Protein 6GQ8 (pdb70)

Structure (mmCIF, N/CA/C/O backbone):
data_6GQ8
#
_entry.id   6GQ8
#
_cell.length_a   51.880
_cell.length_b   82.010
_cell.length_c   91.300
_cell.angle_alpha   90.00
_cell.angle_beta   90.00
_cell.angle_gamma   90.00
#
_symmetry.space_group_name_H-M   'P 21 21 21'
#
loop_
_entity.id
_entity.type
_entity.pdbx_description
1 polymer NEQ011
2 non-polymer 'FE (III) ION'
3 water water
#
loop_
_atom_site.group_PDB
_atom_site.id
_atom_site.type_symbol
_atom_site.label_atom_id
_atom_site.label_alt_id
_atom_site.label_comp_id
_atom_site.label_asym_id
_atom_site.label_entity_id
_atom_site.label_seq_id
_atom_site.pdbx_PDB_ins_code
_atom_site.Cartn_x
_atom_site.Cartn_y
_atom_site.Cartn_z
_atom_site.occupancy
_atom_site.B_iso_or_equiv
_atom_site.auth_seq_id
_atom_site.auth_comp_id
_atom_site.auth_asym_id
_atom_site.auth_atom_id
_atom_site.pdbx_PDB_model_num
ATOM 1 N N . MET A 1 1 ? -6.714 -9.105 5.131 1.00 76.15 1 MET A N 1
ATOM 2 C CA . MET A 1 1 ? -6.638 -9.051 6.586 1.00 72.70 1 MET A CA 1
ATOM 3 C C . MET A 1 1 ? -7.546 -10.104 7.216 1.00 67.17 1 MET A C 1
ATOM 4 O O . MET A 1 1 ? -7.080 -10.991 7.933 1.00 68.11 1 MET A O 1
ATOM 9 N N . ILE A 1 2 ? -8.843 -9.999 6.941 1.00 63.04 2 ILE A N 1
ATOM 10 C CA . ILE A 1 2 ? -9.823 -10.970 7.412 1.00 56.54 2 ILE A CA 1
ATOM 11 C C . ILE A 1 2 ? -9.986 -12.044 6.346 1.00 55.90 2 ILE A C 1
ATOM 12 O O . ILE A 1 2 ? -10.168 -11.733 5.163 1.00 61.34 2 ILE A O 1
ATOM 17 N N . LYS A 1 3 ? -9.917 -13.308 6.756 1.00 51.70 3 LYS A N 1
ATOM 18 C CA . LYS A 1 3 ? -10.093 -14.417 5.827 1.00 53.74 3 LYS A CA 1
ATOM 19 C C . LYS A 1 3 ? -11.552 -14.852 5.801 1.00 51.99 3 LYS A C 1
ATOM 20 O O . LYS A 1 3 ? -12.131 -15.183 6.841 1.00 49.99 3 LYS A O 1
ATOM 26 N N . THR A 1 4 ? -12.131 -14.875 4.601 1.00 51.90 4 THR A N 1
ATOM 27 C CA . THR A 1 4 ? -13.522 -15.257 4.411 1.00 52.27 4 THR A CA 1
ATOM 28 C C . THR A 1 4 ? -13.673 -16.693 3.939 1.00 53.79 4 THR A C 1
ATOM 29 O O . THR A 1 4 ? -14.782 -17.235 3.993 1.00 52.22 4 THR A O 1
ATOM 33 N N . GLU A 1 5 ? -12.589 -17.305 3.469 1.00 58.66 5 GLU A N 1
ATOM 34 C CA . GLU A 1 5 ? -12.634 -18.685 3.013 1.00 65.53 5 GLU A CA 1
ATOM 35 C C . GLU A 1 5 ? -12.967 -19.613 4.174 1.00 59.69 5 GLU A C 1
ATOM 36 O O . GLU A 1 5 ? -12.521 -19.402 5.306 1.00 53.63 5 GLU A O 1
ATOM 42 N N . TYR A 1 6 ? -13.772 -20.634 3.895 1.00 61.49 6 TYR A N 1
ATOM 43 C CA . TYR A 1 6 ? -14.147 -21.579 4.936 1.00 59.83 6 TYR A CA 1
ATOM 44 C C . TYR A 1 6 ? -12.942 -22.409 5.362 1.00 57.74 6 TYR A C 1
ATOM 45 O O . TYR A 1 6 ? -12.124 -22.818 4.534 1.00 58.54 6 TYR A O 1
ATOM 54 N N . ASN A 1 7 ? -12.842 -22.659 6.664 1.00 57.90 7 ASN A N 1
ATOM 55 C CA . ASN A 1 7 ? -11.766 -23.465 7.225 1.00 60.02 7 ASN A CA 1
ATOM 56 C C . ASN A 1 7 ? -12.290 -24.232 8.432 1.00 59.35 7 ASN A C 1
ATOM 57 O O . ASN A 1 7 ? -12.744 -23.619 9.406 1.00 57.90 7 ASN A O 1
ATOM 62 N N . PRO A 1 8 ? -12.249 -25.567 8.405 1.00 60.84 8 PRO A N 1
ATOM 63 C CA . PRO A 1 8 ? -12.852 -26.344 9.502 1.00 63.09 8 PRO A CA 1
ATOM 64 C C . PRO A 1 8 ? -12.268 -26.043 10.871 1.00 62.43 8 PRO A C 1
ATOM 65 O O . PRO A 1 8 ? -12.979 -26.172 11.876 1.00 65.01 8 PRO A O 1
ATOM 69 N N . LYS A 1 9 ? -11.000 -25.642 10.948 1.00 58.00 9 LYS A N 1
ATOM 70 C CA . LYS A 1 9 ? -10.363 -25.411 12.238 1.00 53.65 9 LYS A CA 1
ATOM 71 C C . LYS A 1 9 ? -10.538 -23.986 12.742 1.00 50.68 9 LYS A C 1
ATOM 72 O O . LYS A 1 9 ? -10.492 -23.761 13.957 1.00 52.14 9 LYS A O 1
ATOM 78 N N . HIS A 1 10 ? -10.732 -23.015 11.846 1.00 48.34 10 HIS A N 1
ATOM 79 C CA . HIS A 1 10 ? -10.700 -21.609 12.221 1.00 46.10 10 HIS A CA 1
ATOM 80 C C . HIS A 1 10 ? -11.999 -20.852 11.977 1.00 47.84 10 HIS A C 1
ATOM 81 O O . HIS A 1 10 ? -12.210 -19.818 12.618 1.00 45.30 10 HIS A O 1
ATOM 88 N N . SER A 1 11 ? -12.865 -21.321 11.085 1.00 49.36 11 SER A N 1
ATOM 89 C CA . SER A 1 11 ? -14.069 -20.564 10.750 1.00 45.74 11 SER A CA 1
ATOM 90 C C . SER A 1 11 ? -15.061 -20.594 11.909 1.00 42.54 11 SER A C 1
ATOM 91 O O . SER A 1 11 ? -15.376 -21.673 12.422 1.00 44.88 11 SER A O 1
ATOM 94 N N . PRO A 1 12 ? -15.568 -19.440 12.356 1.00 42.02 12 PRO A N 1
ATOM 95 C CA . PRO A 1 12 ? -16.588 -19.422 13.414 1.00 43.31 12 PRO A CA 1
ATOM 96 C C . PRO A 1 12 ? -17.954 -19.787 12.854 1.00 48.09 12 PRO A C 1
ATOM 97 O O . PRO A 1 12 ? -18.577 -19.002 12.133 1.00 55.97 12 PRO A O 1
ATOM 101 N N . ILE A 1 13 ? -18.429 -20.981 13.191 1.00 47.79 13 ILE A N 1
ATOM 102 C CA . ILE A 1 13 ? -19.697 -21.473 12.659 1.00 47.05 13 ILE A CA 1
ATOM 103 C C . ILE A 1 13 ? -20.843 -20.873 13.462 1.00 44.95 13 ILE A C 1
ATOM 104 O O . ILE A 1 13 ? -20.838 -20.911 14.697 1.00 46.28 13 ILE A O 1
ATOM 109 N N .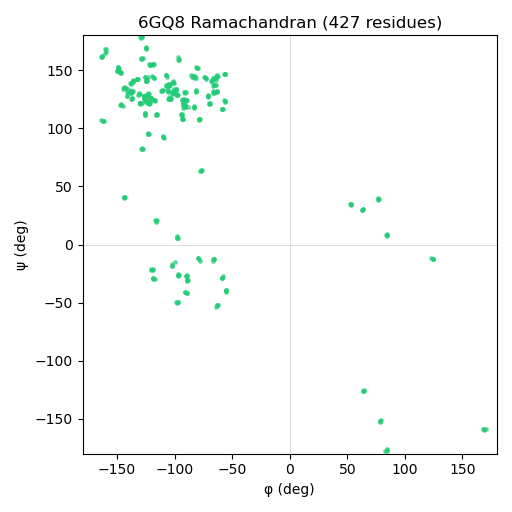 ILE A 1 14 ? -21.838 -20.334 12.761 1.00 45.59 14 ILE A N 1
ATOM 110 C CA . ILE A 1 14 ? -22.982 -19.674 13.382 1.00 46.80 14 ILE A CA 1
ATOM 111 C C . ILE A 1 14 ? -24.197 -20.586 13.274 1.00 47.69 14 ILE A C 1
ATOM 112 O O . ILE A 1 14 ? -24.500 -21.099 12.190 1.00 50.09 14 ILE A O 1
ATOM 117 N N . GLU A 1 15 ? -24.899 -20.772 14.391 1.00 49.03 15 GLU A N 1
ATOM 118 C CA . GLU A 1 15 ? -26.205 -21.419 14.407 1.00 55.63 15 GLU A CA 1
ATOM 119 C C . GLU A 1 15 ? -27.220 -20.498 15.068 1.00 57.10 15 GLU A C 1
ATOM 120 O O . GLU A 1 15 ? -26.912 -19.829 16.059 1.00 56.39 15 GLU A O 1
ATOM 126 N N . ILE A 1 16 ? -28.429 -20.467 14.513 1.00 51.10 16 ILE A N 1
ATOM 127 C CA . ILE A 1 16 ? -29.472 -19.540 14.935 1.00 51.65 16 ILE A CA 1
ATOM 128 C C . ILE A 1 16 ? -30.723 -20.329 15.295 1.00 55.44 16 ILE A C 1
ATOM 129 O O . ILE A 1 16 ? -31.180 -21.166 14.509 1.00 60.55 16 ILE A O 1
ATOM 134 N N . GLU A 1 17 ? -31.267 -20.072 16.484 1.00 55.78 17 GLU A N 1
ATOM 135 C CA . GLU A 1 17 ? -32.565 -20.600 16.889 1.00 59.76 17 GLU A CA 1
ATOM 136 C C . GLU A 1 17 ? -33.405 -19.461 17.441 1.00 59.96 17 GLU A C 1
ATOM 137 O O . GLU A 1 17 ? -32.945 -18.706 18.302 1.00 57.55 17 GLU A O 1
ATOM 143 N N . LYS A 1 18 ? -34.637 -19.348 16.954 1.00 63.29 18 LYS A N 1
ATOM 144 C CA . LYS A 1 18 ? -35.553 -18.301 17.385 1.00 64.24 18 LYS A CA 1
ATOM 145 C C . LYS A 1 18 ? -36.329 -18.795 18.598 1.00 69.74 18 LYS A C 1
ATOM 146 O O . LYS A 1 18 ? -37.048 -19.797 18.518 1.00 70.95 18 LYS A O 1
ATOM 152 N N . GLU A 1 19 ? -36.169 -18.101 19.722 1.00 65.70 19 GLU A N 1
ATOM 153 C CA . GLU A 1 19 ? -36.845 -18.437 20.974 1.00 73.42 19 GLU A CA 1
ATOM 154 C C . GLU A 1 19 ? -37.647 -17.224 21.433 1.00 71.69 19 GLU A C 1
ATOM 155 O O . GLU A 1 19 ? -37.111 -16.330 22.096 1.00 67.50 19 GLU A O 1
ATOM 161 N N . GLY A 1 20 ? -38.931 -17.199 21.089 1.00 75.32 20 GLY A N 1
ATOM 162 C CA . GLY A 1 20 ? -39.757 -16.056 21.439 1.00 77.48 20 GLY A CA 1
ATOM 163 C C . GLY A 1 20 ? -39.266 -14.801 20.749 1.00 74.30 20 GLY A C 1
ATOM 164 O O . GLY A 1 20 ? -39.103 -14.758 19.524 1.00 72.16 20 GLY A O 1
ATOM 165 N N . GLU A 1 21 ? -39.007 -13.762 21.543 1.00 73.49 21 GLU A N 1
ATOM 166 C CA . GLU A 1 21 ? -38.461 -12.521 21.011 1.00 74.94 21 GLU A CA 1
ATOM 167 C C . GLU A 1 21 ? -36.973 -12.614 20.723 1.00 69.18 21 GLU A C 1
ATOM 168 O O . GLU A 1 21 ? -36.438 -11.748 20.023 1.00 71.72 21 GLU A O 1
ATOM 174 N N . LEU A 1 22 ? -36.306 -13.643 21.230 1.00 66.31 22 LEU A N 1
ATOM 175 C CA . LEU A 1 22 ? -34.854 -13.721 21.231 1.00 58.25 22 LEU A CA 1
ATOM 176 C C . LEU A 1 22 ? -34.346 -14.637 20.127 1.00 60.16 22 LEU A C 1
ATOM 177 O O . LEU A 1 22 ? -34.941 -15.683 19.848 1.00 59.44 22 LEU A O 1
ATOM 182 N N . TYR A 1 23 ? -33.248 -14.233 19.495 1.00 53.92 23 TYR A N 1
ATOM 183 C CA . TYR A 1 23 ? -32.455 -15.142 18.680 1.00 53.85 23 TYR A CA 1
ATOM 184 C C . TYR A 1 23 ? -31.408 -15.784 19.580 1.00 51.30 23 TYR A C 1
ATOM 185 O O . TYR A 1 23 ? -30.624 -15.080 20.226 1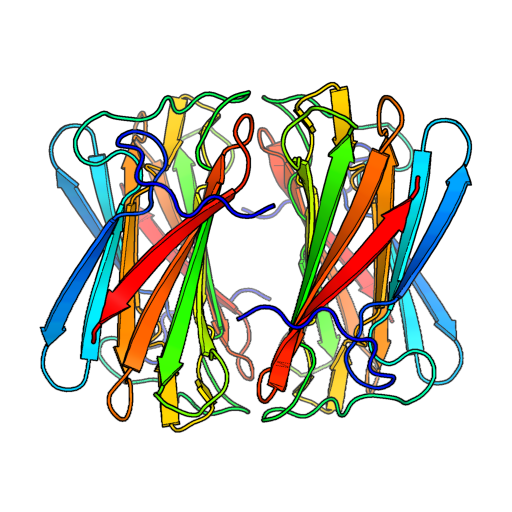.00 48.77 23 TYR A O 1
ATOM 194 N N . LYS A 1 24 ? -31.398 -17.113 19.625 1.00 52.03 24 LYS A N 1
ATOM 195 C CA . LYS A 1 24 ? -30.380 -17.856 20.357 1.00 50.90 24 LYS A CA 1
ATOM 196 C C . LYS A 1 24 ? -29.272 -18.197 19.371 1.00 50.53 24 LYS A C 1
ATOM 197 O O . LYS A 1 24 ? -29.467 -19.012 18.463 1.00 49.95 24 LYS A O 1
ATOM 203 N N . ILE A 1 25 ? -28.112 -17.576 19.550 1.00 45.81 25 ILE A N 1
ATOM 204 C CA . ILE A 1 25 ? -27.051 -17.586 18.554 1.00 43.72 25 ILE A CA 1
ATOM 205 C C . ILE A 1 25 ? -25.860 -18.321 19.152 1.00 46.56 25 ILE A C 1
ATOM 206 O O . ILE A 1 25 ? -25.232 -17.836 20.102 1.00 41.65 25 ILE A O 1
ATOM 211 N N . THR A 1 26 ? -25.557 -19.494 18.606 1.00 46.05 26 THR A N 1
ATOM 212 C CA . THR A 1 26 ? -24.407 -20.282 19.024 1.00 46.64 26 THR A CA 1
ATOM 213 C C . THR A 1 26 ? -23.269 -20.042 18.041 1.00 45.51 26 THR A C 1
ATOM 214 O O . THR A 1 26 ? -23.477 -20.075 16.824 1.00 47.57 26 THR A O 1
ATOM 218 N N . ILE A 1 27 ? -22.075 -19.791 18.571 1.00 43.38 27 ILE A N 1
ATOM 219 C CA . ILE A 1 27 ? -20.876 -19.605 17.765 1.00 43.29 27 ILE A CA 1
ATOM 220 C C . ILE A 1 27 ? -19.830 -20.584 18.274 1.00 43.44 27 ILE A C 1
ATOM 221 O O . ILE A 1 27 ? -19.532 -20.608 19.473 1.00 41.78 27 ILE A O 1
ATOM 226 N N . GLU A 1 28 ? -19.286 -21.397 17.372 1.00 45.69 28 GLU A N 1
ATOM 227 C CA . GLU A 1 28 ? -18.264 -22.369 17.735 1.00 46.27 28 GLU A CA 1
ATOM 228 C C . GLU A 1 28 ? -17.177 -22.378 16.674 1.00 47.41 28 GLU A C 1
ATOM 229 O O . GLU A 1 28 ? -17.474 -22.457 15.478 1.00 49.42 28 GLU A O 1
ATOM 235 N N . VAL A 1 29 ? -15.923 -22.296 17.113 1.00 45.89 29 VAL A N 1
ATOM 236 C CA . VAL A 1 29 ? -14.767 -22.395 16.229 1.00 46.94 29 VAL A CA 1
ATOM 237 C C . VAL A 1 29 ? -14.190 -23.797 16.361 1.00 49.12 29 VAL A C 1
ATOM 238 O O . VAL A 1 29 ? -13.972 -24.283 17.478 1.00 48.38 29 VAL A O 1
ATOM 242 N N . GLY A 1 30 ? -13.961 -24.452 15.229 1.00 52.09 30 GLY A N 1
ATOM 243 C CA . GLY A 1 30 ? -13.446 -25.808 15.258 1.00 54.63 30 GLY A CA 1
ATOM 244 C C . GLY A 1 30 ? -14.490 -26.840 15.616 1.00 57.94 30 GLY A C 1
ATOM 245 O O . GLY A 1 30 ? -14.195 -27.786 16.360 1.00 57.46 30 GLY A O 1
ATOM 246 N N . LYS A 1 31 ? -15.713 -26.682 15.105 1.00 58.78 31 LYS A N 1
ATOM 247 C CA . LYS A 1 31 ? -16.807 -27.572 15.480 1.00 62.49 31 LYS A CA 1
ATOM 248 C C . LYS A 1 31 ? -16.530 -29.012 15.056 1.00 72.47 31 LYS A C 1
ATOM 249 O O . LYS A 1 31 ? -16.606 -29.936 15.874 1.00 72.32 31 LYS A O 1
ATOM 255 N N . GLU A 1 32 ? -16.198 -29.224 13.780 1.00 79.51 32 GLU A N 1
ATOM 256 C CA . GLU A 1 32 ? -15.977 -30.575 13.274 1.00 92.14 32 GLU A CA 1
ATOM 257 C C . GLU A 1 32 ? -14.545 -31.053 13.447 1.00 89.21 32 GLU A C 1
ATOM 258 O O . GLU A 1 32 ? -14.321 -32.258 13.610 1.00 92.13 32 GLU A O 1
ATOM 264 N N . VAL A 1 33 ? -13.573 -30.148 13.408 1.00 82.71 33 VAL A N 1
ATOM 265 C CA . VAL A 1 33 ? -12.181 -30.473 13.683 1.00 77.16 33 VAL A CA 1
ATOM 266 C C . VAL A 1 33 ? -11.727 -29.519 14.777 1.00 73.72 33 VAL A C 1
ATOM 267 O O . VAL A 1 33 ? -11.616 -28.308 14.543 1.00 70.26 33 VAL A O 1
ATOM 271 N N . LYS A 1 34 ? -11.474 -30.056 15.968 1.00 72.76 34 LYS A N 1
ATOM 272 C CA . LYS A 1 34 ? -11.142 -29.222 17.115 1.00 68.37 34 LYS A CA 1
ATOM 273 C C . LYS A 1 34 ? -9.836 -28.474 16.877 1.00 61.01 34 LYS A C 1
ATOM 274 O O . LYS A 1 34 ? -8.838 -29.058 16.447 1.00 62.64 34 LYS A O 1
ATOM 280 N N . HIS A 1 35 ? -9.852 -27.177 17.147 1.00 60.88 35 HIS A N 1
ATOM 281 C CA . HIS A 1 35 ? -8.644 -26.371 17.052 1.00 52.59 35 HIS A CA 1
ATOM 282 C C . HIS A 1 35 ? -7.820 -26.539 18.328 1.00 51.42 35 HIS A C 1
ATOM 283 O O . HIS A 1 35 ? -8.387 -26.670 19.416 1.00 50.38 35 HIS A O 1
ATOM 290 N N . PRO A 1 36 ? -6.490 -26.562 18.222 1.00 51.86 36 PRO A N 1
ATOM 291 C CA . PRO A 1 36 ? -5.660 -26.645 19.430 1.00 51.67 36 PRO A CA 1
ATOM 292 C C . PRO A 1 36 ? -5.979 -25.515 20.399 1.00 50.89 36 PRO A C 1
ATOM 293 O O . PRO A 1 36 ? -6.344 -24.407 19.999 1.00 46.85 36 PRO A O 1
ATOM 297 N N . ASN A 1 37 ? -5.862 -25.816 21.696 1.00 47.29 37 ASN A N 1
ATOM 298 C CA . ASN A 1 37 ? -6.097 -24.838 22.763 1.00 49.08 37 ASN A CA 1
ATOM 299 C C . ASN A 1 37 ? -4.873 -24.870 23.673 1.00 51.42 37 ASN A C 1
ATOM 300 O O . ASN A 1 37 ? -4.871 -25.528 24.715 1.00 45.57 37 ASN A O 1
ATOM 305 N N . GLU A 1 38 ? -3.841 -24.141 23.275 1.00 47.87 38 GLU A N 1
ATOM 306 C CA . GLU A 1 38 ? -2.537 -24.130 23.917 1.00 44.82 38 GLU A CA 1
ATOM 307 C C . GLU A 1 38 ? -2.140 -22.696 24.217 1.00 42.73 38 GLU A C 1
ATOM 308 O O . GLU A 1 38 ? -2.666 -21.759 23.606 1.00 41.19 38 GLU A O 1
ATOM 314 N N . PRO A 1 39 ? -1.204 -22.485 25.152 1.00 42.92 39 PRO A N 1
ATOM 315 C CA . PRO A 1 39 ? -0.807 -21.104 25.476 1.00 41.30 39 PRO A CA 1
ATOM 316 C C . PRO A 1 39 ? -0.340 -20.305 24.271 1.00 43.34 39 PRO A C 1
ATOM 317 O O . PRO A 1 39 ? -0.703 -19.128 24.137 1.00 39.21 39 PRO A O 1
ATOM 321 N N . SER A 1 40 ? 0.426 -20.919 23.370 1.00 42.66 40 SER A N 1
ATOM 322 C CA . SER A 1 40 ? 0.969 -20.228 22.208 1.00 46.22 40 SER A CA 1
ATOM 323 C C . SER A 1 40 ? 0.148 -20.445 20.941 1.00 45.58 40 SER A C 1
ATOM 324 O O . SER A 1 40 ? 0.581 -20.030 19.861 1.00 45.96 40 SER A O 1
ATOM 327 N N . HIS A 1 41 ? -1.019 -21.083 21.043 1.00 43.17 41 HIS A N 1
ATOM 328 C CA . HIS A 1 41 ? -1.858 -21.315 19.867 1.00 43.35 41 HIS A CA 1
ATOM 329 C C . HIS A 1 41 ? -3.268 -21.628 20.348 1.00 42.51 41 HIS A C 1
ATOM 330 O O . HIS A 1 41 ? -3.517 -22.732 20.841 1.00 43.67 41 HIS A O 1
ATOM 337 N N . HIS A 1 42 ? -4.184 -20.672 20.193 1.00 40.74 42 HIS A N 1
ATOM 338 C CA . HIS A 1 42 ? -5.551 -20.870 20.657 1.00 39.98 42 HIS A CA 1
ATOM 339 C C . HIS A 1 42 ? -6.471 -19.852 20.001 1.00 38.72 42 HIS A C 1
ATOM 340 O O . HIS A 1 42 ? -6.027 -18.828 19.476 1.00 38.03 42 HIS A O 1
ATOM 347 N N . ILE A 1 43 ? -7.765 -20.157 20.040 1.00 38.68 43 ILE A N 1
ATOM 348 C CA . ILE A 1 43 ? -8.788 -19.210 19.617 1.00 37.52 43 ILE A CA 1
ATOM 349 C C . ILE A 1 43 ? -9.065 -18.292 20.800 1.00 37.65 43 ILE A C 1
ATOM 350 O O . ILE A 1 43 ? -9.509 -18.746 21.859 1.00 34.96 43 ILE A O 1
ATOM 355 N N . GLN A 1 44 ? -8.792 -17.003 20.625 1.00 34.00 44 GLN A N 1
ATOM 356 C CA . GLN A 1 44 ? -8.818 -16.072 21.746 1.00 36.73 44 GLN A CA 1
ATOM 357 C C . GLN A 1 44 ? -10.183 -15.427 21.949 1.00 31.15 44 GLN A C 1
ATOM 358 O O . GLN A 1 44 ? -10.624 -15.271 23.092 1.00 30.27 44 GLN A O 1
ATOM 364 N N . TRP A 1 45 ? -10.866 -15.043 20.873 1.00 27.19 45 TRP A N 1
ATOM 365 C CA . TRP A 1 45 ? -12.123 -14.322 21.024 1.00 26.33 45 TRP A CA 1
ATOM 366 C C . TRP A 1 45 ? -12.947 -14.432 19.750 1.00 25.07 45 TRP A C 1
ATOM 367 O O . TRP A 1 45 ? -12.450 -14.823 18.691 1.00 25.61 45 TRP A O 1
ATOM 378 N N . VAL A 1 46 ? -14.223 -14.072 19.874 1.00 27.67 46 VAL A N 1
ATOM 379 C CA . VAL A 1 46 ? -15.136 -13.971 18.742 1.00 27.83 46 VAL A CA 1
ATOM 380 C C . VAL A 1 46 ? -15.979 -12.712 18.912 1.00 23.22 46 VAL A C 1
ATOM 381 O O . VAL A 1 46 ? -16.503 -12.450 19.999 1.00 20.68 46 VAL A O 1
ATOM 385 N N . ASP A 1 47 ? -16.082 -11.919 17.850 1.00 22.98 47 ASP A N 1
ATOM 386 C CA . ASP A 1 47 ? -16.996 -10.786 17.797 1.00 26.10 47 ASP A CA 1
ATOM 387 C C . ASP A 1 47 ? -18.198 -11.159 16.941 1.00 27.80 47 ASP A C 1
ATOM 388 O O . ASP A 1 47 ? -18.048 -11.780 15.885 1.00 31.52 47 ASP A O 1
ATOM 393 N N . LEU A 1 48 ? -19.392 -10.789 17.403 1.00 29.05 48 LEU A N 1
ATOM 394 C CA . LEU A 1 48 ? -20.630 -11.068 16.684 1.00 27.31 4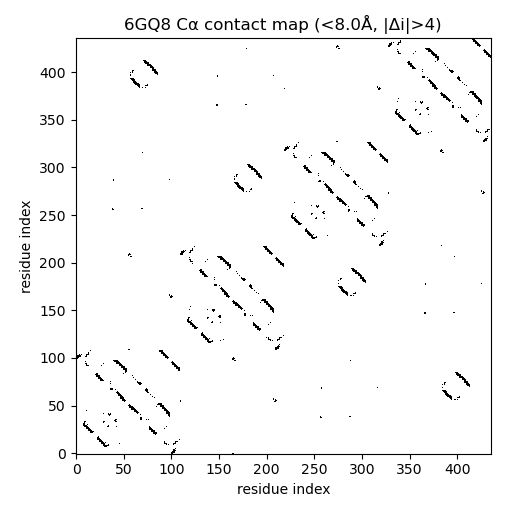8 LEU A CA 1
ATOM 395 C C . LEU A 1 48 ? -21.303 -9.753 16.321 1.00 29.40 48 LEU A C 1
ATOM 396 O O . LEU A 1 48 ? -21.584 -8.933 17.201 1.00 29.80 48 LEU A O 1
ATOM 401 N N . TYR A 1 49 ? -21.569 -9.559 15.032 1.00 26.25 49 TYR A N 1
ATOM 402 C CA . TYR A 1 49 ? -22.264 -8.379 14.543 1.00 30.07 49 TYR A CA 1
ATOM 403 C C . TYR A 1 49 ? -23.558 -8.785 13.851 1.00 32.28 49 TYR A C 1
ATOM 404 O O . TYR A 1 49 ? -23.694 -9.908 13.354 1.00 35.95 49 TYR A O 1
ATOM 413 N N . PHE A 1 50 ? -24.510 -7.856 13.821 1.00 36.01 50 PHE A N 1
ATOM 414 C CA . PHE A 1 50 ? -25.701 -7.977 12.991 1.00 34.74 50 PHE A CA 1
ATOM 415 C C . PHE A 1 50 ? -25.743 -6.771 12.068 1.00 40.81 50 PHE A C 1
ATOM 416 O O . PHE A 1 50 ? -25.722 -5.628 12.536 1.00 36.08 50 PHE A O 1
ATOM 424 N N . GLU A 1 51 ? -25.772 -7.026 10.762 1.00 38.80 51 GLU A N 1
ATOM 425 C CA . GLU A 1 51 ? -25.853 -5.967 9.762 1.00 46.57 51 GLU A CA 1
ATOM 426 C C . GLU A 1 51 ? -27.228 -6.015 9.113 1.00 49.40 51 GLU A C 1
ATOM 427 O O . GLU A 1 51 ? -27.438 -6.763 8.147 1.00 49.60 51 GLU A O 1
ATOM 433 N N . PRO A 1 52 ? -28.201 -5.253 9.610 1.00 56.11 52 PRO A N 1
ATOM 434 C CA . PRO A 1 52 ? -29.507 -5.215 8.945 1.00 60.78 52 PRO A CA 1
ATOM 435 C C . PRO A 1 52 ? -29.363 -4.665 7.535 1.00 64.37 52 PRO A C 1
ATOM 436 O O . PRO A 1 52 ? -28.531 -3.795 7.270 1.00 64.54 52 PRO A O 1
ATOM 440 N N . GLU A 1 53 ? -30.170 -5.205 6.625 1.00 68.97 53 GLU A N 1
ATOM 441 C CA . GLU A 1 53 ? -30.067 -4.854 5.215 1.00 73.26 53 GLU A CA 1
ATOM 442 C C . GLU A 1 53 ? -30.211 -3.351 5.015 1.00 70.09 53 GLU A C 1
ATOM 443 O O . GLU A 1 53 ? -31.207 -2.749 5.427 1.00 70.16 53 GLU A O 1
ATOM 449 N N . GLY A 1 54 ? -29.201 -2.748 4.392 1.00 68.75 54 GLY A N 1
ATOM 450 C CA . GLY A 1 54 ? -29.194 -1.324 4.143 1.00 69.80 54 GLY A CA 1
ATOM 451 C C . GLY A 1 54 ? -28.704 -0.469 5.289 1.00 67.41 54 GLY A C 1
ATOM 452 O O . GLY A 1 54 ? -28.801 0.761 5.204 1.00 71.70 54 GLY A O 1
ATOM 453 N N . LYS A 1 55 ? -28.172 -1.068 6.351 1.00 64.91 55 LYS A N 1
ATOM 454 C CA . LYS A 1 55 ? -27.724 -0.323 7.519 1.00 61.41 55 LYS A CA 1
ATOM 455 C C . LYS A 1 55 ? -26.297 -0.724 7.876 1.00 59.93 55 LYS A C 1
ATOM 456 O O . LYS A 1 55 ? -25.685 -1.589 7.241 1.00 58.22 55 LYS A O 1
ATOM 462 N N . GLU A 1 56 ? -25.773 -0.084 8.916 1.00 55.00 56 GLU A N 1
ATOM 463 C CA . GLU A 1 56 ? -24.437 -0.357 9.408 1.00 54.30 56 GLU A CA 1
ATOM 464 C C . GLU A 1 56 ? -24.438 -1.604 10.290 1.00 52.22 56 GLU A C 1
ATOM 465 O O . GLU A 1 56 ? -25.455 -1.937 10.904 1.00 51.89 56 GLU A O 1
ATOM 471 N N . PRO A 1 57 ? -23.315 -2.320 10.351 1.00 50.05 57 PRO A N 1
ATOM 472 C CA . PRO A 1 57 ? -23.229 -3.474 11.255 1.00 46.90 57 PRO A CA 1
ATOM 473 C C . PRO A 1 57 ? -23.289 -3.026 12.707 1.00 44.47 57 PRO A C 1
ATOM 474 O O . PRO A 1 57 ? -22.593 -2.092 13.114 1.00 41.78 57 PRO A O 1
ATOM 478 N N . THR A 1 58 ? -24.139 -3.689 13.484 1.00 40.80 58 THR A N 1
ATOM 479 C CA . THR A 1 58 ? -24.278 -3.414 14.908 1.00 37.44 58 THR A CA 1
ATOM 480 C C . THR A 1 58 ? -23.566 -4.496 15.709 1.00 31.30 58 THR A C 1
ATOM 481 O O . THR A 1 58 ? -23.823 -5.688 15.516 1.00 31.42 58 THR A O 1
ATOM 485 N N . HIS A 1 59 ? -22.663 -4.077 16.592 1.00 30.35 59 HIS A N 1
ATOM 486 C CA . HIS A 1 59 ? -21.958 -5.023 17.445 1.00 31.17 59 HIS A CA 1
ATOM 487 C C . HIS A 1 59 ? -22.930 -5.605 18.462 1.00 29.25 59 HIS A C 1
ATOM 488 O O . HIS A 1 59 ? -23.534 -4.864 19.246 1.00 30.36 59 HIS A O 1
ATOM 495 N N . ILE A 1 60 ? -23.087 -6.923 18.448 1.00 28.32 60 ILE A N 1
ATOM 496 C CA . ILE A 1 60 ? -24.033 -7.603 19.327 1.00 31.00 60 ILE A CA 1
ATOM 497 C C . ILE A 1 60 ? -23.346 -8.153 20.568 1.00 28.82 60 ILE A C 1
ATOM 498 O O . ILE A 1 60 ? -23.811 -7.940 21.688 1.00 31.03 60 ILE A O 1
ATOM 503 N N . ALA A 1 61 ? -22.239 -8.871 20.391 1.00 29.34 61 ALA A N 1
ATOM 504 C CA . ALA A 1 61 ? -21.563 -9.490 21.520 1.00 26.67 61 ALA A CA 1
ATOM 505 C C . ALA A 1 61 ? -20.068 -9.569 21.253 1.00 25.22 61 ALA A C 1
ATOM 506 O O . ALA A 1 61 ? -19.627 -9.612 20.101 1.00 28.43 61 ALA A O 1
ATOM 508 N N . ARG A 1 62 ? -19.297 -9.566 22.337 1.00 24.82 62 ARG A N 1
ATOM 509 C CA . ARG A 1 62 ? -17.864 -9.837 22.306 1.00 24.08 62 ARG A CA 1
ATOM 510 C C . ARG A 1 62 ? -17.566 -10.880 23.374 1.00 24.13 62 ARG A C 1
ATOM 511 O O . ARG A 1 62 ? -17.877 -10.669 24.550 1.00 29.98 62 ARG A O 1
ATOM 519 N N . ILE A 1 63 ? -16.990 -12.011 22.969 1.00 23.99 63 ILE A N 1
ATOM 520 C CA . ILE A 1 63 ? -16.715 -13.116 23.881 1.00 24.39 63 ILE A CA 1
ATOM 521 C C . ILE A 1 63 ? -15.223 -13.406 23.840 1.00 25.63 63 ILE A C 1
ATOM 522 O O . ILE A 1 63 ? -14.675 -13.720 22.776 1.00 28.08 63 ILE A O 1
ATOM 527 N N . GLU A 1 64 ? -14.572 -13.309 24.993 1.00 27.64 64 GLU A N 1
ATOM 528 C CA . GLU A 1 64 ? -13.166 -13.659 25.134 1.00 27.72 64 GLU A CA 1
ATOM 529 C C . GLU A 1 64 ? -13.063 -15.003 25.841 1.00 28.50 64 GLU A C 1
ATOM 530 O O . GLU A 1 64 ? -13.639 -15.188 26.919 1.00 25.70 64 GLU A O 1
ATOM 536 N N . PHE A 1 65 ? -12.354 -15.942 25.218 1.00 26.62 65 PHE A N 1
ATOM 537 C CA . PHE A 1 65 ? -12.062 -17.239 25.819 1.00 26.55 65 PHE A CA 1
ATOM 538 C C . PHE A 1 65 ? -10.706 -17.125 26.506 1.00 26.49 65 PHE A C 1
ATOM 539 O O . PHE A 1 65 ? -9.670 -17.061 25.837 1.00 26.65 65 PHE A O 1
ATOM 547 N N . LYS A 1 66 ? -10.709 -17.098 27.839 1.00 27.22 66 LYS A N 1
ATOM 548 C CA . LYS A 1 66 ? -9.578 -16.560 28.588 1.00 35.77 66 LYS A CA 1
ATOM 549 C C . LYS A 1 66 ? -8.581 -17.603 29.074 1.00 34.66 66 LYS A C 1
ATOM 550 O O . LYS A 1 66 ? -7.410 -17.263 29.277 1.00 30.80 66 LYS A O 1
ATOM 556 N N . ALA A 1 67 ? -8.996 -18.850 29.280 1.00 29.89 67 ALA A N 1
ATOM 557 C CA . ALA A 1 67 ? -8.122 -19.872 29.842 1.00 31.52 67 ALA A CA 1
ATOM 558 C C . ALA A 1 67 ? -7.593 -20.776 28.735 1.00 34.26 67 ALA A C 1
ATOM 559 O O . ALA A 1 67 ? -8.363 -21.259 27.898 1.00 31.74 67 ALA A O 1
ATOM 561 N N . HIS A 1 68 ? -6.281 -21.012 28.745 1.00 32.45 68 HIS A N 1
ATOM 562 C CA . HIS A 1 68 ? -5.617 -21.801 27.714 1.00 33.15 68 HIS A CA 1
ATOM 563 C C . HIS A 1 68 ? -4.507 -22.643 28.328 1.00 38.52 68 HIS A C 1
ATOM 564 O O . HIS A 1 68 ? -3.418 -22.780 27.761 1.00 42.46 68 HIS A O 1
ATOM 571 N N . GLY A 1 69 ? -4.771 -23.215 29.499 1.00 36.52 69 GLY A N 1
ATOM 572 C CA . GLY A 1 69 ? -3.828 -24.091 30.171 1.00 44.62 69 GLY A CA 1
ATOM 573 C C . GLY A 1 69 ? -3.469 -23.677 31.581 1.00 44.90 69 GLY A C 1
ATOM 574 O O . GLY A 1 69 ? -2.868 -24.482 32.309 1.00 43.84 69 GLY A O 1
ATOM 575 N N . GLU A 1 70 ? -3.815 -22.462 32.001 1.00 46.28 70 GLU A N 1
ATOM 576 C CA . GLU A 1 70 ? -3.521 -22.015 33.357 1.00 49.48 70 GLU A CA 1
ATOM 577 C C . GLU A 1 70 ? -4.171 -22.943 34.372 1.00 48.51 70 GLU A C 1
ATOM 578 O O . GLU A 1 70 ? -5.400 -23.056 34.426 1.00 49.27 70 GLU A O 1
ATOM 584 N N . TYR A 1 71 ? -3.338 -23.609 35.174 1.00 46.45 71 TYR A N 1
ATOM 585 C CA . TYR A 1 71 ? -3.796 -24.593 36.155 1.00 51.17 71 TYR A CA 1
ATOM 586 C C . TYR A 1 71 ? -4.677 -25.659 35.507 1.00 49.93 71 TYR A C 1
ATOM 587 O O . TYR A 1 71 ? -5.619 -26.165 36.123 1.00 51.20 71 TYR A O 1
ATOM 596 N N . ASN A 1 72 ? -4.361 -26.003 34.255 1.00 48.59 72 ASN A N 1
ATOM 597 C CA . ASN A 1 72 ? -5.063 -27.038 33.494 1.00 47.03 72 ASN A CA 1
ATOM 598 C C . ASN A 1 72 ? -6.526 -26.674 33.255 1.00 48.79 72 ASN A C 1
ATOM 599 O O . ASN A 1 72 ? -7.385 -27.550 33.136 1.00 47.41 72 ASN A O 1
ATOM 604 N N . ASN A 1 73 ? -6.819 -25.379 33.175 1.00 43.23 73 ASN A N 1
ATOM 605 C CA . ASN A 1 73 ? -8.148 -24.893 32.830 1.00 41.90 73 ASN A CA 1
ATOM 606 C C . ASN A 1 73 ? -8.147 -24.370 31.399 1.00 39.30 73 ASN A C 1
ATOM 607 O O . ASN A 1 73 ? -7.224 -23.661 30.985 1.00 37.80 73 ASN A O 1
ATOM 612 N N . TYR A 1 74 ? -9.193 -24.715 30.650 1.00 39.17 74 TYR A N 1
ATOM 613 C CA . TYR A 1 74 ? -9.268 -24.402 29.230 1.00 37.38 74 TYR A CA 1
ATOM 614 C C . TYR A 1 74 ? -10.662 -23.906 28.887 1.00 36.41 74 TYR A C 1
ATOM 615 O O . TYR A 1 74 ? -11.645 -24.608 29.139 1.00 38.07 74 TYR A O 1
ATOM 624 N N . THR A 1 75 ? -10.744 -22.724 28.282 1.00 34.06 75 THR A N 1
ATOM 625 C CA . THR A 1 75 ? -12.009 -22.209 27.774 1.00 33.17 75 THR A CA 1
ATOM 626 C C . THR A 1 75 ? -12.174 -22.646 26.323 1.00 37.34 75 THR A C 1
ATOM 627 O O . THR A 1 75 ? -11.339 -22.319 25.471 1.00 32.22 75 THR A O 1
ATOM 631 N N . GLU A 1 76 ? -13.239 -23.394 26.053 1.00 34.58 76 GLU A N 1
ATOM 632 C CA . GLU A 1 76 ? -13.515 -23.847 24.697 1.00 35.84 76 GLU A CA 1
ATOM 633 C C . GLU A 1 76 ? -14.004 -22.687 23.835 1.00 33.17 76 GLU A C 1
ATOM 634 O O . GLU A 1 76 ? -14.741 -21.820 24.315 1.00 35.51 76 GLU A O 1
ATOM 640 N N . PRO A 1 77 ? -13.622 -22.646 22.560 1.00 33.07 77 PRO A N 1
ATOM 641 C CA . PRO A 1 77 ? -14.084 -21.573 21.662 1.00 39.40 77 PRO A CA 1
ATOM 642 C C . PRO A 1 77 ? -15.518 -21.801 21.193 1.00 36.92 77 PRO A C 1
ATOM 643 O O . PRO A 1 77 ? -15.790 -22.016 20.008 1.00 36.26 77 PRO A O 1
ATOM 647 N N . LYS A 1 78 ? -16.449 -21.787 22.147 1.00 37.64 78 LYS A N 1
ATOM 648 C CA . LYS A 1 78 ? -17.868 -21.969 21.868 1.00 37.31 78 LYS A CA 1
ATOM 649 C C . LYS A 1 78 ? -18.669 -21.105 22.829 1.00 34.37 78 LYS A C 1
ATOM 650 O O . LYS A 1 78 ? -18.391 -21.094 24.031 1.00 38.20 78 LYS A O 1
ATOM 656 N N . ALA A 1 79 ? -19.659 -20.388 22.305 1.00 32.78 79 ALA A N 1
ATOM 657 C CA . ALA A 1 79 ? -20.458 -19.512 23.147 1.00 32.29 79 ALA A CA 1
ATOM 658 C C . ALA A 1 79 ? -21.862 -19.398 22.580 1.00 42.47 79 ALA A C 1
ATOM 659 O O . ALA A 1 79 ? -22.070 -19.486 21.367 1.00 38.39 79 ALA A O 1
ATOM 661 N N . ILE A 1 80 ? -22.823 -19.200 23.477 1.00 34.38 80 ILE A N 1
ATOM 662 C CA . ILE A 1 80 ? -24.208 -18.939 23.114 1.00 37.87 80 ILE A CA 1
ATOM 663 C C . ILE A 1 80 ? -24.593 -17.588 23.698 1.00 37.97 80 ILE A C 1
ATOM 664 O O . ILE A 1 80 ? -24.401 -17.348 24.896 1.00 36.97 80 ILE A O 1
ATOM 669 N N . VAL A 1 81 ? -25.097 -16.697 22.846 1.00 33.99 81 VAL A N 1
ATOM 670 C CA . VAL A 1 81 ? -25.585 -15.394 23.269 1.00 33.52 81 VAL A CA 1
ATOM 671 C C . VAL A 1 81 ? -27.017 -15.250 22.774 1.00 37.27 81 VAL A C 1
ATOM 672 O O . VAL A 1 81 ? -27.509 -16.051 21.978 1.00 36.80 81 VAL A O 1
ATOM 676 N N . TYR A 1 82 ? -27.681 -14.200 23.254 1.00 37.79 82 TYR A N 1
ATOM 677 C CA . TYR A 1 82 ? -29.103 -13.979 23.018 1.00 37.59 82 TYR A CA 1
ATOM 678 C C . TYR A 1 82 ? -29.304 -12.515 22.663 1.00 36.81 82 TYR A C 1
ATOM 679 O O . TYR A 1 82 ? -28.777 -11.636 23.352 1.00 37.39 82 TYR A O 1
ATOM 688 N N . ALA A 1 83 ? -30.060 -12.252 21.598 1.00 37.55 83 ALA A N 1
ATOM 689 C CA . ALA A 1 83 ? -30.252 -10.885 21.136 1.00 37.13 83 ALA A CA 1
ATOM 690 C C . ALA A 1 83 ? -31.644 -10.710 20.550 1.00 44.24 83 ALA A C 1
ATOM 691 O O . ALA A 1 83 ? -32.215 -11.638 19.971 1.00 46.22 83 ALA A O 1
ATOM 693 N N . LYS A 1 84 ? -32.175 -9.499 20.709 1.00 40.01 84 LYS A N 1
ATOM 694 C CA . LYS A 1 84 ? -33.354 -9.044 19.986 1.00 43.51 84 LYS A CA 1
ATOM 695 C C . LYS A 1 84 ? -32.879 -8.325 18.730 1.00 45.33 84 LYS A C 1
ATOM 696 O O . LYS A 1 84 ? -32.149 -7.333 18.823 1.00 39.62 84 LYS A O 1
ATOM 702 N N . LEU A 1 85 ? -33.280 -8.817 17.562 1.00 41.89 85 LEU A N 1
ATOM 703 C CA . LEU A 1 85 ? -32.836 -8.252 16.295 1.00 42.24 85 LEU A CA 1
ATOM 704 C C . LEU A 1 85 ? -34.045 -7.836 15.473 1.00 47.79 85 LEU A C 1
ATOM 705 O O . LEU A 1 85 ? -34.961 -8.637 15.262 1.00 49.39 85 LEU A O 1
ATOM 710 N N . GLU A 1 86 ? -34.037 -6.592 15.002 1.00 51.58 86 GLU A N 1
ATOM 711 C CA . GLU A 1 86 ? -35.150 -6.042 14.240 1.00 53.99 86 GLU A CA 1
ATOM 712 C C . GLU A 1 86 ? -34.837 -6.114 12.753 1.00 51.54 86 GLU A C 1
ATOM 713 O O . GLU A 1 86 ? -33.771 -5.670 12.313 1.00 48.76 86 GLU A O 1
ATOM 719 N N . GLY A 1 87 ? -35.764 -6.677 11.989 1.00 56.31 87 GLY A N 1
ATOM 720 C CA . GLY A 1 87 ? -35.635 -6.722 10.550 1.00 59.38 87 GLY A CA 1
ATOM 721 C C . GLY A 1 87 ? -34.799 -7.890 10.079 1.00 60.14 87 GLY A C 1
ATOM 722 O O . GLY A 1 87 ? -34.332 -8.731 10.849 1.00 58.87 87 GLY A O 1
ATOM 723 N N . LYS A 1 88 ? -34.612 -7.939 8.767 1.00 61.94 88 LYS A N 1
ATOM 724 C CA . LYS A 1 88 ? -33.798 -8.967 8.144 1.00 61.74 88 LYS A CA 1
ATOM 725 C C . LYS A 1 88 ? -32.389 -8.448 7.888 1.00 56.37 88 LYS A C 1
ATOM 726 O O . LYS A 1 88 ? -32.143 -7.241 7.819 1.00 52.39 88 LYS A O 1
ATOM 732 N N . GLY A 1 89 ? -31.464 -9.389 7.743 1.00 64.40 89 GLY A N 1
ATOM 733 C CA . GLY A 1 89 ? -30.067 -9.051 7.559 1.00 61.88 89 GLY A CA 1
ATOM 734 C C . GLY 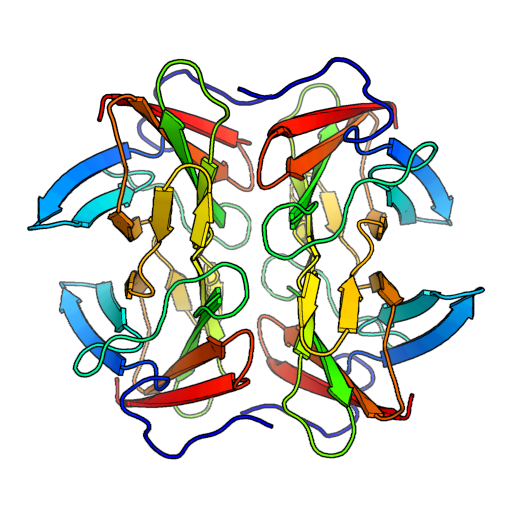A 1 89 ? -29.218 -10.298 7.699 1.00 59.99 89 GLY A C 1
ATOM 735 O O . GLY A 1 89 ? -29.714 -11.416 7.556 1.00 63.59 89 GLY A O 1
ATOM 736 N N . LYS A 1 90 ? -27.939 -10.093 7.990 1.00 56.72 90 LYS A N 1
ATOM 737 C CA . LYS A 1 90 ? -27.020 -11.206 8.171 1.00 54.77 90 LYS A CA 1
ATOM 738 C C . LYS A 1 90 ? -26.208 -11.018 9.442 1.00 47.92 90 LYS A C 1
ATOM 739 O O . LYS A 1 90 ? -25.812 -9.898 9.783 1.00 45.09 90 LYS A O 1
ATOM 745 N N . LEU A 1 91 ? -25.965 -12.122 10.139 1.00 43.72 91 LEU A N 1
ATOM 746 C CA . LEU A 1 91 ? -25.056 -12.135 11.273 1.00 44.89 91 LEU A CA 1
ATOM 747 C C . LEU A 1 91 ? -23.629 -12.326 10.781 1.00 45.20 91 LEU A C 1
ATOM 748 O O . LEU A 1 91 ? -23.374 -13.051 9.816 1.00 47.66 91 LEU A O 1
ATOM 753 N N . ILE A 1 92 ? -22.691 -11.676 11.462 1.00 40.85 92 ILE A N 1
ATOM 754 C CA . ILE A 1 92 ? -21.285 -11.727 11.086 1.00 39.87 92 ILE A CA 1
ATOM 755 C C . ILE A 1 92 ? -20.482 -12.103 12.320 1.00 36.24 92 ILE A C 1
ATOM 756 O O . ILE A 1 92 ? -20.546 -11.411 13.343 1.00 36.86 92 ILE A O 1
ATOM 761 N N . ALA A 1 93 ? -19.744 -13.205 12.233 1.00 38.63 93 ALA A N 1
ATOM 762 C CA . ALA A 1 93 ? -18.875 -13.654 13.309 1.00 33.24 93 ALA A CA 1
ATOM 763 C C . ALA A 1 93 ? -17.430 -13.491 12.870 1.00 32.87 93 ALA A C 1
ATOM 764 O O . ALA A 1 93 ? -17.065 -13.895 11.761 1.00 33.42 93 ALA A O 1
ATOM 766 N N . ILE A 1 94 ? -16.617 -12.903 13.740 1.00 32.24 94 ILE A N 1
ATOM 767 C CA . ILE A 1 94 ? -15.193 -12.712 13.502 1.00 34.08 94 ILE A CA 1
ATOM 768 C C . ILE A 1 94 ? -14.455 -13.347 14.666 1.00 32.41 94 ILE A C 1
ATOM 769 O O . ILE A 1 94 ? -14.697 -12.993 15.825 1.00 33.68 94 ILE A O 1
ATOM 774 N N . SER A 1 95 ? -13.562 -14.283 14.362 1.00 33.22 95 SER A N 1
ATOM 775 C CA . SER A 1 95 ? -12.797 -14.986 15.377 1.00 31.71 95 SER A CA 1
ATOM 776 C C . SER A 1 95 ? -11.310 -14.778 15.129 1.00 32.79 95 SER A C 1
ATOM 777 O O . SER A 1 95 ? -10.881 -14.534 13.997 1.00 35.22 95 SER A O 1
ATOM 780 N N . TYR A 1 96 ? -10.523 -14.886 16.197 1.00 30.09 96 TYR A N 1
ATOM 781 C CA . TYR A 1 96 ? -9.093 -14.616 16.140 1.00 31.43 96 TYR A CA 1
ATOM 782 C C . TYR A 1 96 ? -8.318 -15.802 16.686 1.00 32.09 96 TYR A C 1
ATOM 783 O O . TYR A 1 96 ? -8.594 -16.273 17.794 1.00 28.87 96 TYR A O 1
ATOM 792 N N . CYS A 1 97 ? -7.358 -16.281 15.902 1.00 32.90 97 CYS A N 1
ATOM 793 C CA . CYS A 1 97 ? -6.403 -17.289 16.333 1.00 31.91 97 CYS A CA 1
ATOM 794 C C . CYS A 1 97 ? -5.044 -16.629 16.518 1.00 33.05 97 CYS A C 1
ATOM 795 O O . CYS A 1 97 ? -4.639 -15.791 15.706 1.00 31.60 97 CYS A O 1
ATOM 798 N N . THR A 1 98 ? -4.354 -16.990 17.601 1.00 30.32 98 THR A N 1
ATOM 799 C CA . THR A 1 98 ? -3.104 -16.323 17.948 1.00 30.48 98 THR A CA 1
ATOM 800 C C . THR A 1 98 ? -1.987 -16.578 16.944 1.00 38.88 98 THR A C 1
ATOM 801 O O . THR A 1 98 ? -0.960 -15.893 17.005 1.00 37.11 98 THR A O 1
ATOM 805 N N . LEU A 1 99 ? -2.149 -17.536 16.033 1.00 34.37 99 LEU A N 1
ATOM 806 C CA . LEU A 1 99 ? -1.149 -17.798 15.010 1.00 37.07 99 LEU A CA 1
ATOM 807 C C . LEU A 1 99 ? -1.640 -17.573 13.590 1.00 38.44 99 LEU A C 1
ATOM 808 O O . LEU A 1 99 ? -0.834 -17.217 12.728 1.00 40.57 99 LEU A O 1
ATOM 813 N N . HIS A 1 100 ? -2.934 -17.758 13.319 1.00 37.69 100 HIS A N 1
ATOM 814 C CA . HIS A 1 100 ? -3.436 -17.756 11.949 1.00 39.84 100 HIS A CA 1
ATOM 815 C C . HIS A 1 100 ? -4.424 -16.625 11.680 1.00 40.87 100 HIS A C 1
ATOM 816 O O . HIS A 1 100 ? -5.223 -16.714 10.741 1.00 39.42 100 HIS A O 1
ATOM 823 N N . GLY A 1 101 ? -4.394 -15.569 12.488 1.00 36.41 101 GLY A N 1
ATOM 824 C CA . GLY A 1 101 ? -5.085 -14.347 12.129 1.00 35.27 101 GLY A CA 1
ATOM 825 C C . GLY A 1 101 ? -6.584 -14.408 12.373 1.00 35.66 101 GLY A C 1
ATOM 826 O O . GLY A 1 101 ? -7.075 -15.125 13.247 1.00 33.66 101 GLY A O 1
ATOM 827 N N . LEU A 1 102 ? -7.313 -13.635 11.573 1.00 35.22 102 LEU A N 1
ATOM 828 C CA . LEU A 1 102 ? -8.740 -13.411 11.744 1.00 34.12 102 LEU A CA 1
ATOM 829 C C . LEU A 1 102 ? -9.536 -14.143 10.670 1.00 36.10 102 LEU A C 1
ATOM 830 O O . LEU A 1 102 ? -9.106 -14.254 9.518 1.00 38.89 102 LEU A O 1
ATOM 835 N N . TRP A 1 103 ? -10.717 -14.621 11.060 1.00 34.35 103 TRP A N 1
ATOM 836 C CA . TRP A 1 103 ? -11.590 -15.393 10.188 1.00 37.65 103 TRP A CA 1
ATOM 837 C C . TRP A 1 103 ? -13.022 -14.902 10.346 1.00 38.41 103 TRP A C 1
ATOM 838 O O . TRP A 1 103 ? -13.458 -14.594 11.458 1.00 39.17 103 TRP A O 1
ATOM 849 N N . LYS A 1 104 ? -13.751 -14.843 9.232 1.00 38.68 104 LYS A N 1
ATOM 850 C CA . LYS A 1 104 ? -15.096 -14.286 9.192 1.00 37.72 104 LYS A CA 1
ATOM 851 C C . LYS A 1 104 ? -16.083 -15.308 8.646 1.00 44.23 104 LYS A C 1
ATOM 852 O O . LYS A 1 104 ? -15.753 -16.090 7.748 1.00 41.95 104 LYS A O 1
ATOM 858 N N . THR A 1 105 ? -17.297 -15.293 9.197 1.00 43.97 105 THR A N 1
ATOM 859 C CA . THR A 1 105 ? -18.415 -16.076 8.692 1.00 47.25 105 THR A CA 1
ATOM 860 C C . THR A 1 105 ? -19.669 -15.216 8.726 1.00 44.97 105 THR A C 1
ATOM 861 O O . THR A 1 105 ? -19.903 -14.486 9.693 1.00 42.97 105 THR A O 1
ATOM 865 N N . GLU A 1 106 ? -20.475 -15.306 7.670 1.00 46.25 106 GLU A N 1
ATOM 866 C CA . GLU A 1 106 ? -21.740 -14.593 7.581 1.00 49.78 106 GLU A CA 1
ATOM 867 C C . GLU A 1 106 ? -22.875 -15.600 7.477 1.00 51.08 106 GLU A C 1
ATOM 868 O O . GLU A 1 106 ? -22.729 -16.648 6.839 1.00 53.25 106 GLU A O 1
ATOM 874 N N . LYS A 1 107 ? -24.003 -15.283 8.110 1.00 48.39 107 LYS A N 1
ATOM 875 C CA . LYS A 1 107 ? -25.189 -16.123 8.026 1.00 52.33 107 LYS A CA 1
ATOM 876 C C . LYS A 1 107 ? -26.423 -15.238 7.948 1.00 55.21 107 LYS A C 1
ATOM 877 O O . LYS A 1 107 ? -26.609 -14.355 8.791 1.00 53.99 107 LYS A O 1
ATOM 883 N N . GLU A 1 108 ? -27.262 -15.482 6.945 1.00 59.85 108 GLU A N 1
ATOM 884 C CA . GLU A 1 108 ? -28.491 -14.716 6.796 1.00 66.89 108 GLU A CA 1
ATOM 885 C C . GLU A 1 108 ? -29.452 -15.013 7.940 1.00 65.56 108 GLU A C 1
ATOM 886 O O . GLU A 1 108 ? -29.640 -16.168 8.333 1.00 64.52 108 GLU A O 1
ATOM 892 N N . LEU A 1 109 ? -30.069 -13.961 8.468 1.00 65.72 109 LEU A N 1
ATOM 893 C CA . LEU A 1 109 ? -30.984 -14.093 9.596 1.00 64.97 109 LEU A CA 1
ATOM 894 C C . LEU A 1 109 ? -32.335 -14.648 9.160 1.00 75.54 109 LEU A C 1
ATOM 895 O O . LEU A 1 109 ? -32.918 -14.202 8.172 1.00 80.92 109 LEU A O 1
ATOM 901 N N . MET B 1 1 ? -18.222 -3.858 4.971 1.00 105.26 1 MET B N 1
ATOM 902 C CA . MET B 1 1 ? -18.362 -3.973 6.418 1.00 100.77 1 MET B CA 1
ATOM 903 C C . MET B 1 1 ? -17.451 -2.974 7.128 1.00 90.40 1 MET B C 1
ATOM 904 O O . MET B 1 1 ? -17.922 -2.116 7.878 1.00 89.92 1 MET B O 1
ATOM 909 N N . ILE B 1 2 ? -16.147 -3.093 6.889 1.00 80.20 2 ILE B N 1
ATOM 910 C CA . ILE B 1 2 ? -15.160 -2.178 7.451 1.00 68.75 2 ILE B CA 1
ATOM 911 C C . ILE B 1 2 ? -14.938 -1.034 6.469 1.00 67.79 2 ILE B C 1
ATOM 912 O O . ILE B 1 2 ? -14.720 -1.264 5.273 1.00 70.98 2 ILE B O 1
ATOM 917 N N . LYS B 1 3 ? -14.993 0.198 6.970 1.00 63.53 3 LYS B N 1
ATOM 918 C CA . LYS B 1 3 ? -14.768 1.380 6.146 1.00 65.95 3 LYS B CA 1
ATOM 919 C C . LYS B 1 3 ? -13.299 1.778 6.225 1.00 63.34 3 LYS B C 1
ATOM 920 O O . LYS B 1 3 ? -12.770 2.005 7.319 1.00 60.72 3 LYS B O 1
ATOM 926 N N . THR B 1 4 ? -12.646 1.877 5.067 1.00 64.07 4 THR B N 1
ATOM 927 C CA . THR B 1 4 ? -11.231 2.219 5.011 1.00 63.63 4 THR B CA 1
ATOM 928 C C . THR B 1 4 ? -10.969 3.666 4.616 1.00 68.50 4 THR B C 1
ATOM 929 O O . THR B 1 4 ? -9.863 4.164 4.855 1.00 66.23 4 THR B O 1
ATOM 933 N N . GLU B 1 5 ? -11.948 4.342 4.021 1.00 75.22 5 GLU B N 1
ATOM 934 C CA . GLU B 1 5 ? -11.780 5.733 3.621 1.00 80.85 5 GLU B CA 1
ATOM 935 C C . GLU B 1 5 ? -11.619 6.625 4.844 1.00 74.95 5 GLU B C 1
ATOM 936 O O . GLU B 1 5 ? -12.241 6.397 5.886 1.00 74.34 5 GLU B O 1
ATOM 942 N N . TYR B 1 6 ? -10.772 7.643 4.717 1.00 71.02 6 TYR B N 1
ATOM 943 C CA . TYR B 1 6 ? -10.519 8.546 5.831 1.00 67.44 6 TYR B CA 1
ATOM 944 C C . TYR B 1 6 ? -11.759 9.367 6.162 1.00 70.40 6 TYR B C 1
ATOM 945 O O . TYR B 1 6 ? -12.492 9.808 5.271 1.00 74.58 6 TYR B O 1
ATOM 954 N N . ASN B 1 7 ? -11.985 9.575 7.458 1.00 68.29 7 ASN B N 1
ATOM 955 C CA . ASN B 1 7 ? -13.106 10.361 7.957 1.00 68.72 7 ASN B CA 1
ATOM 956 C C . ASN B 1 7 ? -12.680 11.091 9.226 1.00 66.78 7 ASN B C 1
ATOM 957 O O . ASN B 1 7 ? -12.265 10.452 10.201 1.00 64.68 7 ASN B O 1
ATOM 962 N N . PRO B 1 8 ? -12.748 12.425 9.240 1.00 67.37 8 PRO B N 1
ATOM 963 C CA . PRO B 1 8 ? -12.247 13.182 10.401 1.00 64.43 8 PRO B CA 1
ATOM 964 C C . PRO B 1 8 ? -12.913 12.821 11.719 1.00 61.03 8 PRO B C 1
ATOM 965 O O . PRO B 1 8 ? -12.297 12.994 12.778 1.00 60.88 8 PRO B O 1
ATOM 969 N N . LYS B 1 9 ? -14.160 12.352 11.694 1.00 60.72 9 LYS B N 1
ATOM 970 C CA . LYS B 1 9 ? -14.886 12.069 12.926 1.00 58.18 9 LYS B CA 1
ATOM 971 C C . LYS B 1 9 ? -14.702 10.643 13.430 1.00 55.05 9 LYS B C 1
ATOM 972 O O . LYS B 1 9 ? -14.818 10.407 14.638 1.00 53.41 9 LYS B O 1
ATOM 978 N N . HIS B 1 10 ? -14.433 9.684 12.541 1.00 54.70 10 HIS B N 1
ATOM 979 C CA . HIS B 1 10 ? -14.459 8.274 12.907 1.00 52.69 10 HIS B CA 1
ATOM 980 C C . HIS B 1 10 ? -13.151 7.522 12.700 1.00 50.36 10 HIS B C 1
ATOM 981 O O . HIS B 1 10 ? -12.973 6.467 13.318 1.00 45.91 10 HIS B O 1
ATOM 988 N N . SER B 1 11 ? -12.253 8.003 11.848 1.00 53.37 11 SER B N 1
ATOM 989 C CA . SER B 1 11 ? -11.045 7.241 11.539 1.00 51.62 11 SER B CA 1
ATOM 990 C C . SER B 1 11 ? -10.090 7.236 12.729 1.00 47.14 11 SER B C 1
ATOM 991 O O . SER B 1 11 ? -9.762 8.303 13.260 1.00 48.70 11 SER B O 1
ATOM 994 N N . PRO B 1 12 ? -9.630 6.066 13.179 1.00 42.05 12 PRO B N 1
ATOM 995 C CA . PRO B 1 12 ? -8.645 6.007 14.268 1.00 39.82 12 PRO B CA 1
ATOM 996 C C . PRO B 1 12 ? -7.247 6.309 13.751 1.00 42.04 12 PRO B C 1
ATOM 997 O O . PRO B 1 12 ? -6.635 5.494 13.055 1.00 48.34 12 PRO B O 1
ATOM 1001 N N . ILE B 1 13 ? -6.737 7.483 14.094 1.00 40.56 13 ILE B N 1
ATOM 1002 C CA . ILE B 1 13 ? -5.433 7.917 13.605 1.00 44.37 13 ILE B CA 1
ATOM 1003 C C . ILE B 1 13 ? -4.341 7.291 14.462 1.00 43.59 13 ILE B C 1
ATOM 1004 O O . ILE B 1 13 ? -4.416 7.310 15.696 1.00 43.04 13 ILE B O 1
ATOM 1009 N N . ILE B 1 14 ? -3.325 6.730 13.808 1.00 44.31 14 ILE B N 1
ATOM 1010 C CA . ILE B 1 14 ? -2.219 6.058 14.482 1.00 43.90 14 ILE B CA 1
ATOM 1011 C C . ILE B 1 14 ? -0.993 6.955 14.433 1.00 40.86 14 ILE B C 1
ATOM 1012 O O . ILE B 1 14 ? -0.639 7.479 13.370 1.00 41.81 14 ILE B O 1
ATOM 1017 N N . GLU B 1 15 ? -0.339 7.126 15.579 1.00 40.66 15 GLU B N 1
ATOM 1018 C CA . GLU B 1 15 ? 0.972 7.754 15.657 1.00 46.42 15 GLU B CA 1
ATOM 1019 C C . GLU B 1 15 ? 1.932 6.804 16.356 1.00 42.83 15 GLU B C 1
ATOM 1020 O O . GLU B 1 15 ? 1.563 6.142 17.331 1.00 41.46 15 GLU B O 1
ATOM 1026 N N . ILE B 1 16 ? 3.167 6.745 15.863 1.00 42.75 16 ILE B N 1
ATOM 1027 C CA . ILE B 1 16 ? 4.158 5.775 16.315 1.00 46.02 16 ILE B CA 1
ATOM 1028 C C . ILE B 1 16 ? 5.396 6.520 16.791 1.00 47.59 16 ILE B C 1
ATOM 1029 O O . ILE B 1 16 ? 5.939 7.361 16.066 1.00 51.87 16 ILE B O 1
ATOM 1034 N N . GLU B 1 17 ? 5.846 6.200 18.002 1.00 49.37 17 GLU B N 1
ATOM 1035 C CA . GLU B 1 17 ? 7.097 6.714 18.545 1.00 55.25 17 GLU B CA 1
ATOM 1036 C C . GLU B 1 17 ? 7.911 5.543 19.073 1.00 55.44 17 GLU B C 1
ATOM 1037 O O . GLU B 1 17 ? 7.399 4.723 19.841 1.00 54.40 17 GLU B O 1
ATOM 1043 N N . LYS B 1 18 ? 9.172 5.465 18.660 1.00 57.72 18 LYS B N 1
ATOM 1044 C CA . LYS B 1 18 ? 10.060 4.392 19.087 1.00 60.24 18 LYS B CA 1
ATOM 1045 C C . LYS B 1 18 ? 10.802 4.817 20.348 1.00 65.19 18 LYS B C 1
ATOM 1046 O O . LYS B 1 18 ? 11.553 5.799 20.331 1.00 68.90 18 LYS B O 1
ATOM 1052 N N . GLU B 1 19 ? 10.595 4.079 21.435 1.00 65.26 19 GLU B N 1
ATOM 1053 C CA . GLU B 1 19 ? 11.240 4.356 22.717 1.00 71.66 19 GLU B CA 1
ATOM 1054 C C . GLU B 1 19 ? 12.010 3.112 23.151 1.00 69.09 19 GLU B C 1
ATOM 1055 O O . GLU B 1 19 ? 11.442 2.201 23.764 1.00 66.54 19 GLU B O 1
ATOM 1061 N N . GLY B 1 20 ? 13.304 3.083 22.839 1.00 70.69 20 GLY B N 1
ATOM 1062 C CA . GLY B 1 20 ? 14.119 1.922 23.161 1.00 67.01 20 GLY B CA 1
ATOM 1063 C C . GLY B 1 20 ? 13.639 0.696 22.413 1.00 57.60 20 GLY B C 1
ATOM 1064 O O . GLY B 1 20 ? 13.503 0.698 21.185 1.00 54.80 20 GLY B O 1
ATOM 1065 N N . GLU B 1 21 ? 13.376 -0.374 23.161 1.00 58.53 21 GLU B N 1
ATOM 1066 C CA . GLU B 1 21 ? 12.818 -1.588 22.581 1.00 58.59 21 GLU B CA 1
ATOM 1067 C C . GLU B 1 21 ? 11.319 -1.484 22.338 1.00 57.28 21 GLU B C 1
ATOM 1068 O O . GLU B 1 21 ? 10.756 -2.341 21.647 1.00 57.92 21 GLU B O 1
ATOM 1074 N N . LEU B 1 22 ? 10.662 -0.469 22.889 1.00 54.42 22 LEU B N 1
ATOM 1075 C CA . LEU B 1 22 ? 9.211 -0.366 22.858 1.00 45.50 22 LEU B CA 1
ATOM 1076 C C . LEU B 1 22 ? 8.751 0.610 21.786 1.00 43.22 22 LEU B C 1
ATOM 1077 O O . LEU B 1 22 ? 9.343 1.678 21.603 1.00 49.34 22 LEU B O 1
ATOM 1082 N N . TYR B 1 23 ? 7.682 0.238 21.091 1.00 39.96 23 TYR B N 1
ATOM 1083 C CA . TYR B 1 23 ? 6.927 1.168 20.266 1.00 40.80 23 TYR B CA 1
ATOM 1084 C C . TYR B 1 23 ? 5.841 1.792 21.131 1.00 37.80 23 TYR B C 1
ATOM 1085 O O . TYR B 1 23 ? 5.051 1.074 21.751 1.00 40.78 23 TYR B O 1
ATOM 1094 N N . LYS B 1 24 ? 5.820 3.118 21.193 1.00 39.89 24 LYS B N 1
ATOM 1095 C CA . LYS B 1 24 ? 4.758 3.848 21.874 1.00 38.35 24 LYS B CA 1
ATOM 1096 C C . LYS B 1 24 ? 3.722 4.220 20.821 1.00 39.67 24 LYS B C 1
ATOM 1097 O O . LYS B 1 24 ? 3.998 5.028 19.928 1.00 46.52 24 LYS B O 1
ATOM 1103 N N . ILE B 1 25 ? 2.538 3.621 20.912 1.00 36.69 25 ILE B N 1
ATOM 1104 C CA . ILE B 1 25 ? 1.544 3.666 19.848 1.00 33.96 25 ILE B CA 1
ATOM 1105 C C . ILE B 1 25 ? 0.325 4.416 20.365 1.00 33.11 25 ILE B C 1
ATOM 1106 O O . ILE B 1 25 ? -0.397 3.918 21.239 1.00 32.83 25 ILE B O 1
ATOM 1111 N N . THR B 1 26 ? 0.086 5.601 19.815 1.00 38.85 26 THR B N 1
ATOM 1112 C CA . THR B 1 26 ? -1.065 6.417 20.174 1.00 39.45 26 THR B CA 1
ATOM 1113 C C . THR B 1 26 ? -2.162 6.222 19.135 1.00 36.02 26 THR B C 1
ATOM 1114 O O . THR B 1 26 ? -1.892 6.239 17.930 1.00 38.09 26 THR B O 1
ATOM 1118 N N . ILE B 1 27 ? -3.388 6.013 19.605 1.00 34.30 27 ILE B N 1
ATOM 1119 C CA . ILE B 1 27 ? -4.558 5.879 18.746 1.00 34.85 27 ILE B CA 1
ATOM 1120 C C . ILE B 1 27 ? -5.610 6.868 19.226 1.00 35.38 27 ILE B C 1
ATOM 1121 O O . ILE B 1 27 ? -5.934 6.902 20.418 1.00 33.78 27 ILE B O 1
ATOM 1126 N N . GLU B 1 28 ? -6.119 7.690 18.312 1.00 38.10 28 GLU B N 1
ATOM 1127 C CA . GLU B 1 28 ? -7.159 8.651 18.652 1.00 39.09 28 GLU B CA 1
ATOM 1128 C C . GLU B 1 28 ? -8.213 8.672 17.558 1.00 42.28 28 GLU B C 1
ATOM 1129 O O . GLU B 1 28 ? -7.882 8.792 16.374 1.00 43.89 28 GLU B O 1
ATOM 1135 N N . VAL B 1 29 ? -9.477 8.572 17.962 1.00 41.35 29 VAL B N 1
ATOM 1136 C CA . VAL B 1 29 ? -10.614 8.671 17.055 1.00 43.21 29 VAL B CA 1
ATOM 1137 C C . VAL B 1 29 ? -11.197 10.070 17.186 1.00 49.30 29 VAL B C 1
ATOM 1138 O O . VAL B 1 29 ? -11.444 10.546 18.302 1.00 49.09 29 VAL B O 1
ATOM 1142 N N . GLY B 1 30 ? -11.405 10.735 16.055 1.00 54.58 30 GLY B N 1
ATOM 1143 C CA . GLY B 1 30 ? -11.916 12.091 16.086 1.00 58.10 30 GLY B CA 1
ATOM 1144 C C . GLY B 1 30 ? -10.869 13.113 16.462 1.00 59.91 30 GLY B C 1
ATOM 1145 O O . GLY B 1 30 ? -11.165 14.056 17.209 1.00 59.44 30 GLY B O 1
ATOM 1146 N N . LYS B 1 31 ? -9.643 12.953 15.958 1.00 60.06 31 LYS B N 1
ATOM 1147 C CA . LYS B 1 31 ? -8.547 13.830 16.354 1.00 63.61 31 LYS B CA 1
ATOM 1148 C C . LYS B 1 31 ? -8.815 15.281 15.963 1.00 70.64 31 LYS B C 1
ATOM 1149 O O . LYS B 1 31 ? -8.721 16.184 16.802 1.00 71.12 31 LYS B O 1
ATOM 1155 N N . GLU B 1 32 ? -9.149 15.531 14.697 1.00 76.87 32 GLU B N 1
ATOM 1156 C CA . GLU B 1 32 ? -9.338 16.909 14.259 1.00 86.30 32 GLU B CA 1
ATOM 1157 C C . GLU B 1 32 ? -10.769 17.400 14.445 1.00 86.21 32 GLU B C 1
ATOM 1158 O O . GLU B 1 32 ? -10.980 18.596 14.681 1.00 91.41 32 GLU B O 1
ATOM 1164 N N . VAL B 1 33 ? -11.754 16.510 14.339 1.00 80.59 33 VAL B N 1
ATOM 1165 C CA . VAL B 1 33 ? -13.156 16.837 14.573 1.00 76.86 33 VAL B CA 1
ATOM 1166 C C . VAL B 1 33 ? -13.685 15.854 15.608 1.00 72.69 33 VAL B C 1
ATOM 1167 O O . VAL B 1 33 ? -13.779 14.651 15.334 1.00 67.33 33 VAL B O 1
ATOM 1171 N N . LYS B 1 34 ? -14.020 16.361 16.793 1.00 74.59 34 LYS B N 1
ATOM 1172 C CA . LYS B 1 34 ? -14.441 15.502 17.891 1.00 75.94 34 LYS B CA 1
ATOM 1173 C C . LYS B 1 34 ? -15.729 14.767 17.545 1.00 70.07 34 LYS B C 1
ATOM 1174 O O . LYS B 1 34 ? -16.697 15.366 17.067 1.00 72.50 34 LYS B O 1
ATOM 1180 N N . HIS B 1 35 ? -15.732 13.463 17.786 1.00 65.23 35 HIS B N 1
ATOM 1181 C CA . HIS B 1 35 ? -16.915 12.634 17.613 1.00 64.65 35 HIS B CA 1
ATOM 1182 C C . HIS B 1 35 ? -17.811 12.752 18.845 1.00 50.22 35 HIS B C 1
ATOM 1183 O O . HIS B 1 35 ? -17.310 12.923 19.959 1.00 48.37 35 HIS B O 1
ATOM 1190 N N . PRO B 1 36 ? -19.133 12.716 18.671 1.00 51.58 36 PRO B N 1
ATOM 1191 C CA . PRO B 1 36 ? -20.025 12.738 19.838 1.00 50.50 36 PRO B CA 1
ATOM 1192 C C . PRO B 1 36 ? -19.715 11.594 20.795 1.00 48.00 36 PRO B C 1
ATOM 1193 O O . PRO B 1 36 ? -19.290 10.510 20.388 1.00 44.66 36 PRO B O 1
ATOM 1197 N N . ASN B 1 37 ? -19.907 11.859 22.091 1.00 45.36 37 ASN B N 1
ATOM 1198 C CA . ASN B 1 37 ? -19.711 10.860 23.146 1.00 43.63 37 ASN B CA 1
ATOM 1199 C C . ASN B 1 37 ? -20.980 10.868 23.998 1.00 44.17 37 ASN B C 1
ATOM 1200 O O . ASN B 1 37 ? -21.040 11.515 25.045 1.00 42.65 37 ASN B O 1
ATOM 1205 N N . GLU B 1 38 ? -21.998 10.156 23.533 1.00 43.01 38 GLU B N 1
ATOM 1206 C CA . GLU B 1 38 ? -23.322 10.131 24.135 1.00 45.58 38 GLU B CA 1
ATOM 1207 C C . GLU B 1 38 ? -23.756 8.690 24.341 1.00 42.44 38 GLU B C 1
ATOM 1208 O O . GLU B 1 38 ? -23.209 7.774 23.718 1.00 41.13 38 GLU B O 1
ATOM 1214 N N . PRO B 1 39 ? -24.739 8.451 25.218 1.00 42.81 39 PRO B N 1
ATOM 1215 C CA . PRO B 1 39 ? -25.191 7.066 25.434 1.00 44.07 39 PRO B CA 1
ATOM 1216 C C . PRO B 1 39 ? -25.617 6.363 24.157 1.00 46.30 39 PRO B C 1
ATOM 1217 O O . PRO B 1 39 ? -25.326 5.173 23.984 1.00 48.75 39 PRO B O 1
ATOM 1221 N N . SER B 1 40 ? -26.288 7.070 23.248 1.00 48.20 40 SER B N 1
ATOM 1222 C CA . SER B 1 40 ? -26.789 6.484 22.012 1.00 49.35 40 SER B CA 1
ATOM 1223 C C . SER B 1 40 ? -25.875 6.730 20.815 1.00 49.29 40 SER B C 1
ATOM 1224 O O . SER B 1 40 ? -26.245 6.379 19.690 1.00 50.88 40 SER B O 1
ATOM 1227 N N . HIS B 1 41 ? -24.700 7.327 21.022 1.00 46.29 41 HIS B N 1
ATOM 1228 C CA . HIS B 1 41 ? -23.783 7.600 19.914 1.00 46.82 41 HIS B CA 1
ATOM 1229 C C . HIS B 1 41 ? -22.404 7.895 20.489 1.00 47.49 41 HIS B C 1
ATOM 1230 O O . HIS B 1 41 ? -22.189 8.976 21.046 1.00 44.62 41 HIS B O 1
ATOM 1237 N N . HIS B 1 42 ? -21.476 6.951 20.342 1.00 42.06 42 HIS B N 1
ATOM 1238 C CA . HIS B 1 42 ? -20.138 7.121 20.891 1.00 39.78 42 HIS B CA 1
ATOM 1239 C C . HIS B 1 42 ? -19.189 6.125 20.240 1.00 38.45 42 HIS B C 1
ATOM 1240 O O . HIS B 1 42 ? -19.613 5.135 19.640 1.00 38.81 42 HIS B O 1
ATOM 1247 N N . ILE B 1 43 ? -17.896 6.406 20.369 1.00 37.23 43 ILE B N 1
ATOM 1248 C CA . ILE B 1 43 ? -16.857 5.467 19.957 1.00 36.96 43 ILE B CA 1
ATOM 1249 C C . ILE B 1 43 ? -16.653 4.471 21.092 1.00 32.96 43 ILE B C 1
ATOM 1250 O O . ILE B 1 43 ? -16.305 4.855 22.214 1.00 31.64 43 ILE B O 1
ATOM 1255 N N . GLN B 1 44 ? -16.896 3.192 20.811 1.00 32.45 44 GLN B N 1
ATOM 1256 C CA . GLN B 1 44 ? -16.942 2.193 21.871 1.00 30.45 44 GLN B CA 1
ATOM 1257 C C . GLN B 1 44 ? -15.589 1.539 22.133 1.00 28.87 44 GLN B C 1
ATOM 1258 O O . GLN B 1 44 ? -15.231 1.312 23.294 1.00 26.84 44 GLN B O 1
ATOM 1264 N N . TRP B 1 45 ? -14.829 1.225 21.088 1.00 18.00 45 TRP B N 1
ATOM 1265 C CA . TRP B 1 45 ? -13.573 0.507 21.273 1.00 19.96 45 TRP B CA 1
ATOM 1266 C C . TRP B 1 45 ? -12.689 0.696 20.049 1.00 22.87 45 TRP B C 1
ATOM 1267 O O . TRP B 1 45 ? -13.122 1.194 19.008 1.00 23.85 45 TRP B O 1
ATOM 1278 N N . VAL B 1 46 ? -11.429 0.294 20.200 1.00 26.22 46 VAL B N 1
ATOM 1279 C CA . VAL B 1 46 ? -10.478 0.231 19.098 1.00 26.72 46 VAL B CA 1
ATOM 1280 C C . VAL B 1 46 ? -9.615 -1.012 19.293 1.00 27.19 46 VAL B C 1
ATOM 1281 O O . VAL B 1 46 ? -9.180 -1.303 20.412 1.00 28.14 46 VAL B O 1
ATOM 1285 N N . ASP B 1 47 ? -9.412 -1.768 18.217 1.00 26.16 47 ASP B N 1
ATOM 1286 C CA . ASP B 1 47 ? -8.489 -2.898 18.200 1.00 24.02 47 ASP B CA 1
ATOM 1287 C C . ASP B 1 47 ? -7.230 -2.505 17.440 1.00 23.36 47 ASP B C 1
ATOM 1288 O O . ASP B 1 47 ? -7.307 -1.859 16.392 1.00 29.04 47 ASP B O 1
ATOM 1293 N N . LEU B 1 48 ? -6.071 -2.895 17.969 1.00 22.43 48 LEU B N 1
ATOM 1294 C CA . LEU B 1 48 ? -4.788 -2.596 17.343 1.00 24.48 48 LEU B CA 1
ATOM 1295 C C . LEU B 1 48 ? -4.108 -3.898 16.955 1.00 25.90 48 LEU B C 1
ATOM 1296 O O . LEU B 1 48 ? -3.866 -4.755 17.811 1.00 28.49 48 LEU B O 1
ATOM 1301 N N . TYR B 1 49 ? -3.775 -4.030 15.677 1.00 29.31 49 TYR B N 1
ATOM 1302 C CA . TYR B 1 49 ? -3.075 -5.193 15.160 1.00 26.77 49 TYR B CA 1
ATOM 1303 C C . TYR B 1 49 ? -1.732 -4.770 14.584 1.00 31.64 49 TYR B C 1
ATOM 1304 O O . TYR B 1 49 ? -1.532 -3.619 14.187 1.00 29.45 49 TYR B O 1
ATOM 1313 N N . PHE B 1 50 ? -0.806 -5.721 14.551 1.00 33.98 50 PHE B N 1
ATOM 1314 C CA . PHE B 1 50 ? 0.443 -5.579 13.817 1.00 34.68 50 PHE B CA 1
ATOM 1315 C C . PHE B 1 50 ? 0.517 -6.716 12.813 1.00 37.80 50 PHE B C 1
ATOM 1316 O O . PHE B 1 50 ? 0.440 -7.889 13.193 1.00 37.45 50 PHE B O 1
ATOM 1324 N N . GLU B 1 51 ? 0.633 -6.369 11.533 1.00 39.84 51 GLU B N 1
ATOM 1325 C CA . GLU B 1 51 ? 0.764 -7.356 10.466 1.00 45.72 51 GLU B CA 1
ATOM 1326 C C . GLU B 1 51 ? 2.175 -7.280 9.902 1.00 47.97 51 GLU B C 1
ATOM 1327 O O . GLU B 1 51 ? 2.447 -6.469 9.005 1.00 47.59 51 GLU B O 1
ATOM 1333 N N . PRO B 1 52 ? 3.112 -8.082 10.404 1.00 51.02 52 PRO B N 1
ATOM 1334 C CA . PRO B 1 52 ? 4.452 -8.102 9.807 1.00 58.53 52 PRO B CA 1
ATOM 1335 C C . PRO B 1 52 ? 4.384 -8.589 8.368 1.00 63.99 52 PRO B C 1
ATOM 1336 O O . PRO B 1 52 ? 3.542 -9.414 8.010 1.00 64.09 52 PRO B O 1
ATOM 1340 N N . GLU B 1 53 ? 5.263 -8.035 7.534 1.00 70.08 53 GLU B N 1
ATOM 1341 C CA . GLU B 1 53 ? 5.246 -8.339 6.109 1.00 77.66 53 GLU B CA 1
ATOM 1342 C C . GLU B 1 53 ? 5.364 -9.840 5.875 1.00 80.07 53 GLU B C 1
ATOM 1343 O O . GLU B 1 53 ? 6.320 -10.478 6.328 1.00 82.53 53 GLU B O 1
ATOM 1349 N N . GLY B 1 54 ? 4.382 -10.404 5.174 1.00 80.15 54 GLY B N 1
ATOM 1350 C CA . GLY B 1 54 ? 4.384 -11.821 4.879 1.00 84.49 54 GLY B CA 1
ATOM 1351 C C . GLY B 1 54 ? 3.826 -12.722 5.958 1.00 83.13 54 GLY B C 1
ATOM 1352 O O . GLY B 1 54 ? 3.951 -13.946 5.839 1.00 85.98 54 GLY B O 1
ATOM 1353 N N . LYS B 1 55 ? 3.220 -12.170 7.008 1.00 78.55 55 LYS B N 1
ATOM 1354 C CA . LYS B 1 55 ? 2.692 -12.972 8.104 1.00 76.94 55 LYS B CA 1
ATOM 1355 C C . LYS B 1 55 ? 1.241 -12.593 8.379 1.00 74.56 55 LYS B C 1
ATOM 1356 O O . LYS B 1 55 ? 0.666 -11.708 7.738 1.00 71.02 55 LYS B O 1
ATOM 1362 N N . GLU B 1 56 ? 0.653 -13.286 9.357 1.00 69.52 56 GLU B N 1
ATOM 1363 C CA . GLU B 1 56 ? -0.714 -13.068 9.795 1.00 67.61 56 GLU B CA 1
ATOM 1364 C C . GLU B 1 56 ? -0.784 -11.862 10.728 1.00 63.75 56 GLU B C 1
ATOM 1365 O O . GLU B 1 56 ? 0.192 -11.540 11.412 1.00 64.38 56 GLU B O 1
ATOM 1371 N N . PRO B 1 57 ? -1.924 -11.173 10.768 1.00 60.19 57 PRO B N 1
ATOM 1372 C CA . PRO B 1 57 ? -2.073 -10.061 11.716 1.00 53.46 57 PRO B CA 1
ATOM 1373 C C . PRO B 1 57 ? -2.071 -10.569 13.150 1.00 47.67 57 PRO B C 1
ATOM 1374 O O . PRO B 1 57 ? -2.793 -11.508 13.491 1.00 51.37 57 PRO B O 1
ATOM 1378 N N . THR B 1 58 ? -1.251 -9.941 13.988 1.00 40.08 58 THR B N 1
ATOM 1379 C CA . THR B 1 58 ? -1.171 -10.265 15.406 1.00 32.46 58 THR B CA 1
ATOM 1380 C C . THR B 1 58 ? -1.909 -9.198 16.202 1.00 30.85 58 THR B C 1
ATOM 1381 O O . THR B 1 58 ? -1.620 -8.004 16.065 1.00 29.11 58 THR B O 1
ATOM 1385 N N . HIS B 1 59 ? -2.860 -9.628 17.027 1.00 29.35 59 HIS B N 1
ATOM 1386 C CA . HIS B 1 59 ? -3.607 -8.703 17.869 1.00 30.67 59 HIS B CA 1
ATOM 1387 C C . HIS B 1 59 ? -2.695 -8.160 18.963 1.00 29.66 59 HIS B C 1
ATOM 1388 O O . HIS B 1 59 ? -2.137 -8.929 19.752 1.00 29.12 59 HIS B O 1
ATOM 1395 N N . ILE B 1 60 ? -2.537 -6.841 19.007 1.00 29.89 60 ILE B N 1
ATOM 1396 C CA . ILE B 1 60 ? -1.641 -6.189 19.959 1.00 20.43 60 ILE B CA 1
ATOM 1397 C C . ILE B 1 60 ? -2.391 -5.683 21.182 1.00 20.96 60 ILE B C 1
ATOM 1398 O O . ILE B 1 60 ? -1.975 -5.922 22.316 1.00 20.31 60 ILE B O 1
ATOM 1403 N N . ALA B 1 61 ? -3.491 -4.964 20.978 1.00 22.65 61 ALA B N 1
ATOM 1404 C CA . ALA B 1 61 ? -4.228 -4.405 22.100 1.00 20.06 61 ALA B CA 1
ATOM 1405 C C . ALA B 1 61 ? -5.704 -4.315 21.753 1.00 23.26 61 ALA B C 1
ATOM 1406 O O . ALA B 1 61 ? -6.079 -4.210 20.584 1.00 26.61 61 ALA B O 1
ATOM 1408 N N . ARG B 1 62 ? -6.532 -4.378 22.793 1.00 24.10 62 ARG B N 1
ATOM 1409 C CA . ARG B 1 62 ? -7.963 -4.114 22.706 1.00 23.03 62 ARG B CA 1
ATOM 1410 C C . ARG B 1 62 ? -8.305 -3.123 23.804 1.00 23.23 62 ARG B C 1
ATOM 1411 O O . ARG B 1 62 ? -8.033 -3.386 24.980 1.00 24.27 62 ARG B O 1
ATOM 1419 N N . ILE B 1 63 ? -8.863 -1.975 23.423 1.00 23.13 63 ILE B N 1
ATOM 1420 C CA . ILE B 1 63 ? -9.181 -0.903 24.360 1.00 23.64 63 ILE B CA 1
ATOM 1421 C C . ILE B 1 63 ? -10.660 -0.579 24.230 1.00 25.00 63 ILE B C 1
ATOM 1422 O O . ILE B 1 63 ? -11.124 -0.208 23.145 1.00 23.44 63 ILE B O 1
ATOM 1427 N N . GLU B 1 64 ? -11.392 -0.702 25.332 1.00 22.34 64 GLU B N 1
ATOM 1428 C CA . GLU B 1 64 ? -12.807 -0.358 25.388 1.00 23.29 64 GLU B CA 1
ATOM 1429 C C . GLU B 1 64 ? -12.958 0.961 26.133 1.00 26.11 64 GLU B C 1
ATOM 1430 O O . GLU B 1 64 ? -12.487 1.091 27.267 1.00 25.89 64 GLU B O 1
ATOM 1436 N N . PHE B 1 65 ? -13.607 1.932 25.493 1.00 26.27 65 PHE B N 1
ATOM 1437 C CA . PHE B 1 65 ? -13.930 3.211 26.120 1.00 24.55 65 PHE B CA 1
ATOM 1438 C C . PHE B 1 65 ? -15.336 3.111 26.705 1.00 27.31 65 PHE B C 1
ATOM 1439 O O . PHE B 1 65 ? -16.324 3.097 25.963 1.00 30.66 65 PHE B O 1
ATOM 1447 N N . LYS B 1 66 ? -15.430 3.055 28.035 1.00 25.69 66 LYS B N 1
ATOM 1448 C CA . LYS B 1 66 ? -16.616 2.523 28.697 1.00 24.29 66 LYS B CA 1
ATOM 1449 C C . LYS B 1 66 ? -17.622 3.570 29.162 1.00 29.94 66 LYS B C 1
ATOM 1450 O O . LYS B 1 66 ? -18.811 3.250 29.262 1.00 32.21 66 LYS B O 1
ATOM 1456 N N . ALA B 1 67 ? -17.206 4.800 29.450 1.00 26.50 67 ALA B N 1
ATOM 1457 C CA . ALA B 1 67 ? -18.110 5.806 30.004 1.00 27.92 67 ALA B CA 1
ATOM 1458 C C . ALA B 1 67 ? -18.571 6.743 28.898 1.00 27.40 67 ALA B C 1
ATOM 1459 O O . ALA B 1 67 ? -17.759 7.204 28.090 1.00 26.63 67 ALA B O 1
ATOM 1461 N N . HIS B 1 68 ? -19.876 7.010 28.850 1.00 32.08 68 HIS B N 1
ATOM 1462 C CA . HIS B 1 68 ? -20.455 7.836 27.795 1.00 34.91 68 HIS B CA 1
ATOM 1463 C C . HIS B 1 68 ? -21.586 8.697 28.339 1.00 34.82 68 HIS B C 1
ATOM 1464 O O . HIS B 1 68 ? -22.621 8.877 27.689 1.00 37.56 68 HIS B O 1
ATOM 1471 N N . GLY B 1 69 ? -21.403 9.247 29.534 1.00 35.40 69 GLY B N 1
ATOM 1472 C CA . GLY B 1 69 ? -22.376 10.141 30.133 1.00 41.23 69 GLY B CA 1
ATOM 1473 C C . GLY B 1 69 ? -22.864 9.724 31.499 1.00 42.78 69 GLY B C 1
ATOM 1474 O O . GLY B 1 69 ? -23.494 10.541 32.189 1.00 45.14 69 GLY B O 1
ATOM 1475 N N . GLU B 1 70 ? -22.587 8.493 31.929 1.00 40.63 70 GLU B N 1
ATOM 1476 C CA . GLU B 1 70 ? -23.004 8.043 33.249 1.00 43.26 70 GLU B CA 1
ATOM 1477 C C . GLU B 1 70 ? -22.420 8.952 34.318 1.00 44.69 70 GLU B C 1
ATOM 1478 O O . GLU B 1 70 ? -21.196 9.053 34.460 1.00 41.99 70 GLU B O 1
ATOM 1484 N N . TYR B 1 71 ? -23.304 9.627 35.051 1.00 45.92 71 TYR B N 1
ATOM 1485 C CA . TYR B 1 71 ? -22.912 10.590 36.077 1.00 48.19 71 TYR B CA 1
ATOM 1486 C C . TYR B 1 71 ? -21.954 11.635 35.509 1.00 44.97 71 TYR B C 1
ATOM 1487 O O . TYR B 1 71 ? -21.025 12.089 36.180 1.00 44.71 71 TYR B O 1
ATOM 1496 N N . ASN B 1 72 ? -22.177 11.997 34.242 1.00 43.30 72 ASN B N 1
ATOM 1497 C CA . ASN B 1 72 ? -21.409 13.030 33.547 1.00 39.80 72 ASN B CA 1
ATOM 1498 C C . ASN B 1 72 ? -19.940 12.649 33.406 1.00 39.32 72 ASN B C 1
ATOM 1499 O O . ASN B 1 72 ? -19.062 13.514 33.382 1.00 39.84 72 ASN B O 1
ATOM 1504 N N . ASN B 1 73 ? -19.663 11.351 33.315 1.00 37.63 73 ASN B N 1
ATOM 1505 C CA . ASN B 1 73 ? -18.321 10.850 33.061 1.00 33.11 73 ASN B CA 1
ATOM 1506 C C . ASN B 1 73 ? -18.220 10.356 31.624 1.00 34.44 73 ASN B C 1
ATOM 1507 O O . ASN B 1 73 ? -19.117 9.667 31.129 1.00 34.81 73 ASN B O 1
ATOM 1512 N N . TYR B 1 74 ? -17.115 10.698 30.962 1.00 33.56 74 TYR B N 1
ATOM 1513 C CA . TYR B 1 74 ? -16.935 10.411 29.544 1.00 29.45 74 TYR B CA 1
ATOM 1514 C C . TYR B 1 74 ? -15.527 9.895 29.301 1.00 32.48 74 TYR B C 1
ATOM 1515 O O . TYR B 1 74 ? -14.555 10.548 29.689 1.00 29.39 74 TYR B O 1
ATOM 1524 N N . THR B 1 75 ? -15.417 8.733 28.659 1.00 30.69 75 THR B N 1
ATOM 1525 C CA . THR B 1 75 ? -14.127 8.205 28.233 1.00 29.23 75 THR B CA 1
ATOM 1526 C C . THR B 1 75 ? -13.832 8.676 26.814 1.00 31.01 75 THR B C 1
ATOM 1527 O O . THR B 1 75 ? -14.569 8.344 25.879 1.00 31.19 75 THR B O 1
ATOM 1531 N N . GLU B 1 76 ? -12.746 9.425 26.653 1.00 31.85 76 GLU B N 1
ATOM 1532 C CA . GLU B 1 76 ? -12.367 9.903 25.332 1.00 33.14 76 GLU B CA 1
ATOM 1533 C C . GLU B 1 76 ? -11.824 8.747 24.494 1.00 28.62 76 GLU B C 1
ATOM 1534 O O . GLU B 1 76 ? -11.125 7.877 25.019 1.00 31.03 76 GLU B O 1
ATOM 1540 N N . PRO B 1 77 ? -12.122 8.711 23.193 1.00 30.30 77 PRO B N 1
ATOM 1541 C CA . PRO B 1 77 ? -11.615 7.628 22.327 1.00 27.30 77 PRO B CA 1
ATOM 1542 C C . PRO B 1 77 ? -10.154 7.837 21.939 1.00 28.43 77 PRO B C 1
ATOM 1543 O O . PRO B 1 77 ? -9.807 8.002 20.766 1.00 31.62 77 PRO B O 1
ATOM 1547 N N . LYS B 1 78 ? -9.283 7.824 22.942 1.00 27.49 78 LYS B N 1
ATOM 1548 C CA . LYS B 1 78 ? -7.853 7.996 22.746 1.00 26.77 78 LYS B CA 1
ATOM 1549 C C . LYS B 1 78 ? -7.128 7.095 23.729 1.00 28.48 78 LYS B C 1
ATOM 1550 O O . LYS B 1 78 ? -7.494 7.028 24.906 1.00 30.42 78 LYS B O 1
ATOM 1556 N N . ALA B 1 79 ? -6.108 6.394 23.238 1.00 26.05 79 ALA B N 1
ATOM 1557 C CA . ALA B 1 79 ? -5.361 5.466 24.070 1.00 26.66 79 ALA B CA 1
ATOM 1558 C C . ALA B 1 79 ? -3.924 5.397 23.580 1.00 24.89 79 ALA B C 1
ATOM 1559 O O . ALA B 1 79 ? -3.647 5.572 22.391 1.00 28.86 79 ALA B O 1
ATOM 1561 N N . ILE B 1 80 ? -3.013 5.156 24.516 1.00 24.50 80 ILE B N 1
ATOM 1562 C CA . ILE B 1 80 ? -1.607 4.925 24.218 1.00 24.67 80 ILE B CA 1
ATOM 1563 C C . ILE B 1 80 ? -1.248 3.548 24.755 1.00 27.72 80 ILE B C 1
ATOM 1564 O O . ILE B 1 80 ? -1.498 3.250 25.930 1.00 27.26 80 ILE B O 1
ATOM 1569 N N . VAL B 1 81 ? -0.687 2.705 23.894 1.00 25.62 81 VAL B N 1
ATOM 1570 C CA . VAL B 1 81 ? -0.260 1.371 24.284 1.00 25.90 81 VAL B CA 1
ATOM 1571 C C . VAL B 1 81 ? 1.213 1.215 23.922 1.00 25.71 81 VAL B C 1
ATOM 1572 O O . VAL B 1 81 ? 1.796 2.051 23.233 1.00 33.31 81 VAL B O 1
ATOM 1576 N N . TYR B 1 82 ? 1.814 0.131 24.414 1.00 28.46 82 TYR B N 1
ATOM 1577 C CA . TYR B 1 82 ? 3.251 -0.087 24.286 1.00 27.99 82 TYR B CA 1
ATOM 1578 C C . TYR B 1 82 ? 3.505 -1.538 23.919 1.00 29.90 82 TYR B C 1
ATOM 1579 O O . TYR B 1 82 ? 2.984 -2.443 24.576 1.00 29.47 82 TYR B O 1
ATOM 1588 N N . ALA B 1 83 ? 4.326 -1.760 22.895 1.00 30.44 83 ALA B N 1
ATOM 1589 C CA . ALA B 1 83 ? 4.576 -3.117 22.438 1.00 30.04 83 ALA B CA 1
ATOM 1590 C C . ALA B 1 83 ? 5.989 -3.241 21.891 1.00 32.05 83 ALA B C 1
ATOM 1591 O O . ALA B 1 83 ? 6.560 -2.278 21.369 1.00 35.35 83 ALA B O 1
ATOM 1593 N N . LYS B 1 84 ? 6.556 -4.436 22.044 1.00 33.67 84 LYS B N 1
ATOM 1594 C CA . LYS B 1 84 ? 7.739 -4.836 21.295 1.00 37.82 84 LYS B CA 1
ATOM 1595 C C . LYS B 1 84 ? 7.269 -5.560 20.041 1.00 39.04 84 LYS B C 1
ATOM 1596 O O . LYS B 1 84 ? 6.513 -6.535 20.126 1.00 37.94 84 LYS B O 1
ATOM 1602 N N . LEU B 1 85 ? 7.675 -5.057 18.881 1.00 42.61 85 LEU B N 1
ATOM 1603 C CA . LEU B 1 85 ? 7.258 -5.599 17.598 1.00 40.63 85 LEU B CA 1
ATOM 1604 C C . LEU B 1 85 ? 8.498 -5.998 16.813 1.00 43.66 85 LEU B C 1
ATOM 1605 O O . LEU B 1 85 ? 9.438 -5.206 16.688 1.00 46.26 85 LEU B O 1
ATOM 1610 N N . GLU B 1 86 ? 8.505 -7.222 16.293 1.00 43.94 86 GLU B N 1
ATOM 1611 C CA . GLU B 1 86 ? 9.655 -7.751 15.571 1.00 46.09 86 GLU B CA 1
ATOM 1612 C C . GLU B 1 86 ? 9.449 -7.592 14.070 1.00 46.15 86 GLU B C 1
ATOM 1613 O O . GLU B 1 86 ? 8.400 -7.967 13.537 1.00 42.01 86 GLU B O 1
ATOM 1619 N N . GLY B 1 87 ? 10.446 -7.019 13.400 1.00 50.01 87 GLY B N 1
ATOM 1620 C CA . GLY B 1 87 ? 10.419 -6.905 11.958 1.00 55.86 87 GLY B CA 1
ATOM 1621 C C . GLY B 1 87 ? 9.653 -5.691 11.477 1.00 53.60 87 GLY B C 1
ATOM 1622 O O . GLY B 1 87 ? 9.162 -4.862 12.246 1.00 53.77 87 GLY B O 1
ATOM 1623 N N . LYS B 1 88 ? 9.551 -5.592 10.158 1.00 53.63 88 LYS B N 1
ATOM 1624 C CA . LYS B 1 88 ? 8.823 -4.508 9.521 1.00 53.61 88 LYS B CA 1
ATOM 1625 C C . LYS B 1 88 ? 7.404 -4.952 9.187 1.00 50.11 88 LYS B C 1
ATOM 1626 O O . LYS B 1 88 ? 7.106 -6.143 9.074 1.00 51.77 88 LYS B O 1
ATOM 1632 N N . GLY B 1 89 ? 6.529 -3.966 9.026 1.00 52.62 89 GLY B N 1
ATOM 1633 C CA . GLY B 1 89 ? 5.133 -4.249 8.756 1.00 51.85 89 GLY B CA 1
ATOM 1634 C C . GLY B 1 89 ? 4.307 -2.987 8.901 1.00 51.25 89 GLY B C 1
ATOM 1635 O O . GLY B 1 89 ? 4.833 -1.876 8.823 1.00 51.61 89 GLY B O 1
ATOM 1636 N N . LYS B 1 90 ? 3.008 -3.177 9.109 1.00 49.36 90 LYS B N 1
ATOM 1637 C CA . LYS B 1 90 ? 2.095 -2.061 9.291 1.00 49.32 90 LYS B CA 1
ATOM 1638 C C . LYS B 1 90 ? 1.192 -2.309 10.489 1.00 45.54 90 LYS B C 1
ATOM 1639 O O . LYS B 1 90 ? 0.769 -3.441 10.744 1.00 43.02 90 LYS B O 1
ATOM 1645 N N . LEU B 1 91 ? 0.910 -1.241 11.226 1.00 41.47 91 LEU B N 1
ATOM 1646 C CA . LEU B 1 91 ? -0.089 -1.296 12.279 1.00 37.63 91 LEU B CA 1
ATOM 1647 C C . LEU B 1 91 ? -1.465 -1.073 11.673 1.00 36.20 91 LEU B C 1
ATOM 1648 O O . LEU B 1 91 ? -1.617 -0.321 10.706 1.00 37.86 91 LEU B O 1
ATOM 1653 N N . ILE B 1 92 ? -2.465 -1.748 12.229 1.00 34.11 92 ILE B N 1
ATOM 1654 C CA . ILE B 1 92 ? -3.838 -1.661 11.747 1.00 33.47 92 ILE B CA 1
ATOM 1655 C C . ILE B 1 92 ? -4.733 -1.378 12.942 1.00 31.73 92 ILE B C 1
ATOM 1656 O O . ILE B 1 92 ? -4.741 -2.147 13.910 1.00 28.89 92 ILE B O 1
ATOM 1661 N N . ALA B 1 93 ? -5.473 -0.274 12.882 1.00 33.67 93 ALA B N 1
ATOM 1662 C CA . ALA B 1 93 ? -6.415 0.106 13.925 1.00 33.31 93 ALA B CA 1
ATOM 1663 C C . ALA B 1 93 ? -7.836 -0.024 13.396 1.00 32.19 93 ALA B C 1
ATOM 1664 O O . ALA B 1 93 ? -8.135 0.437 12.289 1.00 30.15 93 ALA B O 1
ATOM 1666 N N . ILE B 1 94 ? -8.702 -0.654 14.184 1.00 30.53 94 ILE B N 1
ATOM 1667 C CA . ILE B 1 94 ? -10.116 -0.798 13.860 1.00 29.79 94 ILE B CA 1
ATOM 1668 C C . ILE B 1 94 ? -10.913 -0.235 15.024 1.00 27.83 94 ILE B C 1
ATOM 1669 O O . ILE B 1 94 ? -10.724 -0.661 16.168 1.00 27.35 94 ILE B O 1
ATOM 1674 N N . SER B 1 95 ? -11.795 0.722 14.739 1.00 29.87 95 SER B N 1
ATOM 1675 C CA . SER B 1 95 ? -12.617 1.359 15.756 1.00 26.72 95 SER B CA 1
ATOM 1676 C C . SER B 1 95 ? -14.089 1.165 15.420 1.00 29.01 95 SER B C 1
ATOM 1677 O O . SER B 1 95 ? -14.458 0.988 14.255 1.00 32.48 95 SER B O 1
ATOM 1680 N N . TYR B 1 96 ? -14.933 1.212 16.448 1.00 27.80 96 TYR B N 1
ATOM 1681 C CA . TYR B 1 96 ? -16.356 0.947 16.290 1.00 27.97 96 TYR B CA 1
ATOM 1682 C C . TYR B 1 96 ? -17.163 2.103 16.856 1.00 29.81 96 TYR B C 1
ATOM 1683 O O . TYR B 1 96 ? -16.944 2.524 17.998 1.00 27.22 96 TYR B O 1
ATOM 1692 N N . CYS B 1 97 ? -18.077 2.624 16.045 1.00 31.41 97 CYS B N 1
ATOM 1693 C CA . CYS B 1 97 ? -19.054 3.609 16.481 1.00 33.75 97 CYS B CA 1
ATOM 1694 C C . CYS B 1 97 ? -20.418 2.935 16.553 1.00 34.25 97 CYS B C 1
ATOM 1695 O O . CYS B 1 97 ? -20.789 2.167 15.659 1.00 36.41 97 CYS B O 1
ATOM 1698 N N . THR B 1 98 ? -21.159 3.218 17.624 1.00 33.00 98 THR B N 1
ATOM 1699 C CA . THR B 1 98 ? -22.419 2.527 17.876 1.00 36.33 98 THR B CA 1
ATOM 1700 C C . THR B 1 98 ? -23.492 2.832 16.837 1.00 38.60 98 THR B C 1
ATOM 1701 O O . THR B 1 98 ? -24.521 2.147 16.820 1.00 42.02 98 THR B O 1
ATOM 1705 N N . LEU B 1 99 ? -23.294 3.836 15.988 1.00 38.00 99 LEU B N 1
ATOM 1706 C CA . LEU B 1 99 ? -24.242 4.145 14.929 1.00 38.28 99 LEU B CA 1
ATOM 1707 C C . LEU B 1 99 ? -23.666 4.028 13.527 1.00 42.35 99 LEU B C 1
ATOM 1708 O O . LEU B 1 99 ? -24.409 3.704 12.600 1.00 44.39 99 LEU B O 1
ATOM 1713 N N . HIS B 1 100 ? -22.365 4.265 13.345 1.00 37.85 100 HIS B N 1
ATOM 1714 C CA . HIS B 1 100 ? -21.786 4.365 12.010 1.00 40.36 100 HIS B CA 1
ATOM 1715 C C . HIS B 1 100 ? -20.762 3.268 11.730 1.00 38.69 100 HIS B C 1
ATOM 1716 O O . HIS B 1 100 ? -19.933 3.414 10.826 1.00 40.27 100 HIS B O 1
ATOM 1723 N N . GLY B 1 101 ? -20.811 2.168 12.479 1.00 39.56 101 GLY B N 1
ATOM 1724 C CA . GLY B 1 101 ? -20.082 0.973 12.095 1.00 36.59 101 GLY B CA 1
ATOM 1725 C C . GLY B 1 101 ? -18.597 1.005 12.421 1.00 37.34 101 GLY B C 1
ATOM 1726 O O . GLY B 1 101 ? -18.148 1.637 13.380 1.00 34.25 101 GLY B O 1
ATOM 1727 N N . LEU B 1 102 ? -17.832 0.280 11.607 1.00 38.79 102 LEU B N 1
ATOM 1728 C CA . LEU B 1 102 ? -16.420 0.022 11.837 1.00 36.82 102 LEU B CA 1
ATOM 1729 C C . LEU B 1 102 ? -15.563 0.823 10.863 1.00 37.73 102 LEU B C 1
ATOM 1730 O O . LEU B 1 102 ? -15.948 1.055 9.714 1.00 43.13 102 LEU B O 1
ATOM 1735 N N . TRP B 1 103 ? -14.394 1.245 11.339 1.00 35.32 103 TRP B N 1
ATOM 1736 C CA . TRP B 1 103 ? -13.477 2.063 10.557 1.00 37.43 103 TRP B CA 1
ATOM 1737 C C . TRP B 1 103 ? -12.062 1.535 10.736 1.00 36.16 103 TRP B C 1
ATOM 1738 O O . TRP B 1 103 ? -11.681 1.134 11.839 1.00 35.71 103 TRP B O 1
ATOM 1749 N N . LYS B 1 104 ? -11.285 1.536 9.653 1.00 38.97 104 LYS B N 1
ATOM 1750 C CA . LYS B 1 104 ? -9.942 0.972 9.655 1.00 38.75 104 LYS B CA 1
ATOM 1751 C C . LYS B 1 104 ? -8.930 2.015 9.200 1.00 42.05 104 LYS B C 1
ATOM 1752 O O . LYS B 1 104 ? -9.206 2.816 8.302 1.00 44.93 104 LYS B O 1
ATOM 1758 N N . THR B 1 105 ? -7.751 1.990 9.821 1.00 44.98 105 THR B N 1
ATOM 1759 C CA . THR B 1 105 ? -6.622 2.818 9.424 1.00 46.86 105 THR B CA 1
ATOM 1760 C C . THR B 1 105 ? -5.359 1.973 9.489 1.00 45.28 105 THR B C 1
ATOM 1761 O O . THR B 1 105 ? -5.189 1.173 10.412 1.00 42.17 105 THR B O 1
ATOM 1765 N N . GLU B 1 106 ? -4.483 2.141 8.502 1.00 48.56 106 GLU B N 1
ATOM 1766 C CA . GLU B 1 106 ? -3.211 1.434 8.451 1.00 49.10 106 GLU B CA 1
ATOM 1767 C C . GLU B 1 106 ? -2.059 2.428 8.471 1.00 50.55 106 GLU B C 1
ATOM 1768 O O . GLU B 1 106 ? -2.156 3.514 7.892 1.00 51.72 106 GLU B O 1
ATOM 1774 N N . LYS B 1 107 ? -0.970 2.056 9.143 1.00 49.88 107 LYS B N 1
ATOM 1775 C CA . LYS B 1 107 ? 0.243 2.862 9.153 1.00 49.83 107 LYS B CA 1
ATOM 1776 C C . LYS B 1 107 ? 1.461 1.955 9.097 1.00 48.86 107 LYS B C 1
ATOM 1777 O O . LYS B 1 107 ? 1.591 1.035 9.909 1.00 44.11 107 LYS B O 1
ATOM 1783 N N . GLU B 1 108 ? 2.356 2.229 8.151 1.00 52.29 108 GLU B N 1
ATOM 1784 C CA . GLU B 1 108 ? 3.582 1.453 8.033 1.00 63.61 108 GLU B CA 1
ATOM 1785 C C . GLU B 1 108 ? 4.475 1.670 9.247 1.00 66.46 108 GLU B C 1
ATOM 1786 O O . GLU B 1 108 ? 4.636 2.795 9.729 1.00 67.96 108 GLU B O 1
ATOM 1792 N N . LEU B 1 109 ? 5.052 0.580 9.742 1.00 66.20 109 LEU B N 1
ATOM 1793 C CA . LEU B 1 109 ? 5.905 0.636 10.920 1.00 67.38 109 LEU B CA 1
ATOM 1794 C C . LEU B 1 109 ? 7.274 1.203 10.562 1.00 76.61 109 LEU B C 1
ATOM 1795 O O . LEU B 1 109 ? 7.890 0.803 9.572 1.00 81.37 109 LEU B O 1
ATOM 1801 N N . MET C 1 1 ? -10.605 -12.321 47.246 1.00 91.42 1 MET C N 1
ATOM 1802 C CA . MET C 1 1 ? -10.591 -12.486 45.797 1.00 88.96 1 MET C CA 1
ATOM 1803 C C . MET C 1 1 ? -9.644 -11.493 45.134 1.00 82.08 1 MET C C 1
ATOM 1804 O O . MET C 1 1 ? -8.685 -11.885 44.469 1.00 83.27 1 MET C O 1
ATOM 1809 N N . ILE C 1 2 ? -9.914 -10.206 45.325 1.00 75.66 2 ILE C N 1
ATOM 1810 C CA . ILE C 1 2 ? -9.057 -9.149 44.804 1.00 68.31 2 ILE C CA 1
ATOM 1811 C C . ILE C 1 2 ? -8.011 -8.821 45.857 1.00 61.76 2 ILE C C 1
ATOM 1812 O O . ILE C 1 2 ? -8.338 -8.632 47.036 1.00 62.56 2 ILE C O 1
ATOM 1817 N N . LYS C 1 3 ? -6.751 -8.761 45.440 1.00 55.34 3 LYS C N 1
ATOM 1818 C CA . LYS C 1 3 ? -5.663 -8.433 46.348 1.00 55.86 3 LYS C CA 1
ATOM 1819 C C . LYS C 1 3 ? -5.417 -6.930 46.331 1.00 54.05 3 LYS C C 1
ATOM 1820 O O . LYS C 1 3 ? -5.204 -6.340 45.267 1.00 52.72 3 LYS C O 1
ATOM 1826 N N . THR C 1 4 ? -5.459 -6.314 47.513 1.00 54.81 4 THR C N 1
ATOM 1827 C CA . THR C 1 4 ? -5.260 -4.877 47.648 1.00 53.77 4 THR C CA 1
ATOM 1828 C C . THR C 1 4 ? -3.870 -4.506 48.141 1.00 58.60 4 THR C C 1
ATOM 1829 O O . THR C 1 4 ? -3.475 -3.342 48.008 1.00 50.26 4 THR C O 1
ATOM 1833 N N . GLU C 1 5 ? -3.130 -5.459 48.704 1.00 62.77 5 GLU C N 1
ATOM 1834 C CA . GLU C 1 5 ? -1.789 -5.180 49.201 1.00 67.00 5 GLU C CA 1
ATOM 1835 C C . GLU C 1 5 ? -0.862 -4.796 48.055 1.00 62.00 5 GLU C C 1
ATOM 1836 O O . GLU C 1 5 ? -0.974 -5.315 46.941 1.00 60.50 5 GLU C O 1
ATOM 1842 N N . TYR C 1 6 ? 0.046 -3.862 48.329 1.00 61.13 6 TYR C N 1
ATOM 1843 C CA . TYR C 1 6 ? 0.973 -3.411 47.302 1.00 59.45 6 TYR C CA 1
ATOM 1844 C C . TYR C 1 6 ? 1.934 -4.531 46.925 1.00 55.73 6 TYR C C 1
ATOM 1845 O O . TYR C 1 6 ? 2.411 -5.281 47.782 1.00 59.12 6 TYR C O 1
ATOM 1854 N N . ASN C 1 7 ? 2.220 -4.637 45.632 1.00 52.38 7 ASN C N 1
ATOM 1855 C CA . ASN C 1 7 ? 3.139 -5.641 45.117 1.00 53.95 7 ASN C CA 1
ATOM 1856 C C . ASN C 1 7 ? 3.870 -5.065 43.911 1.00 52.01 7 ASN C C 1
ATOM 1857 O O . ASN C 1 7 ? 3.229 -4.688 42.921 1.00 47.22 7 ASN C O 1
ATOM 1862 N N . PRO C 1 8 ? 5.201 -4.970 43.960 1.00 52.98 8 PRO C N 1
ATOM 1863 C CA . PRO C 1 8 ? 5.932 -4.311 42.863 1.00 52.72 8 PRO C CA 1
ATOM 1864 C C . PRO C 1 8 ? 5.711 -4.945 41.499 1.00 52.48 8 PRO C C 1
ATOM 1865 O O . PRO C 1 8 ? 5.779 -4.239 40.485 1.00 48.00 8 PRO C O 1
ATOM 1869 N N . LYS C 1 9 ? 5.439 -6.250 41.439 1.00 50.37 9 LYS C N 1
ATOM 1870 C CA . LYS C 1 9 ? 5.290 -6.935 40.161 1.00 54.03 9 LYS C CA 1
ATOM 1871 C C . LYS C 1 9 ? 3.862 -6.934 39.631 1.00 54.56 9 LYS C C 1
ATOM 1872 O O . LYS C 1 9 ? 3.665 -7.016 38.413 1.00 57.26 9 LYS C O 1
ATOM 1878 N N . HIS C 1 10 ? 2.859 -6.850 40.506 1.00 49.09 10 HIS C N 1
ATOM 1879 C CA . HIS C 1 10 ? 1.479 -7.068 40.100 1.00 46.17 10 HIS C CA 1
ATOM 1880 C C . HIS C 1 10 ? 0.557 -5.876 40.302 1.00 45.23 10 HIS C C 1
ATOM 1881 O O . HIS C 1 10 ? -0.496 -5.826 39.657 1.00 46.52 10 HIS C O 1
ATOM 1888 N N . SER C 1 11 ? 0.898 -4.935 41.173 1.00 44.28 11 SER C N 1
ATOM 1889 C CA . SER C 1 11 ? -0.013 -3.832 41.462 1.00 41.82 11 SER C CA 1
ATOM 1890 C C . SER C 1 11 ? -0.090 -2.884 40.271 1.00 39.63 11 SER C C 1
ATOM 1891 O O . SER C 1 11 ? 0.949 -2.450 39.760 1.00 40.65 11 SER C O 1
ATOM 1894 N N . PRO C 1 12 ? -1.291 -2.557 39.785 1.00 38.64 12 PRO C N 1
ATOM 1895 C CA . PRO C 1 12 ? -1.427 -1.572 38.703 1.00 36.02 12 PRO C CA 1
ATOM 1896 C C . PRO C 1 12 ? -1.299 -0.157 39.248 1.00 40.31 12 PRO C C 1
ATOM 1897 O O . PRO C 1 12 ? -2.208 0.356 39.907 1.00 45.43 12 PRO C O 1
ATOM 1901 N N . ILE C 1 13 ? -0.171 0.485 38.958 1.00 40.49 13 ILE C N 1
ATOM 1902 C CA . ILE C 1 13 ? 0.106 1.814 39.496 1.00 41.60 13 ILE C CA 1
ATOM 1903 C C . ILE C 1 13 ? -0.611 2.861 38.653 1.00 38.86 13 ILE C C 1
ATOM 1904 O O . ILE C 1 13 ? -0.537 2.839 37.419 1.00 36.18 13 ILE C O 1
ATOM 1909 N N . ILE C 1 14 ? -1.304 3.784 39.320 1.00 41.13 14 ILE C N 1
ATOM 1910 C CA . ILE C 1 14 ? -2.090 4.823 38.661 1.00 37.43 14 ILE C CA 1
ATOM 1911 C C . ILE C 1 14 ? -1.354 6.151 38.774 1.00 36.92 14 ILE C C 1
ATOM 1912 O O . ILE C 1 14 ? -0.893 6.526 39.859 1.00 39.22 14 ILE C O 1
ATOM 1917 N N . GLU C 1 15 ? -1.245 6.864 37.656 1.00 36.49 15 GLU C N 1
ATOM 1918 C CA . GLU C 1 15 ? -0.771 8.241 37.639 1.00 40.93 15 GLU C CA 1
ATOM 1919 C C . GLU C 1 15 ? -1.816 9.113 36.957 1.00 40.77 15 GLU C C 1
ATOM 1920 O O . GLU C 1 15 ? -2.429 8.702 35.967 1.00 41.30 15 GLU C O 1
ATOM 1926 N N . ILE C 1 16 ? -2.017 10.315 37.492 1.00 40.15 16 ILE C N 1
ATOM 1927 C CA . ILE C 1 16 ? -3.086 11.211 37.067 1.00 40.51 16 ILE C CA 1
ATOM 1928 C C . ILE C 1 16 ? -2.465 12.538 36.656 1.00 40.30 16 ILE C C 1
ATOM 1929 O O . ILE C 1 16 ? -1.685 13.123 37.416 1.00 41.33 16 ILE C O 1
ATOM 1934 N N . GLU C 1 17 ? -2.804 13.004 35.456 1.00 39.49 17 GLU C N 1
ATOM 1935 C CA . GLU C 1 17 ? -2.400 14.317 34.968 1.00 47.16 17 GLU C CA 1
ATOM 1936 C C . GLU C 1 17 ? -3.625 15.023 34.412 1.00 43.84 17 GLU C C 1
ATOM 1937 O O . GLU C 1 17 ? -4.350 14.450 33.594 1.00 41.17 17 GLU C O 1
ATOM 1943 N N . LYS C 1 18 ? -3.857 16.258 34.848 1.00 47.89 18 LYS C N 1
ATOM 1944 C CA . LYS C 1 18 ? -4.992 17.040 34.373 1.00 48.07 18 LYS C CA 1
ATOM 1945 C C . LYS C 1 18 ? -4.559 17.860 33.161 1.00 50.43 18 LYS C C 1
ATOM 1946 O O . LYS C 1 18 ? -3.671 18.711 33.270 1.00 48.28 18 LYS C O 1
ATOM 1952 N N . GLU C 1 19 ? -5.186 17.608 32.012 1.00 43.86 19 GLU C N 1
ATOM 1953 C CA . GLU C 1 19 ? -4.889 18.326 30.773 1.00 51.12 19 GLU C CA 1
ATOM 1954 C C . GLU C 1 19 ? -6.187 18.957 30.278 1.00 55.68 19 GLU C C 1
ATOM 1955 O O . GLU C 1 19 ? -6.989 18.298 29.608 1.00 54.81 19 GLU C O 1
ATOM 1961 N N . GLY C 1 20 ? -6.386 20.229 30.609 1.00 57.21 20 GLY C N 1
ATOM 1962 C CA . GLY C 1 20 ? -7.625 20.898 30.247 1.00 59.68 20 GLY C CA 1
ATOM 1963 C C . GLY C 1 20 ? -8.797 20.249 30.952 1.00 56.78 20 GLY C C 1
ATOM 1964 O O . GLY C 1 20 ? -8.810 20.100 32.178 1.00 55.30 20 GLY C O 1
ATOM 1965 N N . GLU C 1 21 ? -9.801 19.853 30.171 1.00 56.34 21 GLU C N 1
ATOM 1966 C CA . GLU C 1 21 ? -10.947 19.136 30.712 1.00 55.61 21 GLU C CA 1
ATOM 1967 C C . GLU C 1 21 ? -10.668 17.659 30.943 1.00 50.81 21 GLU C C 1
ATOM 1968 O O . GLU C 1 21 ? -11.484 16.985 31.583 1.00 48.97 21 GLU C O 1
ATOM 1974 N N . LEU C 1 22 ? -9.553 17.144 30.437 1.00 49.90 22 LEU C N 1
ATOM 1975 C CA . LEU C 1 22 ? -9.269 15.718 30.445 1.00 48.93 22 LEU C CA 1
ATOM 1976 C C . LEU C 1 22 ? -8.312 15.353 31.568 1.00 47.48 22 LEU C C 1
ATOM 1977 O O . LEU C 1 22 ? -7.339 16.065 31.830 1.00 43.91 22 LEU C O 1
ATOM 1982 N N . TYR C 1 23 ? -8.590 14.227 32.215 1.00 35.44 23 TYR C N 1
ATOM 1983 C CA . TYR C 1 23 ? -7.617 13.568 33.072 1.00 34.86 23 TYR C CA 1
ATOM 1984 C C . TYR C 1 23 ? -6.829 12.598 32.207 1.00 33.95 23 TYR C C 1
ATOM 1985 O O . TYR C 1 23 ? -7.419 11.751 31.528 1.00 32.96 23 TYR C O 1
ATOM 1994 N N . LYS C 1 24 ? -5.509 12.736 32.212 1.00 34.96 24 LYS C N 1
ATOM 1995 C CA . LYS C 1 24 ? -4.620 11.796 31.537 1.00 34.61 24 LYS C CA 1
ATOM 1996 C C . LYS C 1 24 ? -4.184 10.764 32.565 1.00 33.60 24 LYS C C 1
ATOM 1997 O O . LYS C 1 24 ? -3.462 11.093 33.513 1.00 36.83 24 LYS C O 1
ATOM 2003 N N . ILE C 1 25 ? -4.629 9.522 32.391 1.00 32.08 25 ILE C N 1
ATOM 2004 C CA . ILE C 1 25 ? -4.505 8.490 33.412 1.00 31.29 25 ILE C CA 1
ATOM 2005 C C . ILE C 1 25 ? -3.603 7.389 32.871 1.00 31.54 25 ILE C C 1
ATOM 2006 O O . ILE C 1 25 ? -3.983 6.665 31.941 1.00 32.02 25 ILE C O 1
ATOM 2011 N N . THR C 1 26 ? -2.415 7.255 33.458 1.00 30.53 26 THR C N 1
ATOM 2012 C CA . THR C 1 26 ? -1.462 6.216 33.089 1.00 35.08 26 THR C CA 1
ATOM 2013 C C . THR C 1 26 ? -1.568 5.062 34.076 1.00 36.14 26 THR C C 1
ATOM 2014 O O . THR C 1 26 ? -1.618 5.280 35.291 1.00 34.89 26 THR C O 1
ATOM 2018 N N . ILE C 1 27 ? -1.612 3.838 33.550 1.00 35.05 27 ILE C N 1
ATOM 2019 C CA . ILE C 1 27 ? -1.657 2.625 34.358 1.00 37.04 27 ILE C CA 1
ATOM 2020 C C . ILE C 1 27 ? -0.526 1.711 33.909 1.00 33.04 27 ILE C C 1
ATOM 2021 O O . ILE C 1 27 ? -0.414 1.401 32.718 1.00 33.87 27 ILE C O 1
ATOM 2026 N N . GLU C 1 28 ? 0.311 1.281 34.852 1.00 35.62 28 GLU C N 1
ATOM 2027 C CA . GLU C 1 28 ? 1.403 0.369 34.530 1.00 37.41 28 GLU C CA 1
ATOM 2028 C C . GLU C 1 28 ? 1.531 -0.704 35.600 1.00 44.42 28 GLU C C 1
ATOM 2029 O O . GLU C 1 28 ? 1.589 -0.391 36.794 1.00 40.64 28 GLU C O 1
ATOM 2035 N N . VAL C 1 29 ? 1.604 -1.961 35.166 1.00 39.21 29 VAL C N 1
ATOM 2036 C CA . VAL C 1 29 ? 1.819 -3.101 36.051 1.00 41.41 29 VAL C CA 1
ATOM 2037 C C . VAL C 1 29 ? 3.281 -3.512 35.959 1.00 44.18 29 VAL C C 1
ATOM 2038 O O . VAL C 1 29 ? 3.824 -3.657 34.856 1.00 44.21 29 VAL C O 1
ATOM 2042 N N . GLY C 1 30 ? 3.921 -3.687 37.109 1.00 54.77 30 GLY C N 1
ATOM 2043 C CA . GLY C 1 30 ? 5.329 -4.034 37.123 1.00 56.51 30 GLY C CA 1
ATOM 2044 C C . GLY C 1 30 ? 6.235 -2.859 36.840 1.00 62.56 30 GLY C C 1
ATOM 2045 O O . GLY C 1 30 ? 7.238 -3.007 36.128 1.00 61.36 30 GLY C O 1
ATOM 2046 N N . LYS C 1 31 ? 5.901 -1.684 37.379 1.00 68.49 31 LYS C N 1
ATOM 2047 C CA . LYS C 1 31 ? 6.666 -0.474 37.091 1.00 73.27 31 LYS C CA 1
ATOM 2048 C C . LYS C 1 31 ? 8.102 -0.576 37.600 1.00 76.84 31 LYS C C 1
ATOM 2049 O O . LYS C 1 31 ? 9.054 -0.366 36.840 1.00 79.23 31 LYS C O 1
ATOM 2055 N N . GLU C 1 32 ? 8.286 -0.898 38.880 1.00 78.87 32 GLU C N 1
ATOM 2056 C CA . GLU C 1 32 ? 9.638 -0.933 39.430 1.00 87.38 32 GLU C CA 1
ATOM 2057 C C . GLU C 1 32 ? 10.306 -2.294 39.284 1.00 82.88 32 GLU C C 1
ATOM 2058 O O . GLU C 1 32 ? 11.537 -2.362 39.177 1.00 84.52 32 GLU C O 1
ATOM 2064 N N . VAL C 1 33 ? 9.532 -3.376 39.298 1.00 74.85 33 VAL C N 1
ATOM 2065 C CA . VAL C 1 33 ? 10.041 -4.726 39.083 1.00 71.46 33 VAL C CA 1
ATOM 2066 C C . VAL C 1 33 ? 9.229 -5.336 37.950 1.00 65.84 33 VAL C C 1
ATOM 2067 O O . VAL C 1 33 ? 8.024 -5.575 38.104 1.00 59.75 33 VAL C O 1
ATOM 2071 N N . LYS C 1 34 ? 9.881 -5.583 36.815 1.00 63.95 34 LYS C N 1
ATOM 2072 C CA . LYS C 1 34 ? 9.179 -6.068 35.634 1.00 67.71 34 LYS C CA 1
ATOM 2073 C C . LYS C 1 34 ? 8.558 -7.436 35.881 1.00 64.19 34 LYS C C 1
ATOM 2074 O O . LYS C 1 34 ? 9.213 -8.352 36.387 1.00 67.80 34 LYS C O 1
ATOM 2080 N N . HIS C 1 35 ? 7.286 -7.563 35.529 1.00 59.32 35 HIS C N 1
ATOM 2081 C CA . HIS C 1 35 ? 6.585 -8.835 35.585 1.00 61.14 35 HIS C CA 1
ATOM 2082 C C . HIS C 1 35 ? 6.871 -9.636 34.314 1.00 55.06 35 HIS C C 1
ATOM 2083 O O . HIS C 1 35 ? 7.016 -9.052 33.236 1.00 53.54 35 HIS C O 1
ATOM 2090 N N . PRO C 1 36 ? 6.990 -10.961 34.411 1.00 57.06 36 PRO C N 1
ATOM 2091 C CA . PRO C 1 36 ? 7.193 -11.768 33.202 1.00 57.26 36 PRO C CA 1
ATOM 2092 C C . PRO C 1 36 ? 6.081 -11.551 32.184 1.00 55.28 36 PRO C C 1
ATOM 2093 O O . PRO C 1 36 ? 4.923 -11.309 32.533 1.00 51.09 36 PRO C O 1
ATOM 2097 N N . ASN C 1 37 ? 6.452 -11.625 30.901 1.00 53.19 37 ASN C N 1
ATOM 2098 C CA . ASN C 1 37 ? 5.507 -11.496 29.786 1.00 53.23 37 ASN C CA 1
ATOM 2099 C C . ASN C 1 37 ? 5.728 -12.702 28.876 1.00 51.47 37 ASN C C 1
ATOM 2100 O O . ASN C 1 37 ? 6.417 -12.615 27.857 1.00 52.07 37 ASN C O 1
ATOM 2105 N N . GLU C 1 38 ? 5.120 -13.820 29.244 1.00 52.18 38 GLU C N 1
ATOM 2106 C CA . GLU C 1 38 ? 5.308 -15.109 28.597 1.00 54.18 38 GLU C CA 1
ATOM 2107 C C . GLU C 1 38 ? 3.950 -15.681 28.235 1.00 52.12 38 GLU C C 1
ATOM 2108 O O . GLU C 1 38 ? 2.925 -15.260 28.784 1.00 49.77 38 GLU C O 1
ATOM 2114 N N . PRO C 1 39 ? 3.901 -16.637 27.300 1.00 53.10 39 PRO C N 1
ATOM 2115 C CA . PRO C 1 39 ? 2.600 -17.232 26.948 1.00 51.43 39 PRO C CA 1
ATOM 2116 C C . PRO C 1 39 ? 1.857 -17.806 28.143 1.00 51.93 39 PRO C C 1
ATOM 2117 O O . PRO C 1 39 ? 0.631 -17.660 28.230 1.00 49.44 39 PRO C O 1
ATOM 2121 N N . SER C 1 40 ? 2.560 -18.445 29.077 1.00 55.24 40 SER C N 1
ATOM 2122 C CA . SER C 1 40 ? 1.931 -19.066 30.235 1.00 57.83 40 SER C CA 1
ATOM 2123 C C . SER C 1 40 ? 1.983 -18.197 31.488 1.00 55.70 40 SER C C 1
ATOM 2124 O O . SER C 1 40 ? 1.574 -18.654 32.560 1.00 57.39 40 SER C O 1
ATOM 2127 N N . HIS C 1 41 ? 2.466 -16.960 31.383 1.00 54.12 41 HIS C N 1
ATOM 2128 C CA . HIS C 1 41 ? 2.553 -16.083 32.550 1.00 53.81 41 HIS C CA 1
ATOM 2129 C C . HIS C 1 41 ? 2.707 -14.651 32.058 1.00 51.15 41 HIS C C 1
ATOM 2130 O O . HIS C 1 41 ? 3.784 -14.273 31.586 1.00 52.21 41 HIS C O 1
ATOM 2137 N N . HIS C 1 42 ? 1.642 -13.860 32.176 1.00 47.94 42 HIS C N 1
ATOM 2138 C CA . HIS C 1 42 ? 1.665 -12.488 31.694 1.00 45.45 42 HIS C CA 1
ATOM 2139 C C . HIS C 1 42 ? 0.510 -11.716 32.315 1.00 42.82 42 HIS C C 1
ATOM 2140 O O . HIS C 1 42 ? -0.453 -12.299 32.819 1.00 42.41 42 HIS C O 1
ATOM 2147 N N . ILE C 1 43 ? 0.624 -10.391 32.271 1.00 41.26 43 ILE C N 1
ATOM 2148 C CA . ILE C 1 43 ? -0.464 -9.509 32.678 1.00 38.65 43 ILE C CA 1
ATOM 2149 C C . ILE C 1 43 ? -1.415 -9.353 31.500 1.00 38.45 43 ILE C C 1
ATOM 2150 O O . ILE C 1 43 ? -1.036 -8.826 30.449 1.00 34.82 43 ILE C O 1
ATOM 2155 N N . GLN C 1 44 ? -2.660 -9.785 31.681 1.00 34.26 44 GLN C N 1
ATOM 2156 C CA . GLN C 1 44 ? -3.576 -9.881 30.554 1.00 31.90 44 GLN C CA 1
ATOM 2157 C C . GLN C 1 44 ? -4.365 -8.601 30.314 1.00 29.02 44 GLN C C 1
ATOM 2158 O O . GLN C 1 44 ? -4.537 -8.198 29.160 1.00 29.19 44 GLN C O 1
ATOM 2164 N N . TRP C 1 45 ? -4.847 -7.947 31.369 1.00 25.18 45 TRP C N 1
ATOM 2165 C CA . TRP C 1 45 ? -5.719 -6.796 31.177 1.00 23.98 45 TRP C CA 1
ATOM 2166 C C . TRP C 1 45 ? -5.749 -5.934 32.431 1.00 26.22 45 TRP C C 1
ATOM 2167 O O . TRP C 1 45 ? -5.329 -6.348 33.513 1.00 31.55 45 TRP C O 1
ATOM 2178 N N . VAL C 1 46 ? -6.248 -4.712 32.258 1.00 26.45 46 VAL C N 1
ATOM 2179 C CA A VAL C 1 46 ? -6.478 -3.794 33.366 0.50 24.69 46 VAL C CA 1
ATOM 2180 C CA B VAL C 1 46 ? -6.464 -3.770 33.353 0.50 24.66 46 VAL C CA 1
ATOM 2181 C C . VAL C 1 46 ? -7.821 -3.110 33.149 1.00 22.18 46 VAL C C 1
ATOM 2182 O O . VAL C 1 46 ? -8.132 -2.664 32.040 1.00 23.53 46 VAL C O 1
ATOM 2189 N N . ASP C 1 47 ? -8.631 -3.059 34.204 1.00 24.30 47 ASP C N 1
ATOM 2190 C CA . ASP C 1 47 ? -9.891 -2.327 34.199 1.00 26.34 47 ASP C CA 1
ATOM 2191 C C . ASP C 1 47 ? -9.722 -1.067 35.037 1.00 26.54 47 ASP C C 1
ATOM 2192 O O . ASP C 1 47 ? -9.140 -1.114 36.125 1.00 32.67 47 ASP C O 1
ATOM 2197 N N . LEU C 1 48 ? -10.233 0.056 34.534 1.00 25.69 48 LEU C N 1
ATOM 2198 C CA . LEU C 1 48 ? -10.154 1.336 35.230 1.00 24.01 48 LEU C CA 1
ATOM 2199 C C . LEU C 1 48 ? -11.559 1.831 35.541 1.00 26.34 48 LEU C C 1
ATOM 2200 O O . LEU C 1 48 ? -12.381 1.983 34.632 1.00 24.34 48 LEU C O 1
ATOM 2205 N N . TYR C 1 49 ? -11.822 2.095 36.818 1.00 27.59 49 TYR C N 1
ATOM 2206 C CA . TYR C 1 49 ? -13.094 2.631 37.273 1.00 30.23 49 TYR C CA 1
ATOM 2207 C C . TYR C 1 49 ? -12.879 3.988 37.933 1.00 32.85 49 TYR C C 1
ATOM 2208 O O . TYR C 1 49 ? -11.800 4.289 38.450 1.00 29.16 49 TYR C O 1
ATOM 2217 N N . PHE C 1 50 ? -13.932 4.801 37.926 1.00 34.83 50 PHE C N 1
ATOM 2218 C CA . PHE C 1 50 ? -13.990 6.032 38.705 1.00 33.75 50 PHE C CA 1
ATOM 2219 C C . PHE C 1 50 ? -15.181 5.938 39.642 1.00 36.52 50 PHE C C 1
ATOM 2220 O O . PHE C 1 50 ? -16.314 5.738 39.192 1.00 36.80 50 PHE C O 1
ATOM 2228 N N . GLU C 1 51 ? -14.924 6.066 40.943 1.00 38.27 51 GLU C N 1
ATOM 2229 C CA . GLU C 1 51 ? -15.977 6.036 41.952 1.00 39.04 51 GLU C CA 1
ATOM 2230 C C . GLU C 1 51 ? -16.133 7.430 42.545 1.00 45.54 51 GLU C C 1
ATOM 2231 O O . GLU C 1 51 ? -15.422 7.789 43.495 1.00 50.25 51 GLU C O 1
ATOM 2237 N N . PRO C 1 52 ? -17.026 8.262 42.010 1.00 47.01 52 PRO C N 1
ATOM 2238 C CA . PRO C 1 52 ? -17.261 9.572 42.628 1.00 50.93 52 PRO C CA 1
ATOM 2239 C C . PRO C 1 52 ? -17.827 9.397 44.028 1.00 56.65 52 PRO C C 1
ATOM 2240 O O . PRO C 1 52 ? -18.597 8.472 44.292 1.00 60.74 52 PRO C O 1
ATOM 2244 N N . GLU C 1 53 ? -17.423 10.289 44.930 1.00 58.44 53 GLU C N 1
ATOM 2245 C CA . GLU C 1 53 ? -17.822 10.174 46.327 1.00 63.60 53 GLU C CA 1
ATOM 2246 C C . GLU C 1 53 ? -19.340 10.153 46.452 1.00 61.65 53 GLU C C 1
ATOM 2247 O O . GLU C 1 53 ? -20.029 11.044 45.946 1.00 61.85 53 GLU C O 1
ATOM 2253 N N . GLY C 1 54 ? -19.857 9.111 47.099 1.00 60.58 54 GLY C N 1
ATOM 2254 C CA . GLY C 1 54 ? -21.282 8.957 47.297 1.00 62.47 54 GLY C CA 1
ATOM 2255 C C . GLY C 1 54 ? -22.033 8.319 46.152 1.00 60.53 54 GLY C C 1
ATOM 2256 O O . GLY C 1 54 ? -23.267 8.277 46.192 1.00 64.10 54 GLY C O 1
ATOM 2257 N N . LYS C 1 55 ? -21.338 7.819 45.134 1.00 56.11 55 LYS C N 1
ATOM 2258 C CA . LYS C 1 55 ? -21.985 7.196 43.989 1.00 59.61 55 LYS C CA 1
ATOM 2259 C C . LYS C 1 55 ? -21.356 5.833 43.723 1.00 57.94 55 LYS C C 1
ATOM 2260 O O . LYS C 1 55 ? -20.412 5.411 44.398 1.00 55.96 55 LYS C O 1
ATOM 2266 N N . GLU C 1 56 ? -21.894 5.147 42.718 1.00 60.10 56 GLU C N 1
ATOM 2267 C CA . GLU C 1 56 ? -21.425 3.836 42.306 1.00 57.71 56 GLU C CA 1
ATOM 2268 C C . GLU C 1 56 ? -20.186 3.958 41.423 1.00 54.71 56 GLU C C 1
ATOM 2269 O O . GLU C 1 56 ? -20.006 4.963 40.728 1.00 52.38 56 GLU C O 1
ATOM 2275 N N . PRO C 1 57 ? -19.319 2.946 41.427 1.00 51.61 57 PRO C N 1
ATOM 2276 C CA . PRO C 1 57 ? -18.148 2.978 40.542 1.00 46.42 57 PRO C CA 1
ATOM 2277 C C . PRO C 1 57 ? -18.571 2.926 39.081 1.00 45.05 57 PRO C C 1
ATOM 2278 O O . PRO C 1 57 ? -19.381 2.085 38.683 1.00 47.07 57 PRO C O 1
ATOM 2282 N N . THR C 1 58 ? -18.020 3.840 38.285 1.00 37.56 58 THR C N 1
ATOM 2283 C CA . THR C 1 58 ? -18.284 3.907 36.854 1.00 32.88 58 THR C CA 1
ATOM 2284 C C . THR C 1 58 ? -17.094 3.343 36.089 1.00 33.55 58 THR C C 1
ATOM 2285 O O . THR C 1 58 ? -15.961 3.804 36.269 1.00 32.68 58 THR C O 1
ATOM 2289 N N . HIS C 1 59 ? -17.358 2.362 35.229 1.00 33.37 59 HIS C N 1
ATOM 2290 C CA . HIS C 1 59 ? -16.311 1.762 34.411 1.00 31.00 59 HIS C CA 1
ATOM 2291 C C . HIS C 1 59 ? -15.839 2.767 33.367 1.00 30.21 59 HIS C C 1
ATOM 2292 O O . HIS C 1 59 ? -16.642 3.262 32.568 1.00 30.53 59 HIS C O 1
ATOM 2299 N N . ILE C 1 60 ? -14.548 3.085 33.386 1.00 28.25 60 ILE C N 1
ATOM 2300 C CA . ILE C 1 60 ? -13.971 4.090 32.495 1.00 27.69 60 ILE C CA 1
ATOM 2301 C C . ILE C 1 60 ? -13.305 3.454 31.281 1.00 29.57 60 ILE C C 1
ATOM 2302 O O . ILE C 1 60 ? -13.549 3.860 30.145 1.00 30.25 60 ILE C O 1
ATOM 2307 N N . ALA C 1 61 ? -12.446 2.463 31.500 1.00 23.10 61 ALA C N 1
ATOM 2308 C CA . ALA C 1 61 ? -11.721 1.850 30.399 1.00 19.87 61 ALA C CA 1
ATOM 2309 C C . ALA C 1 61 ? -11.456 0.388 30.714 1.00 19.97 61 ALA C C 1
ATOM 2310 O O . ALA C 1 61 ? -11.371 -0.010 31.878 1.00 21.05 61 ALA C O 1
ATOM 2312 N N . ARG C 1 62 ? -11.345 -0.405 29.653 1.00 23.79 62 ARG C N 1
ATOM 2313 C CA . ARG C 1 62 ? -10.905 -1.792 29.722 1.00 23.55 62 ARG C CA 1
ATOM 2314 C C . ARG C 1 62 ? -9.812 -1.968 28.680 1.00 23.30 62 ARG C C 1
ATOM 2315 O O . ARG C 1 62 ? -10.036 -1.698 27.496 1.00 27.03 62 ARG C O 1
ATOM 2323 N N . ILE C 1 63 ? -8.628 -2.390 29.117 1.00 23.86 63 ILE C N 1
ATOM 2324 C CA . ILE C 1 63 ? -7.467 -2.508 28.241 1.00 23.80 63 ILE C CA 1
ATOM 2325 C C . ILE C 1 63 ? -6.975 -3.944 28.294 1.00 20.77 63 ILE C C 1
ATOM 2326 O O . ILE C 1 63 ? -6.639 -4.449 29.371 1.00 24.63 63 ILE C O 1
ATOM 2331 N N . GLU C 1 64 ? -6.934 -4.599 27.140 1.00 21.60 64 GLU C N 1
ATOM 2332 C CA . GLU C 1 64 ? -6.400 -5.948 27.024 1.00 25.77 64 GLU C CA 1
ATOM 2333 C C . GLU C 1 64 ? -5.035 -5.890 26.353 1.00 24.78 64 GLU C C 1
ATOM 2334 O O . GLU C 1 64 ? -4.900 -5.327 25.262 1.00 23.11 64 GLU C O 1
ATOM 2340 N N . PHE C 1 65 ? -4.029 -6.458 27.014 1.00 24.15 65 PHE C N 1
ATOM 2341 C CA . PHE C 1 65 ? -2.692 -6.590 26.445 1.00 25.07 65 PHE C CA 1
ATOM 2342 C C . PHE C 1 65 ? -2.625 -7.962 25.781 1.00 27.19 65 PHE C C 1
ATOM 2343 O O . PHE C 1 65 ? -2.579 -8.987 26.469 1.00 31.69 65 PHE C O 1
ATOM 2351 N N . LYS C 1 66 ? -2.627 -7.985 24.448 1.00 27.22 66 LYS C N 1
ATOM 2352 C CA . LYS C 1 66 ? -2.997 -9.184 23.702 1.00 28.77 66 LYS C CA 1
ATOM 2353 C C . LYS C 1 66 ? -1.825 -10.034 23.231 1.00 30.15 66 LYS C C 1
ATOM 2354 O O . LYS C 1 66 ? -2.002 -11.240 23.040 1.00 28.49 66 LYS C O 1
ATOM 2360 N N . ALA C 1 67 ? -0.647 -9.456 23.021 1.00 30.03 67 ALA C N 1
ATOM 2361 C CA . ALA C 1 67 ? 0.483 -10.188 22.463 1.00 28.36 67 ALA C CA 1
ATOM 2362 C C . ALA C 1 67 ? 1.444 -10.587 23.574 1.00 29.50 67 ALA C C 1
ATOM 2363 O O . ALA C 1 67 ? 1.809 -9.758 24.415 1.00 33.27 67 ALA C O 1
ATOM 2365 N N . HIS C 1 68 ? 1.853 -11.855 23.572 1.00 27.72 68 HIS C N 1
ATOM 2366 C CA . HIS C 1 68 ? 2.735 -12.406 24.599 1.00 33.55 68 HIS C CA 1
ATOM 2367 C C . HIS C 1 68 ? 3.701 -13.408 23.985 1.00 38.32 68 HIS C C 1
ATOM 2368 O O . HIS C 1 68 ? 3.985 -14.463 24.563 1.00 41.77 68 HIS C O 1
ATOM 2375 N N . GLY C 1 69 ? 4.220 -13.092 22.803 1.00 36.87 69 GLY C N 1
ATOM 2376 C CA . GLY C 1 69 ? 5.197 -13.932 22.136 1.00 41.35 69 GLY C CA 1
ATOM 2377 C C . GLY C 1 69 ? 4.812 -14.366 20.740 1.00 42.68 69 GLY C C 1
ATOM 2378 O O . GLY C 1 69 ? 5.668 -14.902 20.019 1.00 42.72 69 GLY C O 1
ATOM 2379 N N . GLU C 1 70 ? 3.560 -14.173 20.328 1.00 36.40 70 GLU C N 1
ATOM 2380 C CA . GLU C 1 70 ? 3.143 -14.539 18.980 1.00 38.31 70 GLU C CA 1
ATOM 2381 C C . GLU C 1 70 ? 3.985 -13.786 17.960 1.00 37.38 70 GLU C C 1
ATOM 2382 O O . GLU C 1 70 ? 3.939 -12.553 17.894 1.00 41.49 70 GLU C O 1
ATOM 2388 N N . TYR C 1 71 ? 4.751 -14.535 17.168 1.00 31.36 71 TYR C N 1
ATOM 2389 C CA . TYR C 1 71 ? 5.689 -13.962 16.202 1.00 44.65 71 TYR C CA 1
ATOM 2390 C C . TYR C 1 71 ? 6.631 -12.959 16.867 1.00 43.77 71 TYR C C 1
ATOM 2391 O O . TYR C 1 71 ? 7.014 -11.951 16.268 1.00 42.42 71 TYR C O 1
ATOM 2400 N N . ASN C 1 72 ? 6.996 -13.243 18.122 1.00 39.79 72 ASN C N 1
ATOM 2401 C CA . ASN C 1 72 ? 7.948 -12.444 18.901 1.00 38.20 72 ASN C CA 1
ATOM 2402 C C . ASN C 1 72 ? 7.438 -11.029 19.164 1.00 35.20 72 ASN C C 1
ATOM 2403 O O . ASN C 1 72 ? 8.224 -10.087 19.292 1.00 35.20 72 ASN C O 1
ATOM 2408 N N . ASN C 1 73 ? 6.122 -10.874 19.256 1.00 35.34 73 ASN C N 1
ATOM 2409 C CA . ASN C 1 73 ? 5.489 -9.610 19.605 1.00 33.38 73 ASN C CA 1
ATOM 2410 C C . ASN C 1 73 ? 4.966 -9.664 21.036 1.00 33.33 73 ASN C C 1
ATOM 2411 O O . ASN C 1 73 ? 4.410 -10.682 21.464 1.00 34.41 73 ASN C O 1
ATOM 2416 N N . TYR C 1 74 ? 5.168 -8.573 21.778 1.00 33.67 74 TYR C N 1
ATOM 2417 C CA . TYR C 1 74 ? 4.810 -8.497 23.191 1.00 33.90 74 TYR C CA 1
ATOM 2418 C C . TYR C 1 74 ? 4.168 -7.154 23.495 1.00 34.96 74 TYR C C 1
ATOM 2419 O O . TYR C 1 74 ? 4.779 -6.111 23.251 1.00 32.79 74 TYR C O 1
ATOM 2428 N N . THR C 1 75 ? 2.964 -7.180 24.062 1.00 31.43 75 THR C N 1
ATOM 2429 C CA . THR C 1 75 ? 2.309 -5.968 24.543 1.00 31.83 75 THR C CA 1
ATOM 2430 C C . THR C 1 75 ? 2.679 -5.763 26.007 1.00 30.72 75 THR C C 1
ATOM 2431 O O . THR C 1 75 ? 2.391 -6.619 26.850 1.00 34.56 75 THR C O 1
ATOM 2435 N N . GLU C 1 76 ? 3.321 -4.642 26.305 1.00 28.78 76 GLU C N 1
ATOM 2436 C CA . GLU C 1 76 ? 3.685 -4.356 27.683 1.00 30.87 76 GLU C CA 1
ATOM 2437 C C . GLU C 1 76 ? 2.448 -3.955 28.483 1.00 28.77 76 GLU C C 1
ATOM 2438 O O . GLU C 1 76 ? 1.555 -3.286 27.955 1.00 28.94 76 GLU C O 1
ATOM 2444 N N . PRO C 1 77 ? 2.366 -4.344 29.758 1.00 29.98 77 PRO C N 1
ATOM 2445 C CA . PRO C 1 77 ? 1.197 -3.994 30.587 1.00 27.63 77 PRO C CA 1
ATOM 2446 C C . PRO C 1 77 ? 1.223 -2.538 31.039 1.00 28.42 77 PRO C C 1
ATOM 2447 O O . PRO C 1 77 ? 1.330 -2.224 32.228 1.00 31.82 77 PRO C O 1
ATOM 2451 N N . LYS C 1 78 ? 1.132 -1.631 30.070 1.00 25.78 78 LYS C N 1
ATOM 2452 C CA . LYS C 1 78 ? 1.116 -0.200 30.335 1.00 30.37 78 LYS C CA 1
ATOM 2453 C C . LYS C 1 78 ? 0.170 0.455 29.343 1.00 27.49 78 LYS C C 1
ATOM 2454 O O . LYS C 1 78 ? 0.184 0.121 28.154 1.00 24.84 78 LYS C O 1
ATOM 2460 N N . ALA C 1 79 ? -0.672 1.358 29.834 1.00 28.20 79 ALA C N 1
ATOM 2461 C CA . ALA C 1 79 ? -1.634 2.027 28.973 1.00 24.60 79 ALA C CA 1
ATOM 2462 C C . ALA C 1 79 ? -1.919 3.412 29.527 1.00 25.64 79 ALA C C 1
ATOM 2463 O O . ALA C 1 79 ? -1.850 3.638 30.738 1.00 26.80 79 ALA C O 1
ATOM 2465 N N . ILE C 1 80 ? -2.230 4.336 28.625 1.00 23.53 80 ILE C N 1
ATOM 2466 C CA . ILE C 1 80 ? -2.666 5.680 28.982 1.00 24.64 80 ILE C CA 1
ATOM 2467 C C . ILE C 1 80 ? -4.054 5.887 28.394 1.00 21.60 80 ILE C C 1
ATOM 2468 O O . ILE C 1 80 ? -4.256 5.692 27.191 1.00 25.14 80 ILE C O 1
ATOM 2473 N N . VAL C 1 81 ? -5.007 6.277 29.238 1.00 23.53 81 VAL C N 1
ATOM 2474 C CA . VAL C 1 81 ? -6.367 6.556 28.797 1.00 25.56 81 VAL C CA 1
ATOM 2475 C C . VAL C 1 81 ? -6.742 7.966 29.238 1.00 27.33 81 VAL C C 1
ATOM 2476 O O . VAL C 1 81 ? -6.031 8.611 30.011 1.00 24.37 81 VAL C O 1
ATOM 2480 N N . TYR C 1 82 ? -7.875 8.443 28.717 1.00 25.79 82 TYR C N 1
ATOM 2481 C CA . TYR C 1 82 ? -8.298 9.831 28.884 1.00 26.39 82 TYR C CA 1
ATOM 2482 C C . TYR C 1 82 ? -9.788 9.880 29.177 1.00 26.62 82 TYR C C 1
ATOM 2483 O O . TYR C 1 82 ? -10.577 9.239 28.476 1.00 24.10 82 TYR C O 1
ATOM 2492 N N . ALA C 1 83 ? -10.175 10.645 30.197 1.00 28.55 83 ALA C N 1
ATOM 2493 C CA . ALA C 1 83 ? -11.577 10.712 30.581 1.00 29.69 83 ALA C CA 1
ATOM 2494 C C . ALA C 1 83 ? -11.917 12.091 31.125 1.00 30.87 83 ALA C C 1
ATOM 2495 O O . ALA C 1 83 ? -11.087 12.749 31.758 1.00 29.22 83 ALA C O 1
ATOM 2497 N N . LYS C 1 84 ? -13.156 12.513 30.879 1.00 29.41 84 LYS C N 1
ATOM 2498 C CA . LYS C 1 84 ? -13.745 13.653 31.569 1.00 33.56 84 LYS C CA 1
ATOM 2499 C C . LYS C 1 84 ? -14.495 13.119 32.781 1.00 34.47 84 LYS C C 1
ATOM 2500 O O . LYS C 1 84 ? -15.405 12.296 32.637 1.00 35.60 84 LYS C O 1
ATOM 2506 N N . LEU C 1 85 ? -14.104 13.567 33.968 1.00 33.99 85 LEU C N 1
ATOM 2507 C CA . LEU C 1 85 ? -14.677 13.079 35.214 1.00 34.27 85 LEU C CA 1
ATOM 2508 C C . LEU C 1 85 ? -15.238 14.254 35.995 1.00 38.61 85 LEU C C 1
ATOM 2509 O O . LEU C 1 85 ? -14.547 15.260 36.189 1.00 41.58 85 LEU C O 1
ATOM 2514 N N . GLU C 1 86 ? -16.484 14.127 36.440 1.00 40.62 86 GLU C N 1
ATOM 2515 C CA . GLU C 1 86 ? -17.165 15.195 37.159 1.00 43.61 86 GLU C CA 1
ATOM 2516 C C . GLU C 1 86 ? -17.065 14.947 38.657 1.00 44.09 86 GLU C C 1
ATOM 2517 O O . GLU C 1 86 ? -17.375 13.849 39.133 1.00 44.36 86 GLU C O 1
ATOM 2523 N N . GLY C 1 87 ? -16.612 15.961 39.388 1.00 43.31 87 GLY C N 1
ATOM 2524 C CA . GLY C 1 87 ? -16.558 15.888 40.831 1.00 46.94 87 GLY C CA 1
ATOM 2525 C C . GLY C 1 87 ? -15.316 15.169 41.311 1.00 50.78 87 GLY C C 1
ATOM 2526 O O . GLY C 1 87 ? -14.459 14.737 40.538 1.00 47.55 87 GLY C O 1
ATOM 2527 N N . LYS C 1 88 ? -15.227 15.028 42.626 1.00 55.82 88 LYS C N 1
ATOM 2528 C CA . LYS C 1 88 ? -14.120 14.306 43.229 1.00 57.50 88 LYS C CA 1
ATOM 2529 C C . LYS C 1 88 ? -14.508 12.864 43.528 1.00 53.22 88 LYS C C 1
ATOM 2530 O O . LYS C 1 88 ? -15.686 12.503 43.596 1.00 52.23 88 LYS C O 1
ATOM 2536 N N . GLY C 1 89 ? -13.481 12.042 43.700 1.00 46.83 89 GLY C N 1
ATOM 2537 C CA . GLY C 1 89 ? -13.667 10.622 43.926 1.00 44.75 89 GLY C CA 1
ATOM 2538 C C . GLY C 1 89 ? -12.322 9.930 43.850 1.00 43.81 89 GLY C C 1
ATOM 2539 O O . GLY C 1 89 ? -11.281 10.566 44.020 1.00 41.88 89 GLY C O 1
ATOM 2540 N N . LYS C 1 90 ? -12.352 8.625 43.598 1.00 44.26 90 LYS C N 1
ATOM 2541 C CA . LYS C 1 90 ? -11.114 7.870 43.485 1.00 47.71 90 LYS C CA 1
ATOM 2542 C C . LYS C 1 90 ? -11.134 6.989 42.246 1.00 41.49 90 LYS C C 1
ATOM 2543 O O . LYS C 1 90 ? -12.168 6.417 41.886 1.00 36.23 90 LYS C O 1
ATOM 2549 N N . LEU C 1 91 ? -9.976 6.886 41.602 1.00 40.46 91 LEU C N 1
ATOM 2550 C CA . LEU C 1 91 ? -9.801 5.953 40.502 1.00 38.14 91 LEU C CA 1
ATOM 2551 C C . LEU C 1 91 ? -9.461 4.584 41.064 1.00 35.39 91 LEU C C 1
ATOM 2552 O O . LEU C 1 91 ? -8.799 4.472 42.099 1.00 35.08 91 LEU C O 1
ATOM 2557 N N . ILE C 1 92 ? -9.945 3.540 40.399 1.00 36.18 92 ILE C N 1
ATOM 2558 C CA . ILE C 1 92 ? -9.724 2.165 40.831 1.00 35.39 92 ILE C CA 1
ATOM 2559 C C . ILE C 1 92 ? -9.220 1.377 39.633 1.00 33.89 92 ILE C C 1
ATOM 2560 O O . ILE C 1 92 ? -9.900 1.304 38.603 1.00 32.46 92 ILE C O 1
ATOM 2565 N N . ALA C 1 93 ? -8.033 0.794 39.765 1.00 33.89 93 ALA C N 1
ATOM 2566 C CA . ALA C 1 93 ? -7.443 -0.043 38.730 1.00 34.15 93 ALA C CA 1
ATOM 2567 C C . ALA C 1 93 ? -7.433 -1.485 39.210 1.00 28.60 93 ALA C C 1
ATOM 2568 O O . ALA C 1 93 ? -7.048 -1.760 40.350 1.00 34.72 93 ALA C O 1
ATOM 2570 N N . ILE C 1 94 ? -7.878 -2.393 38.349 1.00 30.13 94 ILE C N 1
ATOM 2571 C CA . ILE C 1 94 ? -7.867 -3.823 38.630 1.00 33.11 94 ILE C CA 1
ATOM 2572 C C . ILE C 1 94 ? -7.137 -4.509 37.485 1.00 31.88 94 ILE C C 1
ATOM 2573 O O . ILE C 1 94 ? -7.532 -4.366 36.323 1.00 32.10 94 ILE C O 1
ATOM 2578 N N . SER C 1 95 ? -6.086 -5.257 37.808 1.00 33.33 95 SER C N 1
ATOM 2579 C CA . SER C 1 95 ? -5.289 -5.951 36.808 1.00 32.84 95 SER C CA 1
ATOM 2580 C C . SER C 1 95 ? -5.304 -7.445 37.091 1.00 32.02 95 SER C C 1
ATOM 2581 O O . SER C 1 95 ? -5.484 -7.874 38.234 1.00 32.55 95 SER C O 1
ATOM 2584 N N . TYR C 1 96 ? -5.093 -8.236 36.042 1.00 30.32 96 TYR C N 1
ATOM 2585 C CA . TYR C 1 96 ? -5.172 -9.688 36.141 1.00 32.40 96 TYR C CA 1
ATOM 2586 C C . TYR C 1 96 ? -3.899 -10.315 35.606 1.00 29.30 96 TYR C C 1
ATOM 2587 O O . TYR C 1 96 ? -3.494 -10.041 34.472 1.00 33.15 96 TYR C O 1
ATOM 2596 N N . CYS C 1 97 ? -3.291 -11.168 36.420 1.00 31.44 97 CYS C N 1
ATOM 2597 C CA . CYS C 1 97 ? -2.162 -11.993 36.021 1.00 34.47 97 CYS C CA 1
ATOM 2598 C C . CYS C 1 97 ? -2.646 -13.425 35.860 1.00 36.00 97 CYS C C 1
ATOM 2599 O O . CYS C 1 97 ? -3.402 -13.929 36.697 1.00 34.62 97 CYS C O 1
ATOM 2602 N N . THR C 1 98 ? -2.202 -14.082 34.786 1.00 35.67 98 THR C N 1
ATOM 2603 C CA . THR C 1 98 ? -2.728 -15.399 34.446 1.00 36.53 98 THR C CA 1
ATOM 2604 C C . THR C 1 98 ? -2.389 -16.468 35.477 1.00 42.10 98 THR C C 1
ATOM 2605 O O . THR C 1 98 ? -2.971 -17.557 35.420 1.00 45.35 98 THR C O 1
ATOM 2609 N N . LEU C 1 99 ? -1.473 -16.200 36.402 1.00 38.34 99 LEU C N 1
ATOM 2610 C CA . LEU C 1 99 ? -1.148 -17.154 37.453 1.00 41.54 99 LEU C CA 1
ATOM 2611 C C . LEU C 1 99 ? -1.417 -16.644 38.860 1.00 43.95 99 LEU C C 1
ATOM 2612 O O . LEU C 1 99 ? -1.707 -17.454 39.743 1.00 45.45 99 LEU C O 1
ATOM 2617 N N . HIS C 1 100 ? -1.343 -15.333 39.096 1.00 41.50 100 HIS C N 1
ATOM 2618 C CA . HIS C 1 100 ? -1.392 -14.792 40.450 1.00 47.16 100 HIS C CA 1
ATOM 2619 C C . HIS C 1 100 ? -2.623 -13.924 40.694 1.00 46.71 100 HIS C C 1
ATOM 2620 O O . HIS C 1 100 ? -2.625 -13.099 41.614 1.00 46.08 100 HIS C O 1
ATOM 2627 N N . GLY C 1 101 ? -3.668 -14.090 39.886 1.00 43.63 101 GLY C N 1
ATOM 2628 C CA . GLY C 1 101 ? -4.965 -13.540 40.227 1.00 40.11 101 GLY C CA 1
ATOM 2629 C C . GLY C 1 101 ? -5.102 -12.050 39.957 1.00 39.73 101 GLY C C 1
ATOM 2630 O O . GLY C 1 101 ? -4.457 -11.479 39.076 1.00 35.74 101 GLY C O 1
ATOM 2631 N N . LEU C 1 102 ? -5.968 -11.421 40.746 1.00 41.45 102 LEU C N 1
ATOM 2632 C CA . LEU C 1 102 ? -6.388 -10.044 40.542 1.00 38.46 102 LEU C CA 1
ATOM 2633 C C . LEU C 1 102 ? -5.751 -9.140 41.589 1.00 38.13 102 LEU C C 1
ATOM 2634 O O . LEU C 1 102 ? -5.587 -9.534 42.748 1.00 38.84 102 LEU C O 1
ATOM 2639 N N . TRP C 1 103 ? -5.412 -7.921 41.177 1.00 38.29 103 TRP C N 1
ATOM 2640 C CA . TRP C 1 103 ? -4.746 -6.958 42.041 1.00 42.23 103 TRP C CA 1
ATOM 2641 C C . TRP C 1 103 ? -5.401 -5.600 41.850 1.00 40.06 103 TRP C C 1
ATOM 2642 O O . TRP C 1 103 ? -5.744 -5.227 40.726 1.00 40.29 103 TRP C O 1
ATOM 2653 N N . LYS C 1 104 ? -5.577 -4.863 42.947 1.00 39.44 104 LYS C N 1
ATOM 2654 C CA . LYS C 1 104 ? -6.306 -3.603 42.912 1.00 39.85 104 LYS C CA 1
ATOM 2655 C C . LYS C 1 104 ? -5.460 -2.474 43.485 1.00 40.05 104 LYS C C 1
ATOM 2656 O O . LYS C 1 104 ? -4.696 -2.673 44.433 1.00 38.91 104 LYS C O 1
ATOM 2662 N N . THR C 1 105 ? -5.603 -1.291 42.894 1.00 37.31 105 THR C N 1
ATOM 2663 C CA . THR C 1 105 ? -4.998 -0.069 43.401 1.00 42.36 105 THR C CA 1
ATOM 2664 C C . THR C 1 105 ? -6.013 1.058 43.281 1.00 41.58 105 THR C C 1
ATOM 2665 O O . THR C 1 105 ? -6.749 1.134 42.294 1.00 38.57 105 THR C O 1
ATOM 2669 N N . GLU C 1 106 ? -6.073 1.909 44.304 1.00 44.11 106 GLU C N 1
ATOM 2670 C CA . GLU C 1 106 ? -6.939 3.079 44.317 1.00 43.00 106 GLU C CA 1
ATOM 2671 C C . GLU C 1 106 ? -6.101 4.341 44.453 1.00 42.94 106 GLU C C 1
ATOM 2672 O O . GLU C 1 106 ? -5.071 4.343 45.134 1.00 41.72 106 GLU C O 1
ATOM 2678 N N . LYS C 1 107 ? -6.543 5.414 43.801 1.00 42.79 107 LYS C N 1
ATOM 2679 C CA . LYS C 1 107 ? -5.888 6.707 43.934 1.00 47.70 107 LYS C CA 1
ATOM 2680 C C . LYS C 1 107 ? -6.935 7.808 43.977 1.00 49.39 107 LYS C C 1
ATOM 2681 O O . LYS C 1 107 ? -7.843 7.841 43.139 1.00 43.15 107 LYS C O 1
ATOM 2687 N N . GLU C 1 108 ? -6.814 8.689 44.967 1.00 54.13 108 GLU C N 1
ATOM 2688 C CA . GLU C 1 108 ? -7.723 9.820 45.078 1.00 59.40 108 GLU C CA 1
ATOM 2689 C C . GLU C 1 108 ? -7.529 10.748 43.885 1.00 59.09 108 GLU C C 1
ATOM 2690 O O . GLU C 1 108 ? -6.401 11.028 43.472 1.00 58.47 108 GLU C O 1
ATOM 2696 N N . LEU C 1 109 ? -8.635 11.224 43.327 1.00 59.62 109 LEU C N 1
ATOM 2697 C CA . LEU C 1 109 ? -8.563 12.073 42.147 1.00 63.73 109 LEU C CA 1
ATOM 2698 C C . LEU C 1 109 ? -8.113 13.479 42.524 1.00 70.81 109 LEU C C 1
ATOM 2699 O O . LEU C 1 109 ? -8.609 14.071 43.483 1.00 73.38 109 LEU C O 1
ATOM 2705 N N . MET D 1 1 ? -17.373 -1.855 47.068 1.00 101.82 1 MET D N 1
ATOM 2706 C CA . MET D 1 1 ? -17.226 -1.732 45.623 1.00 99.31 1 MET D CA 1
ATOM 2707 C C . MET D 1 1 ? -18.066 -2.781 44.905 1.00 88.30 1 MET D C 1
ATOM 2708 O O . MET D 1 1 ? -18.978 -2.449 44.145 1.00 89.45 1 MET D O 1
ATOM 2713 N N . ILE D 1 2 ? -17.763 -4.049 45.156 1.00 77.41 2 ILE D N 1
ATOM 2714 C CA . ILE D 1 2 ? -18.529 -5.152 44.593 1.00 64.45 2 ILE D CA 1
ATOM 2715 C C . ILE D 1 2 ? -19.632 -5.508 45.577 1.00 61.59 2 ILE D C 1
ATOM 2716 O O . ILE D 1 2 ? -19.376 -5.677 46.775 1.00 65.43 2 ILE D O 1
ATOM 2721 N N . LYS D 1 3 ? -20.860 -5.610 45.079 1.00 59.01 3 LYS D N 1
ATOM 2722 C CA . LYS D 1 3 ? -22.003 -5.960 45.913 1.00 62.86 3 LYS D CA 1
ATOM 2723 C C . LYS D 1 3 ? -22.227 -7.467 45.857 1.00 62.69 3 LYS D C 1
ATOM 2724 O O . LYS D 1 3 ? -22.391 -8.036 44.772 1.00 60.47 3 LYS D O 1
ATOM 2730 N N . THR D 1 4 ? -22.238 -8.109 47.026 1.00 63.74 4 THR D N 1
ATOM 2731 C CA . THR D 1 4 ? -22.419 -9.552 47.098 1.00 66.66 4 THR D CA 1
ATOM 2732 C C . THR D 1 4 ? -23.825 -9.968 47.503 1.00 73.68 4 THR D C 1
ATOM 2733 O O . THR D 1 4 ? -24.200 -11.121 47.266 1.00 73.79 4 THR D O 1
ATOM 2737 N N . GLU D 1 5 ? -24.604 -9.071 48.101 1.00 79.86 5 GLU D N 1
ATOM 2738 C CA . GLU D 1 5 ? -25.972 -9.406 48.471 1.00 87.25 5 GLU D CA 1
ATOM 2739 C C . GLU D 1 5 ? -26.807 -9.634 47.218 1.00 83.32 5 GLU D C 1
ATOM 2740 O O . GLU D 1 5 ? -26.638 -8.949 46.205 1.00 84.52 5 GLU D O 1
ATOM 2746 N N . TYR D 1 6 ? -27.716 -10.602 47.292 1.00 78.52 6 TYR D N 1
ATOM 2747 C CA . TYR D 1 6 ? -28.522 -10.963 46.133 1.00 75.69 6 TYR D CA 1
ATOM 2748 C C . TYR D 1 6 ? -29.458 -9.827 45.739 1.00 78.74 6 TYR D C 1
ATOM 2749 O O . TYR D 1 6 ? -30.010 -9.125 46.591 1.00 82.97 6 TYR D O 1
ATOM 2758 N N . ASN D 1 7 ? -29.640 -9.660 44.430 1.00 75.50 7 ASN D N 1
ATOM 2759 C CA . ASN D 1 7 ? -30.512 -8.641 43.864 1.00 74.60 7 ASN D CA 1
ATOM 2760 C C . ASN D 1 7 ? -31.178 -9.195 42.611 1.00 70.36 7 ASN D C 1
ATOM 2761 O O . ASN D 1 7 ? -30.489 -9.566 41.652 1.00 66.09 7 ASN D O 1
ATOM 2766 N N . PRO D 1 8 ? -32.511 -9.271 42.587 1.00 71.62 8 PRO D N 1
ATOM 2767 C CA . PRO D 1 8 ? -33.193 -9.912 41.449 1.00 68.21 8 PRO D CA 1
ATOM 2768 C C . PRO D 1 8 ? -32.891 -9.272 40.108 1.00 68.28 8 PRO D C 1
ATOM 2769 O O . PRO D 1 8 ? -32.920 -9.963 39.082 1.00 65.75 8 PRO D O 1
ATOM 2773 N N . LYS D 1 9 ? -32.598 -7.973 40.082 1.00 66.44 9 LYS D N 1
ATOM 2774 C CA . LYS D 1 9 ? -32.375 -7.267 38.828 1.00 65.84 9 LYS D CA 1
ATOM 2775 C C . LYS D 1 9 ? -30.924 -7.291 38.375 1.00 62.00 9 LYS D C 1
ATOM 2776 O O . LYS D 1 9 ? -30.661 -7.201 37.170 1.00 61.73 9 LYS D O 1
ATOM 2782 N N . HIS D 1 10 ? -29.973 -7.405 39.306 1.00 61.13 10 HIS D N 1
ATOM 2783 C CA . HIS D 1 10 ? -28.565 -7.201 38.992 1.00 58.48 10 HIS D CA 1
ATOM 2784 C C . HIS D 1 10 ? -27.660 -8.398 39.255 1.00 56.83 10 HIS D C 1
ATOM 2785 O O . HIS D 1 10 ? -26.567 -8.447 38.682 1.00 54.95 10 HIS D O 1
ATOM 2792 N N . SER D 1 11 ? -28.059 -9.338 40.105 1.00 56.08 11 SER D N 1
ATOM 2793 C CA . SER D 1 11 ? -27.169 -10.441 40.465 1.00 54.63 11 SER D CA 1
ATOM 2794 C C . SER D 1 11 ? -27.003 -11.401 39.291 1.00 53.44 11 SER D C 1
ATOM 2795 O O . SER D 1 11 ? -28.003 -11.882 38.742 1.00 54.05 11 SER D O 1
ATOM 2798 N N . PRO D 1 12 ? -25.768 -11.719 38.888 1.00 50.50 12 PRO D N 1
ATOM 2799 C CA . PRO D 1 12 ? -25.547 -12.685 37.801 1.00 52.63 12 PRO D CA 1
ATOM 2800 C C . PRO D 1 12 ? -25.709 -14.116 38.291 1.00 58.21 12 PRO D C 1
ATOM 2801 O O . PRO D 1 12 ? -24.863 -14.640 39.020 1.00 61.41 12 PRO D O 1
ATOM 2805 N N . ILE D 1 13 ? -26.799 -14.756 37.881 1.00 51.21 13 ILE D N 1
ATOM 2806 C CA . ILE D 1 13 ? -27.096 -16.112 38.332 1.00 56.46 13 ILE D CA 1
ATOM 2807 C C . ILE D 1 13 ? -26.295 -17.106 37.502 1.00 50.71 13 ILE D C 1
ATOM 2808 O O . ILE D 1 13 ? -26.243 -17.006 36.271 1.00 50.16 13 ILE D O 1
ATOM 2813 N N . ILE D 1 14 ? -25.648 -18.052 38.181 1.00 53.09 14 ILE D N 1
ATOM 2814 C CA . ILE D 1 14 ? -24.815 -19.072 37.552 1.00 50.46 14 ILE D CA 1
ATOM 2815 C C . ILE D 1 14 ? -25.548 -20.406 37.605 1.00 51.36 14 ILE D C 1
ATOM 2816 O O . ILE D 1 14 ? -26.072 -20.792 38.657 1.00 53.22 14 ILE D O 1
ATOM 2821 N N . GLU D 1 15 ? -25.575 -21.113 36.478 1.00 52.68 15 GLU D N 1
ATOM 2822 C CA . GLU D 1 15 ? -26.020 -22.499 36.424 1.00 53.69 15 GLU D CA 1
ATOM 2823 C C . GLU D 1 15 ? -24.911 -23.348 35.818 1.00 57.81 15 GLU D C 1
ATOM 2824 O O . GLU D 1 15 ? -24.241 -22.923 34.872 1.00 57.90 15 GLU D O 1
ATOM 2830 N N . ILE D 1 16 ? -24.719 -24.548 36.361 1.00 55.57 16 ILE D N 1
ATOM 2831 C CA . ILE D 1 16 ? -23.606 -25.414 35.989 1.00 54.78 16 ILE D CA 1
ATOM 2832 C C . ILE D 1 16 ? -24.160 -26.752 35.525 1.00 61.04 16 ILE D C 1
ATOM 2833 O O . ILE D 1 16 ? -24.945 -27.387 36.238 1.00 65.00 16 ILE D O 1
ATOM 2838 N N . GLU D 1 17 ? -23.750 -27.177 34.332 1.00 59.48 17 GLU D N 1
ATOM 2839 C CA . GLU D 1 17 ? -24.063 -28.505 33.822 1.00 59.11 17 GLU D CA 1
ATOM 2840 C C . GLU D 1 17 ? -22.789 -29.139 33.289 1.00 57.72 17 GLU D C 1
ATOM 2841 O O . GLU D 1 17 ? -22.072 -28.526 32.492 1.00 55.06 17 GLU D O 1
ATOM 2847 N N . LYS D 1 18 ? -22.507 -30.359 33.734 1.00 62.55 18 LYS D N 1
ATOM 2848 C CA . LYS D 1 18 ? -21.333 -31.096 33.287 1.00 62.82 18 LYS D CA 1
ATOM 2849 C C . LYS D 1 18 ? -21.716 -31.937 32.076 1.00 65.10 18 LYS D C 1
ATOM 2850 O O . LYS D 1 18 ? -22.605 -32.792 32.165 1.00 66.81 18 LYS D O 1
ATOM 2856 N N . GLU D 1 19 ? -21.060 -31.687 30.948 1.00 62.97 19 GLU D N 1
ATOM 2857 C CA . GLU D 1 19 ? -21.311 -32.421 29.709 1.00 65.71 19 GLU D CA 1
ATOM 2858 C C . GLU D 1 19 ? -19.996 -33.057 29.273 1.00 64.48 19 GLU D C 1
ATOM 2859 O O . GLU D 1 19 ? -19.183 -32.419 28.597 1.00 63.94 19 GLU D O 1
ATOM 2865 N N . GLY D 1 20 ? -19.803 -34.317 29.646 1.00 68.40 20 GLY D N 1
ATOM 2866 C CA . GLY D 1 20 ? -18.547 -34.981 29.344 1.00 67.86 20 GLY D CA 1
ATOM 2867 C C . GLY D 1 20 ? -17.402 -34.308 30.072 1.00 63.14 20 GLY D C 1
ATOM 2868 O O . GLY D 1 20 ? -17.420 -34.150 31.298 1.00 60.69 20 GLY D O 1
ATOM 2869 N N . GLU D 1 21 ? -16.383 -33.909 29.314 1.00 60.19 21 GLU D N 1
ATOM 2870 C CA . GLU D 1 21 ? -15.249 -33.184 29.869 1.00 57.54 21 GLU D CA 1
ATOM 2871 C C . GLU D 1 21 ? -15.537 -31.706 30.091 1.00 54.70 21 GLU D C 1
ATOM 2872 O O . GLU D 1 21 ? -14.734 -31.029 30.743 1.00 53.65 21 GLU D O 1
ATOM 2878 N N . LEU D 1 22 ? -16.641 -31.193 29.557 1.00 54.79 22 LEU D N 1
ATOM 2879 C CA . LEU D 1 22 ? -16.922 -29.766 29.542 1.00 52.53 22 LEU D CA 1
ATOM 2880 C C . LEU D 1 22 ? -17.916 -29.381 30.628 1.00 57.10 22 LEU D C 1
ATOM 2881 O O . LEU D 1 22 ? -18.897 -30.089 30.873 1.00 54.18 22 LEU D O 1
ATOM 2886 N N . TYR D 1 23 ? -17.664 -28.242 31.266 1.00 51.35 23 TYR D N 1
ATOM 2887 C CA . TYR D 1 23 ? -18.674 -27.577 32.077 1.00 50.50 23 TYR D CA 1
ATOM 2888 C C . TYR D 1 23 ? -19.444 -26.605 31.194 1.00 49.19 23 TYR D C 1
ATOM 2889 O O . TYR D 1 23 ? -18.844 -25.740 30.545 1.00 47.81 23 TYR D O 1
ATOM 2898 N N . LYS D 1 24 ? -20.764 -26.763 31.154 1.00 50.97 24 LYS D N 1
ATOM 2899 C CA . LYS D 1 24 ? -21.641 -25.823 30.468 1.00 51.23 24 LYS D CA 1
ATOM 2900 C C . LYS D 1 24 ? -22.135 -24.827 31.508 1.00 50.15 24 LYS D C 1
ATOM 2901 O O . LYS D 1 24 ? -22.892 -25.189 32.413 1.00 51.40 24 LYS D O 1
ATOM 2907 N N . ILE D 1 25 ? -21.692 -23.581 31.394 1.00 48.19 25 ILE D N 1
ATOM 2908 C CA . ILE D 1 25 ? -21.877 -22.580 32.435 1.00 47.08 25 ILE D CA 1
ATOM 2909 C C . ILE D 1 25 ? -22.756 -21.475 31.868 1.00 55.39 25 ILE D C 1
ATOM 2910 O O . ILE D 1 25 ? -22.346 -20.751 30.952 1.00 46.88 25 ILE D O 1
ATOM 2915 N N . THR D 1 26 ? -23.970 -21.359 32.397 1.00 46.75 26 THR D N 1
ATOM 2916 C CA . THR D 1 26 ? -24.916 -20.328 31.997 1.00 45.68 26 THR D CA 1
ATOM 2917 C C . THR D 1 26 ? -24.875 -19.193 33.010 1.00 42.41 26 THR D C 1
ATOM 2918 O O . THR D 1 26 ? -24.896 -19.437 34.221 1.00 46.26 26 THR D O 1
ATOM 2922 N N . ILE D 1 27 ? -24.803 -17.959 32.515 1.00 40.86 27 ILE D N 1
ATOM 2923 C CA . ILE D 1 27 ? -24.826 -16.769 33.354 1.00 40.95 27 ILE D CA 1
ATOM 2924 C C . ILE D 1 27 ? -25.924 -15.852 32.838 1.00 45.24 27 ILE D C 1
ATOM 2925 O O . ILE D 1 27 ? -25.940 -15.506 31.652 1.00 44.58 27 ILE D O 1
ATOM 2930 N N . GLU D 1 28 ? -26.840 -15.463 33.721 1.00 44.37 28 GLU D N 1
ATOM 2931 C CA . GLU D 1 28 ? -27.913 -14.555 33.343 1.00 48.36 28 GLU D CA 1
ATOM 2932 C C . GLU D 1 28 ? -28.133 -13.530 34.443 1.00 49.75 28 GLU D C 1
ATOM 2933 O O . GLU D 1 28 ? -28.219 -13.888 35.621 1.00 50.91 28 GLU D O 1
ATOM 2939 N N . VAL D 1 29 ? -28.200 -12.259 34.054 1.00 50.30 29 VAL D N 1
ATOM 2940 C CA . VAL D 1 29 ? -28.538 -11.167 34.959 1.00 53.81 29 VAL D CA 1
ATOM 2941 C C . VAL D 1 29 ? -29.989 -10.782 34.708 1.00 57.13 29 VAL D C 1
ATOM 2942 O O . VAL D 1 29 ? -30.390 -10.564 33.558 1.00 57.47 29 VAL D O 1
ATOM 2946 N N . GLY D 1 30 ? -30.777 -10.711 35.774 1.00 62.49 30 GLY D N 1
ATOM 2947 C CA . GLY D 1 30 ? -32.182 -10.378 35.634 1.00 68.75 30 GLY D CA 1
ATOM 2948 C C . GLY D 1 30 ? -33.051 -11.506 35.124 1.00 74.21 30 GLY D C 1
ATOM 2949 O O . GLY D 1 30 ? -33.970 -11.267 34.330 1.00 74.85 30 GLY D O 1
ATOM 2950 N N . LYS D 1 31 ? -32.784 -12.739 35.561 1.00 78.70 31 LYS D N 1
ATOM 2951 C CA . LYS D 1 31 ? -33.542 -13.890 35.074 1.00 87.08 31 LYS D CA 1
ATOM 2952 C C . LYS D 1 31 ? -35.013 -13.789 35.460 1.00 97.78 31 LYS D C 1
ATOM 2953 O O . LYS D 1 31 ? -35.903 -13.907 34.610 1.00 97.54 31 LYS D O 1
ATOM 2959 N N . GLU D 1 32 ? -35.286 -13.572 36.744 1.00 108.43 32 GLU D N 1
ATOM 2960 C CA . GLU D 1 32 ? -36.648 -13.537 37.258 1.00 118.12 32 GLU D CA 1
ATOM 2961 C C . GLU D 1 32 ? -37.275 -12.148 37.206 1.00 113.31 32 GLU D C 1
ATOM 2962 O O . GLU D 1 32 ? -38.499 -12.035 37.060 1.00 120.01 32 GLU D O 1
ATOM 2968 N N . VAL D 1 33 ? -36.472 -11.093 37.330 1.00 98.88 33 VAL D N 1
ATOM 2969 C CA . VAL D 1 33 ? -36.938 -9.718 37.191 1.00 88.43 33 VAL D CA 1
ATOM 2970 C C . VAL D 1 33 ? -36.064 -9.062 36.132 1.00 81.51 33 VAL D C 1
ATOM 2971 O O . VAL D 1 33 ? -34.869 -8.837 36.361 1.00 77.64 33 VAL D O 1
ATOM 2975 N N . LYS D 1 34 ? -36.655 -8.751 34.979 1.00 78.07 34 LYS D N 1
ATOM 2976 C CA . LYS D 1 34 ? -35.885 -8.226 33.859 1.00 74.77 34 LYS D CA 1
ATOM 2977 C C . LYS D 1 34 ? -35.274 -6.872 34.193 1.00 68.48 34 LYS D C 1
ATOM 2978 O O . LYS D 1 34 ? -35.954 -5.974 34.697 1.00 69.51 34 LYS D O 1
ATOM 2984 N N . HIS D 1 35 ? -33.981 -6.736 33.913 1.00 61.72 35 HIS D N 1
ATOM 2985 C CA . HIS D 1 35 ? -33.293 -5.461 34.051 1.00 59.91 35 HIS D CA 1
ATOM 2986 C C . HIS D 1 35 ? -33.516 -4.616 32.797 1.00 58.21 35 HIS D C 1
ATOM 2987 O O . HIS D 1 35 ? -33.574 -5.158 31.690 1.00 55.85 35 HIS D O 1
ATOM 2994 N N . PRO D 1 36 ? -33.661 -3.298 32.939 1.00 57.43 36 PRO D N 1
ATOM 2995 C CA . PRO D 1 36 ? -33.794 -2.443 31.753 1.00 57.15 36 PRO D CA 1
ATOM 2996 C C . PRO D 1 36 ? -32.614 -2.615 30.808 1.00 53.59 36 PRO D C 1
ATOM 2997 O O . PRO D 1 36 ? -31.481 -2.857 31.229 1.00 51.10 36 PRO D O 1
ATOM 3001 N N . ASN D 1 37 ? -32.894 -2.491 29.509 1.00 53.64 37 ASN D N 1
ATOM 3002 C CA . ASN D 1 37 ? -31.870 -2.580 28.464 1.00 50.80 37 ASN D CA 1
ATOM 3003 C C . ASN D 1 37 ? -32.016 -1.334 27.595 1.00 55.16 37 ASN D C 1
ATOM 3004 O O . ASN D 1 37 ? -32.630 -1.368 26.526 1.00 52.67 37 ASN D O 1
ATOM 3009 N N . GLU D 1 38 ? -31.439 -0.235 28.061 1.00 51.00 38 GLU D N 1
ATOM 3010 C CA . GLU D 1 38 ? -31.551 1.077 27.447 1.00 52.02 38 GLU D CA 1
ATOM 3011 C C . GLU D 1 38 ? -30.159 1.658 27.271 1.00 49.55 38 GLU D C 1
ATOM 3012 O O . GLU D 1 38 ? -29.212 1.225 27.937 1.00 47.42 38 GLU D O 1
ATOM 3018 N N . PRO D 1 39 ? -29.995 2.645 26.381 1.00 50.04 39 PRO D N 1
ATOM 3019 C CA . PRO D 1 39 ? -28.655 3.225 26.188 1.00 51.86 39 PRO D CA 1
ATOM 3020 C C . PRO D 1 39 ? -28.021 3.744 27.469 1.00 47.38 39 PRO D C 1
ATOM 3021 O O . PRO D 1 39 ? -26.823 3.531 27.687 1.00 45.14 39 PRO D O 1
ATOM 3025 N N . SER D 1 40 ? -28.798 4.382 28.343 1.00 49.44 40 SER D N 1
ATOM 3026 C CA . SER D 1 40 ? -28.273 4.978 29.564 1.00 50.06 40 SER D CA 1
ATOM 3027 C C . SER D 1 40 ? -28.435 4.086 30.789 1.00 52.95 40 SER D C 1
ATOM 3028 O O . SER D 1 40 ? -28.123 4.523 31.902 1.00 55.68 40 SER D O 1
ATOM 3031 N N . HIS D 1 41 ? -28.904 2.851 30.616 1.00 48.73 41 HIS D N 1
ATOM 3032 C CA . HIS D 1 41 ? -29.102 1.950 31.750 1.00 50.13 41 HIS D CA 1
ATOM 3033 C C . HIS D 1 41 ? -29.206 0.532 31.207 1.00 48.87 41 HIS D C 1
ATOM 3034 O O . HIS D 1 41 ? -30.230 0.172 30.617 1.00 49.50 41 HIS D O 1
ATOM 3041 N N . HIS D 1 42 ? -28.156 -0.263 31.400 1.00 45.43 42 HIS D N 1
ATOM 3042 C CA . HIS D 1 42 ? -28.139 -1.628 30.889 1.00 44.43 42 HIS D CA 1
ATOM 3043 C C . HIS D 1 42 ? -27.035 -2.417 31.578 1.00 42.34 42 HIS D C 1
ATOM 3044 O O . HIS D 1 42 ? -26.103 -1.846 32.150 1.00 41.24 42 HIS D O 1
ATOM 3051 N N . ILE D 1 43 ? -27.149 -3.741 31.506 1.00 42.00 43 ILE D N 1
ATOM 3052 C CA . ILE D 1 43 ? -26.080 -4.625 31.959 1.00 41.61 43 ILE D CA 1
ATOM 3053 C C . ILE D 1 43 ? -25.071 -4.748 30.826 1.00 39.69 43 ILE D C 1
ATOM 3054 O O . ILE D 1 43 ? -25.400 -5.241 29.742 1.00 37.67 43 ILE D O 1
ATOM 3059 N N . GLN D 1 44 ? -23.838 -4.309 31.078 1.00 36.07 44 GLN D N 1
ATOM 3060 C CA . GLN D 1 44 ? -22.851 -4.175 30.014 1.00 34.31 44 GLN D CA 1
ATOM 3061 C C . GLN D 1 44 ? -22.026 -5.440 29.794 1.00 38.81 44 GLN D C 1
ATOM 3062 O O . GLN D 1 44 ? -21.773 -5.811 28.643 1.00 31.96 44 GLN D O 1
ATOM 3068 N N . TRP D 1 45 ? -21.595 -6.115 30.857 1.00 22.31 45 TRP D N 1
ATOM 3069 C CA . TRP D 1 45 ? -20.719 -7.268 30.682 1.00 25.16 45 TRP D CA 1
ATOM 3070 C C . TRP D 1 45 ? -20.763 -8.149 31.921 1.00 28.39 45 TRP D C 1
ATOM 3071 O O . TRP D 1 45 ? -21.280 -7.761 32.971 1.00 30.97 45 TRP D O 1
ATOM 3082 N N . VAL D 1 46 ? -20.199 -9.349 31.777 1.00 28.06 46 VAL D N 1
ATOM 3083 C CA . VAL D 1 46 ? -20.026 -10.294 32.875 1.00 31.71 46 VAL D CA 1
ATOM 3084 C C . VAL D 1 46 ? -18.667 -10.974 32.725 1.00 28.30 46 VAL D C 1
ATOM 3085 O O . VAL D 1 46 ? -18.293 -11.396 31.625 1.00 28.78 46 VAL D O 1
ATOM 3089 N N . ASP D 1 47 ? -17.918 -11.055 33.824 1.00 25.73 47 ASP D N 1
ATOM 3090 C CA . ASP D 1 47 ? -16.683 -11.828 33.889 1.00 25.21 47 ASP D CA 1
ATOM 3091 C C . ASP D 1 47 ? -16.931 -13.117 34.662 1.00 33.03 47 ASP D C 1
ATOM 3092 O O . ASP D 1 47 ? -17.617 -13.113 35.688 1.00 36.53 47 ASP D O 1
ATOM 3097 N N . LEU D 1 48 ? -16.373 -14.219 34.165 1.00 30.85 48 LEU D N 1
ATOM 3098 C CA . LEU D 1 48 ? -16.503 -15.522 34.806 1.00 31.51 48 LEU D CA 1
ATOM 3099 C C . LEU D 1 48 ? -15.124 -16.006 35.231 1.00 35.53 48 LEU D C 1
ATOM 3100 O O . LEU D 1 48 ? -14.214 -16.107 34.402 1.00 34.13 48 LEU D O 1
ATOM 3105 N N . TYR D 1 49 ? -14.976 -16.308 36.517 1.00 37.85 49 TYR D N 1
ATOM 3106 C CA . TYR D 1 49 ? -13.737 -16.841 37.058 1.00 32.22 49 TYR D CA 1
ATOM 3107 C C . TYR D 1 49 ? -13.985 -18.225 37.642 1.00 36.26 49 TYR D C 1
ATOM 3108 O O . TYR D 1 49 ? -15.099 -18.567 38.049 1.00 34.77 49 TYR D O 1
ATOM 3117 N N . PHE D 1 50 ? -12.921 -19.019 37.686 1.00 38.81 50 PHE D N 1
ATOM 3118 C CA . PHE D 1 50 ? -12.903 -20.275 38.421 1.00 41.02 50 PHE D CA 1
ATOM 3119 C C . PHE D 1 50 ? -11.789 -20.193 39.449 1.00 44.23 50 PHE D C 1
ATOM 3120 O O . PHE D 1 50 ? -10.624 -19.990 39.092 1.00 43.95 50 PHE D O 1
ATOM 3128 N N . GLU D 1 51 ? -12.146 -20.347 40.722 1.00 45.33 51 GLU D N 1
ATOM 3129 C CA . GLU D 1 51 ? -11.173 -20.337 41.808 1.00 52.51 51 GLU D CA 1
ATOM 3130 C C . GLU D 1 51 ? -11.068 -21.758 42.338 1.00 58.77 51 GLU D C 1
ATOM 3131 O O . GLU D 1 51 ? -11.848 -22.160 43.214 1.00 59.88 51 GLU D O 1
ATOM 3137 N N . PRO D 1 52 ? -10.144 -22.567 41.821 1.00 63.46 52 PRO D N 1
ATOM 3138 C CA . PRO D 1 52 ? -9.967 -23.915 42.367 1.00 66.39 52 PRO D CA 1
ATOM 3139 C C . PRO D 1 52 ? -9.504 -23.848 43.812 1.00 70.34 52 PRO D C 1
ATOM 3140 O O . PRO D 1 52 ? -8.760 -22.946 44.203 1.00 71.07 52 PRO D O 1
ATOM 3144 N N . GLU D 1 53 ? -9.973 -24.804 44.608 1.00 76.07 53 GLU D N 1
ATOM 3145 C CA . GLU D 1 53 ? -9.664 -24.818 46.030 1.00 82.96 53 GLU D CA 1
ATOM 3146 C C . GLU D 1 53 ? -8.156 -24.817 46.249 1.00 86.18 53 GLU D C 1
ATOM 3147 O O . GLU D 1 53 ? -7.441 -25.683 45.735 1.00 86.04 53 GLU D O 1
ATOM 3153 N N . GLY D 1 54 ? -7.676 -23.823 46.992 1.00 89.43 54 GLY D N 1
ATOM 3154 C CA . GLY D 1 54 ? -6.263 -23.680 47.275 1.00 91.74 54 GLY D CA 1
ATOM 3155 C C . GLY D 1 54 ? -5.452 -22.955 46.224 1.00 89.49 54 GLY D C 1
ATOM 3156 O O . GLY D 1 54 ? -4.220 -22.931 46.331 1.00 91.05 54 GLY D O 1
ATOM 3157 N N . LYS D 1 55 ? -6.089 -22.365 45.213 1.00 85.86 55 LYS D N 1
ATOM 3158 C CA . LYS D 1 55 ? -5.380 -21.664 44.149 1.00 85.58 55 LYS D CA 1
ATOM 3159 C C . LYS D 1 55 ? -5.984 -20.278 43.941 1.00 83.64 55 LYS D C 1
ATOM 3160 O O . LYS D 1 55 ? -6.952 -19.885 44.599 1.00 83.64 55 LYS D O 1
ATOM 3166 N N . GLU D 1 56 ? -5.389 -19.532 43.002 1.00 66.05 56 GLU D N 1
ATOM 3167 C CA . GLU D 1 56 ? -5.818 -18.200 42.612 1.00 62.23 56 GLU D CA 1
ATOM 3168 C C . GLU D 1 56 ? -6.990 -18.280 41.634 1.00 59.92 56 GLU D C 1
ATOM 3169 O O . GLU D 1 56 ? -7.136 -19.270 40.912 1.00 59.56 56 GLU D O 1
ATOM 3175 N N . PRO D 1 57 ? -7.845 -17.257 41.601 1.00 59.50 57 PRO D N 1
ATOM 3176 C CA . PRO D 1 57 ? -8.940 -17.246 40.620 1.00 55.10 57 PRO D CA 1
ATOM 3177 C C . PRO D 1 57 ? -8.400 -17.137 39.200 1.00 48.63 57 PRO D C 1
ATOM 3178 O O . PRO D 1 57 ? -7.553 -16.291 38.905 1.00 48.63 57 PRO D O 1
ATOM 3182 N N . THR D 1 58 ? -8.886 -18.015 38.326 1.00 42.64 58 THR D N 1
ATOM 3183 C CA . THR D 1 58 ? -8.502 -18.029 36.921 1.00 39.52 58 THR D CA 1
ATOM 3184 C C . THR D 1 58 ? -9.628 -17.455 36.072 1.00 36.79 58 THR D C 1
ATOM 3185 O O . THR D 1 58 ? -10.775 -17.902 36.172 1.00 37.06 58 THR D O 1
ATOM 3189 N N . HIS D 1 59 ? -9.301 -16.460 35.249 1.00 31.53 59 HIS D N 1
ATOM 3190 C CA . HIS D 1 59 ? -10.288 -15.864 34.358 1.00 31.10 59 HIS D CA 1
ATOM 3191 C C . HIS D 1 59 ? -10.661 -16.871 33.277 1.00 33.16 59 HIS D C 1
ATOM 3192 O O . HIS D 1 59 ? -9.792 -17.352 32.542 1.00 33.88 59 HIS D O 1
ATOM 3199 N N . ILE D 1 60 ? -11.942 -17.210 33.197 1.00 30.33 60 ILE D N 1
ATOM 3200 C CA . ILE D 1 60 ? -12.438 -18.202 32.247 1.00 30.92 60 ILE D CA 1
ATOM 3201 C C . ILE D 1 60 ? -13.040 -17.548 31.010 1.00 30.31 60 ILE D C 1
ATOM 3202 O O . ILE D 1 60 ? -12.720 -17.923 29.882 1.00 30.22 60 ILE D O 1
ATOM 3207 N N . ALA D 1 61 ? -13.926 -16.573 31.200 1.00 28.48 61 ALA D N 1
ATOM 3208 C CA . ALA D 1 61 ? -14.590 -15.943 30.072 1.00 27.71 61 ALA D CA 1
ATOM 3209 C C . ALA D 1 61 ? -14.886 -14.489 30.394 1.00 27.60 61 ALA D C 1
ATOM 3210 O O . ALA D 1 61 ? -15.089 -14.114 31.552 1.00 26.95 61 ALA D O 1
ATOM 3212 N N . ARG D 1 62 ? -14.919 -13.681 29.342 1.00 23.44 62 ARG D N 1
ATOM 3213 C CA . ARG D 1 62 ? -15.371 -12.299 29.410 1.00 26.54 62 ARG D CA 1
ATOM 3214 C C . ARG D 1 62 ? -16.386 -12.103 28.298 1.00 25.78 62 ARG D C 1
ATOM 3215 O O . ARG D 1 62 ? -16.081 -12.359 27.130 1.00 30.29 62 ARG D O 1
ATOM 3223 N N . ILE D 1 63 ? -17.600 -11.698 28.660 1.00 26.03 63 ILE D N 1
ATOM 3224 C CA . ILE D 1 63 ? -18.688 -11.537 27.702 1.00 25.57 63 ILE D CA 1
ATOM 3225 C C . ILE D 1 63 ? -19.196 -10.109 27.795 1.00 26.23 63 ILE D C 1
ATOM 3226 O O . ILE D 1 63 ? -19.630 -9.668 28.866 1.00 29.04 63 ILE D O 1
ATOM 3231 N N . GLU D 1 64 ? -19.160 -9.396 26.676 1.00 24.45 64 GLU D N 1
ATOM 3232 C CA . GLU D 1 64 ? -19.701 -8.048 26.586 1.00 25.21 64 GLU D CA 1
ATOM 3233 C C . GLU D 1 64 ? -21.021 -8.092 25.828 1.00 27.31 64 GLU D C 1
ATOM 3234 O O . GLU D 1 64 ? -21.082 -8.611 24.709 1.00 26.54 64 GLU D O 1
ATOM 3240 N N . PHE D 1 65 ? -22.075 -7.559 26.443 1.00 30.91 65 PHE D N 1
ATOM 3241 C CA . PHE D 1 65 ? -23.376 -7.436 25.795 1.00 28.37 65 PHE D CA 1
ATOM 3242 C C . PHE D 1 65 ? -23.438 -6.055 25.152 1.00 27.66 65 PHE D C 1
ATOM 3243 O O . PHE D 1 65 ? -23.557 -5.043 25.849 1.00 28.64 65 PHE D O 1
ATOM 3251 N N . LYS D 1 66 ? -23.364 -6.014 23.822 1.00 27.19 66 LYS D N 1
ATOM 3252 C CA . LYS D 1 66 ? -22.963 -4.805 23.112 1.00 33.27 66 LYS D CA 1
ATOM 3253 C C . LYS D 1 66 ? -24.117 -3.954 22.599 1.00 39.52 66 LYS D C 1
ATOM 3254 O O . LYS D 1 66 ? -23.930 -2.748 22.407 1.00 34.80 66 LYS D O 1
ATOM 3260 N N . ALA D 1 67 ? -25.291 -4.534 22.353 1.00 23.63 67 ALA D N 1
ATOM 3261 C CA . ALA D 1 67 ? -26.407 -3.805 21.761 1.00 30.56 67 ALA D CA 1
ATOM 3262 C C . ALA D 1 67 ? -27.410 -3.405 22.837 1.00 33.23 67 ALA D C 1
ATOM 3263 O O . ALA D 1 67 ? -27.794 -4.231 23.671 1.00 35.57 67 ALA D O 1
ATOM 3265 N N . HIS D 1 68 ? -27.833 -2.138 22.813 1.00 34.74 68 HIS D N 1
ATOM 3266 C CA . HIS D 1 68 ? -28.763 -1.600 23.806 1.00 35.87 68 HIS D CA 1
ATOM 3267 C C . HIS D 1 68 ? -29.721 -0.608 23.162 1.00 39.55 68 HIS D C 1
ATOM 3268 O O . HIS D 1 68 ? -30.032 0.443 23.735 1.00 44.22 68 HIS D O 1
ATOM 3275 N N . GLY D 1 69 ? -30.192 -0.914 21.959 1.00 38.07 69 GLY D N 1
ATOM 3276 C CA . GLY D 1 69 ? -31.153 -0.069 21.274 1.00 40.23 69 GLY D CA 1
ATOM 3277 C C . GLY D 1 69 ? -30.708 0.420 19.916 1.00 41.95 69 GLY D C 1
ATOM 3278 O O . GLY D 1 69 ? -31.531 0.984 19.178 1.00 40.41 69 GLY D O 1
ATOM 3279 N N . GLU D 1 70 ? -29.435 0.251 19.565 1.00 38.89 70 GLU D N 1
ATOM 3280 C CA . GLU D 1 70 ? -28.938 0.677 18.264 1.00 38.07 70 GLU D CA 1
ATOM 3281 C C . GLU D 1 70 ? -29.707 -0.023 17.155 1.00 39.28 70 GLU D C 1
ATOM 3282 O O . GLU D 1 70 ? -29.658 -1.251 17.035 1.00 39.44 70 GLU D O 1
ATOM 3288 N N . TYR D 1 71 ? -30.425 0.761 16.349 1.00 33.43 71 TYR D N 1
ATOM 3289 C CA . TYR D 1 71 ? -31.280 0.223 15.290 1.00 40.59 71 TYR D CA 1
ATOM 3290 C C . TYR D 1 71 ? -32.239 -0.829 15.842 1.00 41.13 71 TYR D C 1
ATOM 3291 O O . TYR D 1 71 ? -32.553 -1.819 15.175 1.00 44.35 71 TYR D O 1
ATOM 3300 N N . ASN D 1 72 ? -32.687 -0.615 17.082 1.00 41.80 72 ASN D N 1
ATOM 3301 C CA . ASN D 1 72 ? -33.656 -1.478 17.759 1.00 40.87 72 ASN D CA 1
ATOM 3302 C C . ASN D 1 72 ? -33.117 -2.891 17.969 1.00 41.62 72 ASN D C 1
ATOM 3303 O O . ASN D 1 72 ? -33.877 -3.864 17.989 1.00 40.53 72 ASN D O 1
ATOM 3308 N N . ASN D 1 73 ? -31.802 -3.013 18.124 1.00 40.51 73 ASN D N 1
ATOM 3309 C CA . ASN D 1 73 ? -31.162 -4.274 18.471 1.00 36.92 73 ASN D CA 1
ATOM 3310 C C . ASN D 1 73 ? -30.735 -4.241 19.933 1.00 33.86 73 ASN D C 1
ATOM 3311 O O . ASN D 1 73 ? -30.208 -3.234 20.415 1.00 33.64 73 ASN D O 1
ATOM 3316 N N . TYR D 1 74 ? -30.970 -5.348 20.636 1.00 36.67 74 TYR D N 1
ATOM 3317 C CA . TYR D 1 74 ? -30.726 -5.436 22.070 1.00 29.52 74 TYR D CA 1
ATOM 3318 C C . TYR D 1 74 ? -30.055 -6.763 22.384 1.00 34.00 74 TYR D C 1
ATOM 3319 O O . TYR D 1 74 ? -30.567 -7.819 22.006 1.00 36.39 74 TYR D O 1
ATOM 3328 N N . THR D 1 75 ? -28.909 -6.710 23.060 1.00 29.19 75 THR D N 1
ATOM 3329 C CA . THR D 1 75 ? -28.249 -7.915 23.550 1.00 29.83 75 THR D CA 1
ATOM 3330 C C . THR D 1 75 ? -28.710 -8.189 24.976 1.00 29.53 75 THR D C 1
ATOM 3331 O O . THR D 1 75 ? -28.474 -7.375 25.875 1.00 29.12 75 THR D O 1
ATOM 3335 N N . GLU D 1 76 ? -29.361 -9.331 25.183 1.00 28.16 76 GLU D N 1
ATOM 3336 C CA . GLU D 1 76 ? -29.813 -9.679 26.522 1.00 34.32 76 GLU D CA 1
ATOM 3337 C C . GLU D 1 76 ? -28.631 -10.119 27.384 1.00 32.01 76 GLU D C 1
ATOM 3338 O O . GLU D 1 76 ? -27.705 -10.771 26.889 1.00 33.28 76 GLU D O 1
ATOM 3344 N N . PRO D 1 77 ? -28.634 -9.783 28.674 1.00 30.85 77 PRO D N 1
ATOM 3345 C CA . PRO D 1 77 ? -27.517 -10.155 29.562 1.00 29.52 77 PRO D CA 1
ATOM 3346 C C . PRO D 1 77 ? -27.564 -11.621 29.980 1.00 31.38 77 PRO D C 1
ATOM 3347 O O . PRO D 1 77 ? -27.751 -11.959 31.151 1.00 32.54 77 PRO D O 1
ATOM 3351 N N . LYS D 1 78 ? -27.414 -12.511 29.002 1.00 28.84 78 LYS D N 1
ATOM 3352 C CA . LYS D 1 78 ? -27.389 -13.947 29.246 1.00 28.96 78 LYS D CA 1
ATOM 3353 C C . LYS D 1 78 ? -26.398 -14.580 28.286 1.00 31.90 78 LYS D C 1
ATOM 3354 O O . LYS D 1 78 ? -26.398 -14.258 27.095 1.00 36.84 78 LYS D O 1
ATOM 3360 N N . ALA D 1 79 ? -25.559 -15.481 28.794 1.00 29.47 79 ALA D N 1
ATOM 3361 C CA . ALA D 1 79 ? -24.554 -16.112 27.955 1.00 27.84 79 ALA D CA 1
ATOM 3362 C C . ALA D 1 79 ? -24.268 -17.517 28.461 1.00 36.27 79 ALA D C 1
ATOM 3363 O O . ALA D 1 79 ? -24.394 -17.806 29.655 1.00 36.00 79 ALA D O 1
ATOM 3365 N N . ILE D 1 80 ? -23.895 -18.389 27.531 1.00 29.84 80 ILE D N 1
ATOM 3366 C CA . ILE D 1 80 ? -23.461 -19.743 27.844 1.00 36.34 80 ILE D C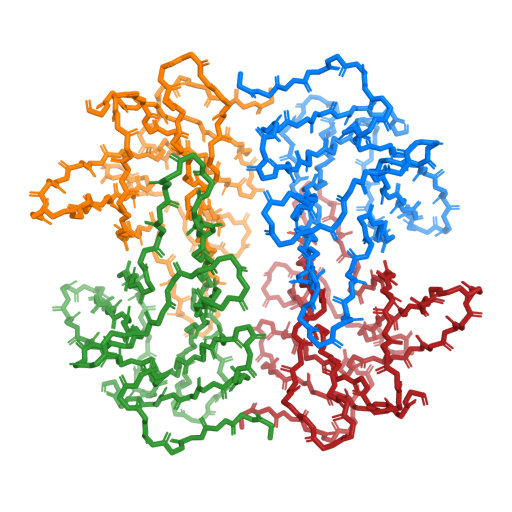A 1
ATOM 3367 C C . ILE D 1 80 ? -22.041 -19.906 27.327 1.00 36.45 80 ILE D C 1
ATOM 3368 O O . ILE D 1 80 ? -21.774 -19.662 26.145 1.00 35.49 80 ILE D O 1
ATOM 3373 N N . VAL D 1 81 ? -21.135 -20.317 28.209 1.00 34.29 81 VAL D N 1
ATOM 3374 C CA . VAL D 1 81 ? -19.748 -20.559 27.849 1.00 33.70 81 VAL D CA 1
ATOM 3375 C C . VAL D 1 81 ? -19.398 -21.988 28.257 1.00 36.73 81 VAL D C 1
ATOM 3376 O O . VAL D 1 81 ? -20.153 -22.659 28.959 1.00 37.67 81 VAL D O 1
ATOM 3380 N N . TYR D 1 82 ? -18.242 -22.453 27.790 1.00 38.30 82 TYR D N 1
ATOM 3381 C CA . TYR D 1 82 ? -17.841 -23.844 27.971 1.00 38.43 82 TYR D CA 1
ATOM 3382 C C . TYR D 1 82 ? -16.372 -23.898 28.353 1.00 37.86 82 TYR D C 1
ATOM 3383 O O . TYR D 1 82 ? -15.539 -23.260 27.704 1.00 38.01 82 TYR D O 1
ATOM 3392 N N . ALA D 1 83 ? -16.054 -24.670 29.389 1.00 37.62 83 ALA D N 1
ATOM 3393 C CA . ALA D 1 83 ? -14.682 -24.742 29.862 1.00 37.82 83 ALA D CA 1
ATOM 3394 C C . ALA D 1 83 ? -14.382 -26.131 30.400 1.00 44.55 83 ALA D C 1
ATOM 3395 O O . ALA D 1 83 ? -15.259 -26.808 30.944 1.00 44.70 83 ALA D O 1
ATOM 3397 N N . LYS D 1 84 ? -13.127 -26.544 30.238 1.00 39.47 84 LYS D N 1
ATOM 3398 C CA . LYS D 1 84 ? -12.587 -27.689 30.956 1.00 43.18 84 LYS D CA 1
ATOM 3399 C C . LYS D 1 84 ? -11.935 -27.170 32.229 1.00 44.43 84 LYS D C 1
ATOM 3400 O O . LYS D 1 84 ? -11.029 -26.331 32.170 1.00 45.90 84 LYS D O 1
ATOM 3406 N N . LEU D 1 85 ? -12.417 -27.640 33.373 1.00 43.19 85 LEU D N 1
ATOM 3407 C CA . LEU D 1 85 ? -11.935 -27.188 34.669 1.00 45.32 85 LEU D CA 1
ATOM 3408 C C . LEU D 1 85 ? -11.453 -28.394 35.456 1.00 48.36 85 LEU D C 1
ATOM 3409 O O . LEU D 1 85 ? -12.172 -29.392 35.568 1.00 53.65 85 LEU D O 1
ATOM 3414 N N . GLU D 1 86 ? -10.245 -28.299 36.001 1.00 49.16 86 GLU D N 1
ATOM 3415 C CA . GLU D 1 86 ? -9.630 -29.392 36.741 1.00 51.23 86 GLU D CA 1
ATOM 3416 C C . GLU D 1 86 ? -9.843 -29.185 38.234 1.00 52.05 86 GLU D C 1
ATOM 3417 O O . GLU D 1 86 ? -9.553 -28.107 38.764 1.00 53.24 86 GLU D O 1
ATOM 3423 N N . GLY D 1 87 ? -10.347 -30.216 38.902 1.00 53.63 87 GLY D N 1
ATOM 3424 C CA . GLY D 1 87 ? -10.509 -30.176 40.339 1.00 56.72 87 GLY D CA 1
ATOM 3425 C C . GLY D 1 87 ? -11.801 -29.520 40.774 1.00 57.48 87 GLY D C 1
ATOM 3426 O O . GLY D 1 87 ? -12.660 -29.131 39.977 1.00 55.20 87 GLY D O 1
ATOM 3427 N N . LYS D 1 88 ? -11.934 -29.402 42.088 1.00 59.38 88 LYS D N 1
ATOM 3428 C CA . LYS D 1 88 ? -13.085 -28.771 42.710 1.00 60.41 88 LYS D CA 1
ATOM 3429 C C . LYS D 1 88 ? -12.781 -27.310 43.025 1.00 56.68 88 LYS D C 1
ATOM 3430 O O . LYS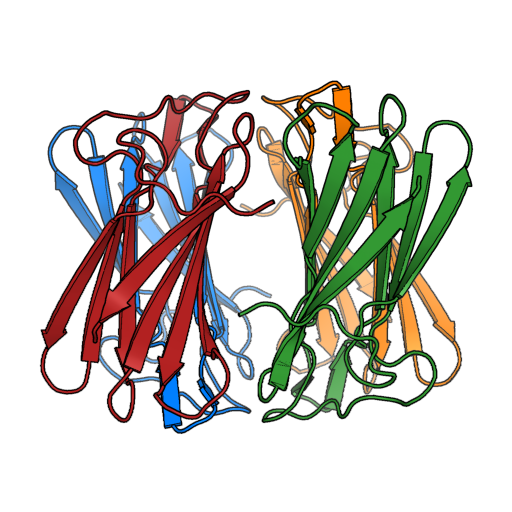 D 1 88 ? -11.624 -26.888 43.088 1.00 56.85 88 LYS D O 1
ATOM 3436 N N . GLY D 1 89 ? -13.845 -26.535 43.198 1.00 52.55 89 GLY D N 1
ATOM 3437 C CA . GLY D 1 89 ? -13.699 -25.116 43.464 1.00 53.35 89 GLY D CA 1
ATOM 3438 C C . GLY D 1 89 ? -15.039 -24.420 43.341 1.00 52.52 89 GLY D C 1
ATOM 3439 O O . GLY D 1 89 ? -16.091 -25.055 43.431 1.00 50.69 89 GLY D O 1
ATOM 3440 N N . LYS D 1 90 ? -14.985 -23.107 43.133 1.00 53.77 90 LYS D N 1
ATOM 3441 C CA . LYS D 1 90 ? -16.191 -22.311 42.965 1.00 55.49 90 LYS D CA 1
ATOM 3442 C C . LYS D 1 90 ? -16.049 -21.390 41.763 1.00 50.35 90 LYS D C 1
ATOM 3443 O O . LYS D 1 90 ? -14.967 -20.858 41.496 1.00 50.04 90 LYS D O 1
ATOM 3449 N N . LEU D 1 91 ? -17.147 -21.222 41.033 1.00 46.51 91 LEU D N 1
ATOM 3450 C CA . LEU D 1 91 ? -17.236 -20.243 39.963 1.00 42.47 91 LEU D CA 1
ATOM 3451 C C . LEU D 1 91 ? -17.638 -18.889 40.533 1.00 42.70 91 LEU D C 1
ATOM 3452 O O . LEU D 1 91 ? -18.389 -18.803 41.508 1.00 46.77 91 LEU D O 1
ATOM 3457 N N . ILE D 1 92 ? -17.112 -17.827 39.928 1.00 37.00 92 ILE D N 1
ATOM 3458 C CA . ILE D 1 92 ? -17.370 -16.459 40.364 1.00 38.68 92 ILE D CA 1
ATOM 3459 C C . ILE D 1 92 ? -17.778 -15.642 39.148 1.00 36.01 92 ILE D C 1
ATOM 3460 O O . ILE D 1 92 ? -17.017 -15.548 38.177 1.00 40.97 92 ILE D O 1
ATOM 3465 N N . ALA D 1 93 ? -18.970 -15.053 39.198 1.00 35.12 93 ALA D N 1
ATOM 3466 C CA . ALA D 1 93 ? -19.469 -14.186 38.139 1.00 33.57 93 ALA D CA 1
ATOM 3467 C C . ALA D 1 93 ? -19.542 -12.753 38.647 1.00 36.63 93 ALA D C 1
ATOM 3468 O O . ALA D 1 93 ? -20.057 -12.503 39.742 1.00 41.99 93 ALA D O 1
ATOM 3470 N N . ILE D 1 94 ? -19.023 -11.819 37.855 1.00 35.24 94 ILE D N 1
ATOM 3471 C CA . ILE D 1 94 ? -19.073 -10.396 38.169 1.00 37.88 94 ILE D CA 1
ATOM 3472 C C . ILE D 1 94 ? -19.701 -9.679 36.984 1.00 36.24 94 ILE D C 1
ATOM 3473 O O . ILE D 1 94 ? -19.222 -9.814 35.853 1.00 34.85 94 ILE D O 1
ATOM 3478 N N . SER D 1 95 ? -20.777 -8.934 37.236 1.00 36.05 95 SER D N 1
ATOM 3479 C CA . SER D 1 95 ? -21.495 -8.206 36.200 1.00 31.55 95 SER D CA 1
ATOM 3480 C C . SER D 1 95 ? -21.531 -6.718 36.529 1.00 34.27 95 SER D C 1
ATOM 3481 O O . SER D 1 95 ? -21.458 -6.314 37.692 1.00 36.88 95 SER D O 1
ATOM 3484 N N . TYR D 1 96 ? -21.673 -5.901 35.488 1.00 33.23 96 TYR D N 1
ATOM 3485 C CA . TYR D 1 96 ? -21.608 -4.451 35.622 1.00 32.70 96 TYR D CA 1
ATOM 3486 C C . TYR D 1 96 ? -22.856 -3.816 35.028 1.00 34.32 96 TYR D C 1
ATOM 3487 O O . TYR D 1 96 ? -23.192 -4.062 33.864 1.00 32.18 96 TYR D O 1
ATOM 3496 N N . CYS D 1 97 ? -23.522 -2.982 35.820 1.00 34.30 97 CYS D N 1
ATOM 3497 C CA . CYS D 1 97 ? -24.630 -2.164 35.354 1.00 33.23 97 CYS D CA 1
ATOM 3498 C C . CYS D 1 97 ? -24.144 -0.728 35.233 1.00 34.42 97 CYS D C 1
ATOM 3499 O O . CYS D 1 97 ? -23.416 -0.237 36.101 1.00 34.97 97 CYS D O 1
ATOM 3502 N N . THR D 1 98 ? -24.527 -0.065 34.140 1.00 32.19 98 THR D N 1
ATOM 3503 C CA . THR D 1 98 ? -23.991 1.262 33.858 1.00 37.81 98 THR D CA 1
ATOM 3504 C C . THR D 1 98 ? -24.427 2.309 34.871 1.00 41.13 98 THR D C 1
ATOM 3505 O O . THR D 1 98 ? -23.839 3.394 34.900 1.00 47.27 98 THR D O 1
ATOM 3509 N N . LEU D 1 99 ? -25.425 2.015 35.699 1.00 39.59 99 LEU D N 1
ATOM 3510 C CA . LEU D 1 99 ? -25.866 2.941 36.729 1.00 42.30 99 LEU D CA 1
ATOM 3511 C C . LEU D 1 99 ? -25.715 2.404 38.143 1.00 42.77 99 LEU D C 1
ATOM 3512 O O . LEU D 1 99 ? -25.522 3.196 39.066 1.00 44.51 99 LEU D O 1
ATOM 3517 N N . HIS D 1 100 ? -25.779 1.085 38.338 1.00 43.90 100 HIS D N 1
ATOM 3518 C CA . HIS D 1 100 ? -25.837 0.501 39.674 1.00 46.63 100 HIS D CA 1
ATOM 3519 C C . HIS D 1 100 ? -24.616 -0.352 40.000 1.00 43.49 100 HIS D C 1
ATOM 3520 O O . HIS D 1 100 ? -24.671 -1.186 40.909 1.00 45.96 100 HIS D O 1
ATOM 3527 N N . GLY D 1 101 ? -23.514 -0.160 39.280 1.00 38.66 101 GLY D N 1
ATOM 3528 C CA . GLY D 1 101 ? -22.242 -0.710 39.711 1.00 39.01 101 GLY D CA 1
ATOM 3529 C C . GLY D 1 101 ? -22.085 -2.197 39.432 1.00 39.15 101 GLY D C 1
ATOM 3530 O O . GLY D 1 101 ? -22.682 -2.758 38.511 1.00 36.96 101 GLY D O 1
ATOM 3531 N N . LEU D 1 102 ? -21.268 -2.838 40.266 1.00 40.49 102 LEU D N 1
ATOM 3532 C CA . LEU D 1 102 ? -20.831 -4.212 40.077 1.00 36.80 102 LEU D CA 1
ATOM 3533 C C . LEU D 1 102 ? -21.502 -5.144 41.076 1.00 40.11 102 LEU D C 1
ATOM 3534 O O . LEU D 1 102 ? -21.751 -4.777 42.228 1.00 42.70 102 LEU D O 1
ATOM 3539 N N . TRP D 1 103 ? -21.775 -6.366 40.624 1.00 41.35 103 TRP D N 1
ATOM 3540 C CA . TRP D 1 103 ? -22.454 -7.374 41.423 1.00 46.15 103 TRP D CA 1
ATOM 3541 C C . TRP D 1 103 ? -21.746 -8.709 41.235 1.00 44.87 103 TRP D C 1
ATOM 3542 O O . TRP D 1 103 ? -21.294 -9.024 40.131 1.00 42.76 103 TRP D O 1
ATOM 3553 N N . LYS D 1 104 ? -21.626 -9.476 42.321 1.00 46.18 104 LYS D N 1
ATOM 3554 C CA . LYS D 1 104 ? -20.881 -10.729 42.318 1.00 43.72 104 LYS D CA 1
ATOM 3555 C C . LYS D 1 104 ? -21.749 -11.874 42.825 1.00 44.58 104 LYS D C 1
ATOM 3556 O O . LYS D 1 104 ? -22.567 -11.692 43.732 1.00 43.99 104 LYS D O 1
ATOM 3562 N N . THR D 1 105 ? -21.561 -13.054 42.233 1.00 43.36 105 THR D N 1
ATOM 3563 C CA . THR D 1 105 ? -22.201 -14.282 42.683 1.00 48.03 105 THR D CA 1
ATOM 3564 C C . THR D 1 105 ? -21.196 -15.425 42.621 1.00 45.94 105 THR D C 1
ATOM 3565 O O . THR D 1 105 ? -20.422 -15.526 41.665 1.00 46.14 105 THR D O 1
ATOM 3569 N N . GLU D 1 106 ? -21.211 -16.282 43.641 1.00 47.02 106 GLU D N 1
ATOM 3570 C CA . GLU D 1 106 ? -20.360 -17.463 43.693 1.00 51.75 106 GLU D CA 1
ATOM 3571 C C . GLU D 1 106 ? -21.228 -18.712 43.732 1.00 51.98 106 GLU D C 1
ATOM 3572 O O . GLU D 1 106 ? -22.286 -18.725 44.368 1.00 51.98 106 GLU D O 1
ATOM 3578 N N . LYS D 1 107 ? -20.773 -19.766 43.056 1.00 51.63 107 LYS D N 1
ATOM 3579 C CA . LYS D 1 107 ? -21.464 -21.048 43.072 1.00 52.09 107 LYS D CA 1
ATOM 3580 C C . LYS D 1 107 ? -20.438 -22.170 43.106 1.00 53.23 107 LYS D C 1
ATOM 3581 O O . LYS D 1 107 ? -19.491 -22.173 42.314 1.00 46.39 107 LYS D O 1
ATOM 3587 N N . GLU D 1 108 ? -20.631 -23.112 44.026 1.00 62.04 108 GLU D N 1
ATOM 3588 C CA . GLU D 1 108 ? -19.722 -24.242 44.148 1.00 67.73 108 GLU D CA 1
ATOM 3589 C C . GLU D 1 108 ? -19.770 -25.101 42.890 1.00 63.40 108 GLU D C 1
ATOM 3590 O O . GLU D 1 108 ? -20.841 -25.360 42.335 1.00 61.52 108 GLU D O 1
ATOM 3596 N N . LEU D 1 109 ? -18.599 -25.536 42.435 1.00 63.23 109 LEU D N 1
ATOM 3597 C CA . LEU D 1 109 ? -18.509 -26.338 41.219 1.00 62.81 109 LEU D CA 1
ATOM 3598 C C . LEU D 1 109 ? -18.961 -27.770 41.476 1.00 71.04 109 LEU D C 1
ATOM 3599 O O . LEU D 1 109 ? -18.566 -28.393 42.463 1.00 75.22 109 LEU D O 1
#

Solvent-accessible surface area: 16380 Å² total; per-residue (Å²): 67,44,66,89,138,134,42,51,89,16,2,0,48,6,71,42,95,122,80,67,126,40,34,45,0,21,1,38,4,2,102,125,64,124,8,44,26,89,49,59,27,11,5,19,2,1,3,0,4,0,42,2,120,89,100,43,7,1,0,0,0,2,0,2,1,7,0,8,21,17,66,78,0,64,1,20,11,52,1,10,0,9,0,55,20,94,49,149,2,60,0,0,0,12,1,4,1,2,52,62,0,0,18,40,31,73,87,124,51,67,45,46,84,108,134,44,47,92,13,3,0,46,6,71,42,86,119,87,68,134,44,31,42,0,19,1,41,4,3,105,120,62,124,9,44,23,88,45,57,27,11,5,17,3,0,3,0,5,0,43,3,122,88,99,38,7,1,1,0,0,2,0,2,1,8,0,8,19,17,73,77,0,63,1,18,12,51,0,10,0,8,0,66,16,90,48,150,3,60,0,0,0,12,1,4,1,2,53,66,1,0,17,38,29,74,88,122,56,69,43,61,88,141,139,41,46,83,14,3,0,43,8,68,42,80,119,87,63,132,38,32,42,0,15,1,42,4,4,107,121,63,137,8,41,24,88,45,58,27,11,5,19,2,0,2,0,5,0,43,4,127,87,101,45,7,2,0,0,0,2,0,2,2,8,0,10,20,17,70,78,0,56,0,22,14,54,0,9,0,7,0,72,18,94,50,148,3,60,0,0,0,11,0,4,1,2,50,68,0,1,21,36,32,71,93,125,49,70,46,63,89,143,131,40,52,89,10,4,0,50,6,67,42,85,115,88,64,130,41,29,45,0,19,1,36,4,4,115,123,61,124,9,42,23,93,46,57,28,12,5,18,2,0,2,0,5,0,44,2,119,89,96,47,8,2,1,0,0,2,0,3,1,8,0,9,20,19,70,76,0,63,1,20,13,51,0,9,0,9,0,72,18,94,50,148,4,61,0,0,0,12,1,4,1,3,49,64,0,1,21,36,31,76,93,129,52

B-factor: mean 48.53, std 17.44, range [17.08, 147.07]

Sequence (436 aa):
MIKTEYNPKHSPIIEIEKEGELYKITIEVGKEVKHPNEPSHHIQWVDLYFEPEGKEPTHIARIEFKAHGEYNNYTEPKAIVYAKLEGKGKLIAISYCTLHGLWKTEKELMIKTEYNPKHSPIIEIEKEGELYKITIEVGKEVKHPNEPSHHIQWVDLYFEPEGKEPTHIARIEFKAHGEYNNYTEPKAIVYAKLEGKGKLIAISYCTLHGLWKTEKELM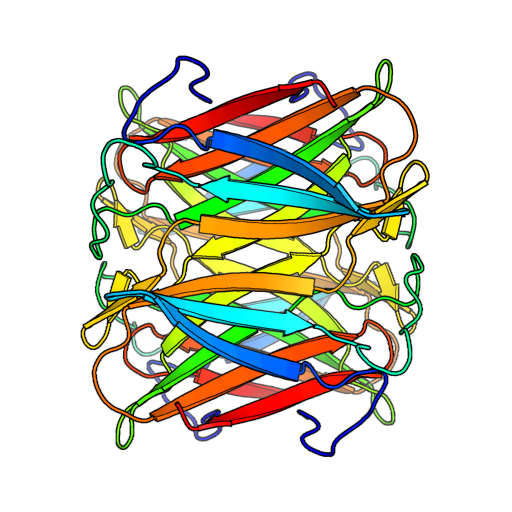IKTEYNPKHSPIIEIEKEGELYKITIEVGKEVKHPNEPSHHIQWVVDLYFEPEGKEPTHIARIEFKAHGEYNNYTEPKAIVYAKLEGKGKLIAISYCTLHGLWKTEKELMIKTEYNPKHSPIIEIEKEGELYKITIEVGKEVKHPNEPSHHIQWVDLYFEPEGKEPTHIARIEFKAHGEYNNYTEPKAIVYAKLEGKGKLIAISYCTLHGLWKTEKEL

Organism: Nanoarchaeum equitans (strain Kin4-M) (NCBI:txid228908)

Radius of gyration: 20.01 Å; Cα contacts (8 Å, |Δi|>4): 1314; chains: 4; bounding box: 54×56×46 Å

InterPro domains:
  IPR002742 Desulfoferrodoxin, ferrous iron-binding domain [PF01880] (4-105)
  IPR002742 Desulfoferrodoxin, ferrous iron-binding domain [TIGR00332] (7-109)
  IPR036073 Desulfoferrodoxin, ferrous iron-binding domain superfamily [G3DSA:2.60.40.730] (1-109)
  IPR036073 Desulfoferrodoxin, ferrous iron-binding domain superfamily [SSF49367] (5-108)
  IPR051233 Desulfoferrodoxin superoxide reductase [PTHR36541] (5-108)

CATH classification: 2.60.40.730

Secondary structure (DSSP, 8-state):
-EE-S--TTT-EEEEEEEETTEEEEEEEESSSSPPP-BTTB-EEEEEEEEEETTSPPEEEEEEEE--BSGGG-EEEEEEEEEEE--SSEEEEEEEEETTTEEEEEEEE-/-EE-S--TTT-EEEEEEEETTEEEEEEEESSSSPPP-BTTB-EEEEEEEEEETTSPPEEEEEEEE--BSGGG-EEEEEEEEEEE--SSEEEEEEEEETTTEEEEEEEE-/-EE-S--TTT-EEEEEEEETTEEEEEEEESSSSPPP-BTTB-EEEEEEEEEETTSPPEEEEEEEE--BSGGG-EEEEEEEEEEE--SSEEEEEEEEETTTEEEEEEEE-/-EE-S--TTT-EEEEEEEETTEEEEEEEESSSSPPP-BTTB-EEEEEEEEEETTS--EEEEEEEE--BSGGG-EEEEEEEEEEE--SSEEEEEEEEETTTEEEEEEEE-

Foldseek 3Di:
DAAADDDLQAAWDWDWDDDPQKIKIKTAGNPPHYHQQAPQKHWFKKWKWWAAPPGDIHTDDIGGFHDRQVVHDGRHRMDIDMDRDPHWTKMKMWIQINPPGIYIDIGTD/DAAADDDLQAAWDWDWDDDPQKIKIKTAGNPPHYHAQAPQKHWFWKWKWWDAPPHDIHTDDIGTFPDRQVVHDGRGRMDIDMDRDDHWTKMKMWIQINPPGIYIYIGTD/DAAADDDLQAAWDWDWDDDPQKIKIKTAGNPPHHFQQAPQKHWFKKWKWWDAPPHDIHTDDIGGFPDRQDVHDGRHRMDIDMDRDPHWTKMKMWIQINPPGIYIDIDTD/DAAADDDLQAAWDWDWDDDPQKIKIKTAGNPPHYFQQAPQKHWFWKWKWWAAVPHDIHTDDIGTFPDRQVVHDGRHRMDIDMDRDPHWTKMKMWIQINPPGIYIDIDTD

Nearest PDB structures (foldseek):
  6gq8-assembly1_D  TM=1.008E+00  e=2.477E-20  Nanoarchaeum equitans Kin4-M
  2hvb-assembly1_C  TM=9.259E-01  e=2.588E-12  Pyrococcus horikoshii OT3
  1do6-assembly1_A  TM=9.488E-01  e=5.417E-12  Pyrococcus furiosus
  2hvb-assembly1_D  TM=9.148E-01  e=1.076E-11  Pyrococcus horikoshii OT3
  2amu-assembly1_A  TM=9.319E-01 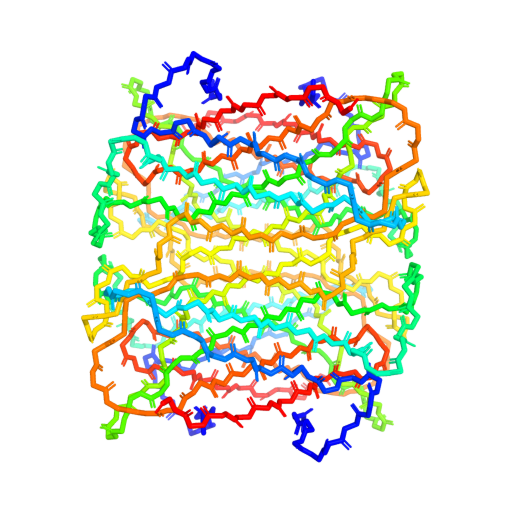 e=2.986E-10  Thermotoga maritima